Protein AF-0000000083614183 (afdb_homodimer)

Sequence (460 aa):
MVNNIVNAKEFAYEEIKTGILKLKLTPGTKISEKAMSDRLNVSRTPIREAFLKLAEEELLTIVPQRGTFVSLINLDLAEEARFVREIIETKIVELCCDHVAEKSIFNLEVNLKMQEHHVNNHKQVKQIDKFHDLDEHFHKELFIACGKERTWKMIQNIAGHLNRFRLLRLIDTKDLDWALLLAHHKEIYQAIAEKDKNRAVELMEEHMRLMLFEKEILLHEFPEYFYSSEMVNNIVNAKEFAYEEIKTGILKLKLTPGTKISEKAMSDRLNVSRTPIREAFLKLAEEELLTIVPQRGTFVSLINLDLAEEARFVREIIETKIVELCCDHVAEKSIFNLEVNLKMQEHHVNNHKQVKQIDKFHDLDEHFHKELFIACGKERTWKMIQNIAGHLNRFRLLRLIDTKDLDWALLLAHHKEIYQAIAEKDKNRAVELMEEHMRLMLFEKEILLHEFPEYFYSSE

Structure (mmCIF, N/CA/C/O backbone):
data_AF-0000000083614183-model_v1
#
loop_
_entity.id
_entity.type
_entity.pdbx_description
1 polymer 'GntR family transcriptional regulator'
#
loop_
_atom_site.group_PDB
_atom_site.id
_atom_site.type_symbol
_atom_site.label_atom_id
_atom_site.label_alt_id
_atom_site.label_comp_id
_atom_site.label_asym_id
_atom_site.label_entity_id
_atom_site.label_seq_id
_atom_site.pdbx_PDB_ins_code
_atom_site.Cartn_x
_atom_site.Cartn_y
_atom_site.Cartn_z
_atom_site.occupancy
_atom_site.B_iso_or_equiv
_atom_site.auth_seq_id
_atom_site.auth_comp_id
_atom_site.auth_asym_id
_atom_site.auth_atom_id
_atom_site.pdbx_PDB_model_num
ATOM 1 N N . MET A 1 1 ? -28.109 -7.57 11.727 1 38.94 1 MET A N 1
ATOM 2 C CA . MET A 1 1 ? -28.25 -7.402 10.289 1 38.94 1 MET A CA 1
ATOM 3 C C . MET A 1 1 ? -26.984 -6.805 9.68 1 38.94 1 MET A C 1
ATOM 5 O O . MET A 1 1 ? -26.547 -7.219 8.602 1 38.94 1 MET A O 1
ATOM 9 N N . VAL A 1 2 ? -26.359 -5.566 10.281 1 42.16 2 VAL A N 1
ATOM 10 C CA . VAL A 1 2 ? -25.156 -4.938 9.758 1 42.16 2 VAL A CA 1
ATOM 11 C C . VAL A 1 2 ? -23.984 -5.922 9.82 1 42.16 2 VAL A C 1
ATOM 13 O O . VAL A 1 2 ? -23.219 -6.043 8.867 1 42.16 2 VAL A O 1
ATOM 16 N N . ASN A 1 3 ? -23.984 -6.672 10.93 1 50.59 3 ASN A N 1
ATOM 17 C CA . ASN A 1 3 ? -22.938 -7.652 11.141 1 50.59 3 ASN A CA 1
ATOM 18 C C . ASN A 1 3 ? -23.016 -8.789 10.125 1 50.59 3 ASN A C 1
ATOM 20 O O . ASN A 1 3 ? -21.984 -9.273 9.641 1 50.59 3 ASN A O 1
ATOM 24 N N . ASN A 1 4 ? -24.328 -9.156 9.844 1 50.5 4 ASN A N 1
ATOM 25 C CA . ASN A 1 4 ? -24.531 -10.25 8.898 1 50.5 4 ASN A CA 1
ATOM 26 C C . ASN A 1 4 ? -24.172 -9.836 7.473 1 50.5 4 ASN A C 1
ATOM 28 O O . ASN A 1 4 ? -23.594 -10.617 6.719 1 50.5 4 ASN A O 1
ATOM 32 N N . ILE A 1 5 ? -24.578 -8.594 7.164 1 51.84 5 ILE A N 1
ATOM 33 C CA . ILE A 1 5 ? -24.312 -8.047 5.836 1 51.84 5 ILE A CA 1
ATOM 34 C C . ILE A 1 5 ? -22.812 -7.883 5.637 1 51.84 5 ILE A C 1
ATOM 36 O O . ILE A 1 5 ? -22.281 -8.219 4.574 1 51.84 5 ILE A O 1
ATOM 40 N N . VAL A 1 6 ? -22.188 -7.336 6.707 1 60.94 6 VAL A N 1
ATOM 41 C CA . VAL A 1 6 ? -20.734 -7.188 6.668 1 60.94 6 VAL A CA 1
ATOM 42 C C . VAL A 1 6 ? -20.078 -8.555 6.465 1 60.94 6 VAL A C 1
ATOM 44 O O . VAL A 1 6 ? -19.125 -8.68 5.703 1 60.94 6 VAL A O 1
ATOM 47 N N . ASN A 1 7 ? -20.781 -9.453 6.887 1 81 7 ASN A N 1
ATOM 48 C CA . ASN A 1 7 ? -20.281 -10.82 6.781 1 81 7 ASN A CA 1
ATOM 49 C C . ASN A 1 7 ? -20.453 -11.367 5.371 1 81 7 ASN A C 1
ATOM 51 O O . ASN A 1 7 ? -19.531 -11.961 4.816 1 81 7 ASN A O 1
ATOM 55 N N . ALA A 1 8 ? -21.641 -10.977 4.719 1 88.06 8 ALA A N 1
ATOM 56 C CA . ALA A 1 8 ? -21.891 -11.461 3.367 1 88.06 8 ALA A CA 1
ATOM 57 C C . ALA A 1 8 ? -21 -10.758 2.35 1 88.06 8 ALA A C 1
ATOM 59 O O . ALA A 1 8 ? -20.516 -11.391 1.405 1 88.06 8 ALA A O 1
ATOM 60 N N . LYS A 1 9 ? -20.844 -9.461 2.561 1 89.19 9 LYS A N 1
ATOM 61 C CA . LYS A 1 9 ? -19.969 -8.68 1.686 1 89.19 9 LYS A CA 1
ATOM 62 C C . LYS A 1 9 ? -18.531 -9.211 1.719 1 89.19 9 LYS A C 1
ATOM 64 O O . LYS A 1 9 ? -17.922 -9.422 0.671 1 89.19 9 LYS A O 1
ATOM 69 N N . GLU A 1 10 ? -18.094 -9.414 2.914 1 92.69 10 GLU A N 1
ATOM 70 C CA . GLU A 1 10 ? -16.734 -9.922 3.08 1 92.69 10 GLU A CA 1
ATOM 71 C C . GLU A 1 10 ? -16.594 -11.32 2.482 1 92.69 10 GLU A C 1
ATOM 73 O O . GLU A 1 10 ? -15.578 -11.625 1.857 1 92.69 10 GLU A O 1
ATOM 78 N N . PHE A 1 11 ? -17.594 -12.117 2.725 1 95.75 11 PHE A N 1
ATOM 79 C CA . PHE A 1 11 ? -17.594 -13.469 2.176 1 95.75 11 PHE A CA 1
ATOM 80 C C . PHE A 1 11 ? -17.547 -13.438 0.653 1 95.75 11 PHE A C 1
ATOM 82 O O . PHE A 1 11 ? -16.719 -14.117 0.041 1 95.75 11 PHE A O 1
ATOM 89 N N . ALA A 1 12 ? -18.406 -12.664 0.034 1 96.38 12 ALA A N 1
ATOM 90 C CA . ALA A 1 12 ? -18.438 -12.547 -1.421 1 96.38 12 ALA A CA 1
ATOM 91 C C . ALA A 1 12 ? -17.109 -12.039 -1.959 1 96.38 12 ALA A C 1
ATOM 93 O O . ALA A 1 12 ? -16.562 -12.586 -2.922 1 96.38 12 ALA A O 1
ATOM 94 N N . TYR A 1 13 ? -16.625 -10.992 -1.342 1 96.31 13 TYR A N 1
ATOM 95 C CA . TYR A 1 13 ? -15.352 -10.406 -1.729 1 96.31 13 TYR A CA 1
ATOM 96 C C . TYR A 1 13 ? -14.242 -11.445 -1.695 1 96.31 13 TYR A C 1
ATOM 98 O O . TYR A 1 13 ? -13.523 -11.625 -2.68 1 96.31 13 TYR A O 1
ATOM 106 N N . GLU A 1 14 ? -14.148 -12.164 -0.619 1 96.81 14 GLU A N 1
ATOM 107 C CA . GLU A 1 14 ? -13.07 -13.133 -0.434 1 96.81 14 GLU A CA 1
ATOM 108 C C . GLU A 1 14 ? -13.188 -14.281 -1.427 1 96.81 14 GLU A C 1
ATOM 110 O O . GLU A 1 14 ? -12.188 -14.734 -1.981 1 96.81 14 GLU A O 1
ATOM 115 N N . GLU A 1 15 ? -14.32 -14.766 -1.648 1 97.06 15 GLU A N 1
ATOM 116 C CA . GLU A 1 15 ? -14.539 -15.898 -2.543 1 97.06 15 GLU A CA 1
ATOM 117 C C . GLU A 1 15 ? -14.195 -15.539 -3.984 1 97.06 15 GLU A C 1
ATOM 119 O O . GLU A 1 15 ? -13.531 -16.312 -4.684 1 97.06 15 GLU A O 1
ATOM 124 N N . ILE A 1 16 ? -14.68 -14.422 -4.391 1 97.56 16 ILE A N 1
ATOM 125 C CA . ILE A 1 16 ? -14.438 -14.008 -5.77 1 97.56 16 ILE A CA 1
ATOM 126 C C . ILE A 1 16 ? -12.953 -13.68 -5.953 1 97.56 16 ILE A C 1
ATOM 128 O O . ILE A 1 16 ? -12.344 -14.078 -6.949 1 97.56 16 ILE A O 1
ATOM 132 N N . LYS A 1 17 ? -12.422 -12.961 -5.031 1 97.69 17 LYS A N 1
ATOM 133 C CA . LYS A 1 17 ? -11 -12.625 -5.09 1 97.69 17 LYS A CA 1
ATOM 134 C C . LYS A 1 17 ? -10.141 -13.891 -5.168 1 97.69 17 LYS A C 1
ATOM 136 O O . LYS A 1 17 ? -9.242 -13.984 -6.004 1 97.69 17 LYS A O 1
ATOM 141 N N . THR A 1 18 ? -10.445 -14.844 -4.25 1 96.19 18 THR A N 1
ATOM 142 C CA . THR A 1 18 ? -9.719 -16.109 -4.254 1 96.19 18 THR A CA 1
ATOM 143 C C . THR A 1 18 ? -9.844 -16.797 -5.613 1 96.19 18 THR A C 1
ATOM 145 O O . THR A 1 18 ? -8.859 -17.312 -6.145 1 96.19 18 THR A O 1
ATOM 148 N N . GLY A 1 19 ? -11.016 -16.812 -6.172 1 96.38 19 GLY A N 1
ATOM 149 C CA . GLY A 1 19 ? -11.219 -17.391 -7.488 1 96.38 19 GLY A CA 1
ATOM 150 C C . GLY A 1 19 ? -10.367 -16.75 -8.57 1 96.38 19 GLY A C 1
ATOM 151 O O . GLY A 1 19 ? -9.828 -17.438 -9.438 1 96.38 19 GLY A O 1
ATOM 152 N N . ILE A 1 20 ? -10.242 -15.406 -8.492 1 97.81 20 ILE A N 1
ATOM 153 C CA . ILE A 1 20 ? -9.461 -14.664 -9.477 1 97.81 20 ILE A CA 1
ATOM 154 C C . ILE A 1 20 ? -7.977 -14.945 -9.273 1 97.81 20 ILE A C 1
ATOM 156 O O . ILE A 1 20 ? -7.262 -15.258 -10.227 1 97.81 20 ILE A O 1
ATOM 160 N N . LEU A 1 21 ? -7.559 -14.961 -8.039 1 96.44 21 LEU A N 1
ATOM 161 C CA . LEU A 1 21 ? -6.141 -15.086 -7.734 1 96.44 21 LEU A CA 1
ATOM 162 C C . LEU A 1 21 ? -5.656 -16.516 -7.977 1 96.44 21 LEU A C 1
ATOM 164 O O . LEU A 1 21 ? -4.5 -16.719 -8.352 1 96.44 21 LEU A O 1
ATOM 168 N N . LYS A 1 22 ? -6.535 -17.469 -7.816 1 94.31 22 LYS A N 1
ATOM 169 C CA . LYS A 1 22 ? -6.176 -18.859 -8.023 1 94.31 22 LYS A CA 1
ATOM 170 C C . LYS A 1 22 ? -6.445 -19.297 -9.461 1 94.31 22 LYS A C 1
ATOM 172 O O . LYS A 1 22 ? -6.328 -20.484 -9.789 1 94.31 22 LYS A O 1
ATOM 177 N N . LEU A 1 23 ? -6.922 -18.438 -10.312 1 94.31 23 LEU A N 1
ATOM 178 C CA . LEU A 1 23 ? -7.141 -18.609 -11.75 1 94.31 23 LEU A CA 1
ATOM 179 C C . LEU A 1 23 ? -8.281 -19.594 -12.008 1 94.31 23 LEU A C 1
ATOM 181 O O . LEU A 1 23 ? -8.359 -20.188 -13.078 1 94.31 23 LEU A O 1
ATOM 185 N N . LYS A 1 24 ? -9.062 -19.797 -10.953 1 94.62 24 LYS A N 1
ATOM 186 C CA . LYS A 1 24 ? -10.328 -20.484 -11.188 1 94.62 24 LYS A CA 1
ATOM 187 C C . LYS A 1 24 ? -11.273 -19.641 -12.039 1 94.62 24 LYS A C 1
ATOM 189 O O . LYS A 1 24 ? -12.047 -20.172 -12.836 1 94.62 24 LYS A O 1
ATOM 194 N N . LEU A 1 25 ? -11.25 -18.391 -11.812 1 97.06 25 LEU A N 1
ATOM 195 C CA . LEU A 1 25 ? -11.766 -17.375 -12.734 1 97.06 25 LEU A CA 1
ATOM 196 C C . LEU A 1 25 ? -10.641 -16.797 -13.586 1 97.06 25 LEU A C 1
ATOM 198 O O . LEU A 1 25 ? -9.898 -15.922 -13.133 1 97.06 25 LEU A O 1
ATOM 202 N N . THR A 1 26 ? -10.586 -17.234 -14.812 1 96.62 26 THR A N 1
ATOM 203 C CA . THR A 1 26 ? -9.414 -16.938 -15.625 1 96.62 26 THR A CA 1
ATOM 204 C C . THR A 1 26 ? -9.477 -15.523 -16.172 1 96.62 26 THR A C 1
ATOM 206 O O . THR A 1 26 ? -10.562 -14.961 -16.328 1 96.62 26 THR A O 1
ATOM 209 N N . PRO A 1 27 ? -8.328 -14.977 -16.453 1 97.94 27 PRO A N 1
ATOM 210 C CA . PRO A 1 27 ? -8.297 -13.633 -17.047 1 97.94 27 PRO A CA 1
ATOM 211 C C . PRO A 1 27 ? -9.125 -13.523 -18.312 1 97.94 27 PRO A C 1
ATOM 213 O O . PRO A 1 27 ? -9.078 -14.414 -19.172 1 97.94 27 PRO A O 1
ATOM 216 N N . GLY A 1 28 ? -9.906 -12.469 -18.391 1 97 28 GLY A N 1
ATOM 217 C CA . GLY A 1 28 ? -10.719 -12.227 -19.562 1 97 28 GLY A CA 1
ATOM 218 C C . GLY A 1 28 ? -12.133 -12.773 -19.453 1 97 28 GLY A C 1
ATOM 219 O O . GLY A 1 28 ? -13.008 -12.43 -20.25 1 97 28 GLY A O 1
ATOM 220 N N . THR A 1 29 ? -12.422 -13.578 -18.453 1 97.25 29 THR A N 1
ATOM 221 C CA . THR A 1 29 ? -13.727 -14.211 -18.266 1 97.25 29 THR A CA 1
ATOM 222 C C . THR A 1 29 ? -14.781 -13.172 -17.906 1 97.25 29 THR A C 1
ATOM 224 O O . THR A 1 29 ? -14.555 -12.32 -17.031 1 97.25 29 THR A O 1
ATOM 227 N N . LYS A 1 30 ? -15.883 -13.242 -18.578 1 97.62 30 LYS A N 1
ATOM 228 C CA . LYS A 1 30 ? -17.016 -12.398 -18.234 1 97.62 30 LYS A CA 1
ATOM 229 C C . LYS A 1 30 ? -17.797 -12.984 -17.062 1 97.62 30 LYS A C 1
ATOM 231 O O . LYS A 1 30 ? -18.109 -14.172 -17.047 1 97.62 30 LYS A O 1
ATOM 236 N N . ILE A 1 31 ? -18.047 -12.133 -16.062 1 97.19 31 ILE A N 1
ATOM 237 C CA . ILE A 1 31 ? -18.859 -12.578 -14.938 1 97.19 31 ILE A CA 1
ATOM 238 C C . ILE A 1 31 ? -19.984 -11.562 -14.68 1 97.19 31 ILE A C 1
ATOM 240 O O . ILE A 1 31 ? -19.875 -10.406 -15.086 1 97.19 31 ILE A O 1
ATOM 244 N N . SER A 1 32 ? -21.062 -12.047 -14.055 1 96.12 32 SER A N 1
ATOM 245 C CA . SER A 1 32 ? -22.188 -11.172 -13.766 1 96.12 32 SER A CA 1
ATOM 246 C C . SER A 1 32 ? -22.578 -11.25 -12.289 1 96.12 32 SER A C 1
ATOM 248 O O . SER A 1 32 ? -22.312 -12.258 -11.633 1 96.12 32 SER A O 1
ATOM 250 N N . GLU A 1 33 ? -23.156 -10.195 -11.844 1 95.19 33 GLU A N 1
ATOM 251 C CA . GLU A 1 33 ? -23.672 -10.164 -10.477 1 95.19 33 GLU A CA 1
ATOM 252 C C . GLU A 1 33 ? -24.672 -11.289 -10.234 1 95.19 33 GLU A C 1
ATOM 254 O O . GLU A 1 33 ? -24.656 -11.93 -9.18 1 95.19 33 GLU A O 1
ATOM 259 N N . LYS A 1 34 ? -25.547 -11.531 -11.234 1 95.62 34 LYS A N 1
ATOM 260 C CA . LYS A 1 34 ? -26.562 -12.57 -11.125 1 95.62 34 LYS A CA 1
ATOM 261 C C . LYS A 1 34 ? -25.922 -13.953 -10.992 1 95.62 34 LYS A C 1
ATOM 263 O O . LYS A 1 34 ? -26.266 -14.719 -10.094 1 95.62 34 LYS A O 1
ATOM 268 N N . ALA A 1 35 ? -25.078 -14.266 -11.859 1 95.62 35 ALA A N 1
ATOM 269 C CA . ALA A 1 35 ? -24.422 -15.57 -11.852 1 95.62 35 ALA A CA 1
ATOM 270 C C . ALA A 1 35 ? -23.672 -15.805 -10.531 1 95.62 35 ALA A C 1
ATOM 272 O O . ALA A 1 35 ? -23.734 -16.906 -9.977 1 95.62 35 ALA A O 1
ATOM 273 N N . MET A 1 36 ? -22.938 -14.797 -10.008 1 96.56 36 MET A N 1
ATOM 274 C CA . MET A 1 36 ? -22.188 -14.938 -8.773 1 96.56 36 MET A CA 1
ATOM 275 C C . MET A 1 36 ? -23.109 -15.031 -7.566 1 96.56 36 MET A C 1
ATOM 277 O O . MET A 1 36 ? -22.812 -15.742 -6.605 1 96.56 36 MET A O 1
ATOM 281 N N . SER A 1 37 ? -24.109 -14.227 -7.633 1 96.81 37 SER A N 1
ATOM 282 C CA . SER A 1 37 ? -25.141 -14.312 -6.594 1 96.81 37 SER A CA 1
ATOM 283 C C . SER A 1 37 ? -25.672 -15.727 -6.469 1 96.81 37 SER A C 1
ATOM 285 O O . SER A 1 37 ? -25.797 -16.25 -5.359 1 96.81 37 SER A O 1
ATOM 287 N N . ASP A 1 38 ? -26.016 -16.359 -7.582 1 96.62 38 ASP A N 1
ATOM 288 C CA . ASP A 1 38 ? -26.531 -17.734 -7.609 1 96.62 38 ASP A CA 1
ATOM 289 C C . ASP A 1 38 ? -25.484 -18.719 -7.105 1 96.62 38 ASP A C 1
ATOM 291 O O . ASP A 1 38 ? -25.797 -19.594 -6.289 1 96.62 38 ASP A O 1
ATOM 295 N N . ARG A 1 39 ? -24.328 -18.531 -7.504 1 95.69 39 ARG A N 1
ATOM 296 C CA . ARG A 1 39 ? -23.25 -19.453 -7.184 1 95.69 39 ARG A CA 1
ATOM 297 C C . ARG A 1 39 ? -22.906 -19.406 -5.699 1 95.69 39 ARG A C 1
ATOM 299 O O . ARG A 1 39 ? -22.625 -20.438 -5.086 1 95.69 39 ARG A O 1
ATOM 306 N N . LEU A 1 40 ? -22.859 -18.234 -5.148 1 96.31 40 LEU A N 1
ATOM 307 C CA . LEU A 1 40 ? -22.391 -18.062 -3.775 1 96.31 40 LEU A CA 1
ATOM 308 C C . LEU A 1 40 ? -23.562 -18.016 -2.807 1 96.31 40 LEU A C 1
ATOM 310 O O . LEU A 1 40 ? -23.375 -17.969 -1.59 1 96.31 40 LEU A O 1
ATOM 314 N N . ASN A 1 41 ? -24.734 -17.984 -3.289 1 95.69 41 ASN A N 1
ATOM 315 C CA . ASN A 1 41 ? -25.953 -17.922 -2.484 1 95.69 41 ASN A CA 1
ATOM 316 C C . ASN A 1 41 ? -25.969 -16.688 -1.593 1 95.69 41 ASN A C 1
ATOM 318 O O . ASN A 1 41 ? -26.156 -16.781 -0.38 1 95.69 41 ASN A O 1
ATOM 322 N N . VAL A 1 42 ? -25.625 -15.617 -2.186 1 94.12 42 VAL A N 1
ATOM 323 C CA . VAL A 1 42 ? -25.625 -14.297 -1.572 1 94.12 42 VAL A CA 1
ATOM 324 C C . VAL A 1 42 ? -26.406 -13.32 -2.451 1 94.12 42 VAL A C 1
ATOM 326 O O . VAL A 1 42 ? -26.453 -13.469 -3.676 1 94.12 42 VAL A O 1
ATOM 329 N N . SER A 1 43 ? -27.078 -12.398 -1.838 1 93 43 SER A N 1
ATOM 330 C CA . SER A 1 43 ? -27.859 -11.43 -2.602 1 93 43 SER A CA 1
ATOM 331 C C . SER A 1 43 ? -26.953 -10.586 -3.5 1 93 43 SER A C 1
ATOM 333 O O . SER A 1 43 ? -25.719 -10.625 -3.369 1 93 43 SER A O 1
ATOM 335 N N . ARG A 1 44 ? -27.562 -9.797 -4.352 1 92.56 44 ARG A N 1
ATOM 336 C CA . ARG A 1 44 ? -26.828 -9.047 -5.367 1 92.56 44 ARG A CA 1
ATOM 337 C C . ARG A 1 44 ? -26.109 -7.855 -4.746 1 92.56 44 ARG A C 1
ATOM 339 O O . ARG A 1 44 ? -25.062 -7.434 -5.242 1 92.56 44 ARG A O 1
ATOM 346 N N . THR A 1 45 ? -26.625 -7.344 -3.775 1 88 45 THR A N 1
ATOM 347 C CA . THR A 1 45 ? -26.031 -6.145 -3.18 1 88 45 THR A CA 1
ATOM 348 C C . THR A 1 45 ? -24.609 -6.414 -2.699 1 88 45 THR A C 1
ATOM 350 O O . THR A 1 45 ? -23.672 -5.73 -3.107 1 88 45 THR A O 1
ATOM 353 N N . PRO A 1 46 ? -24.359 -7.438 -1.841 1 92.38 46 PRO A N 1
ATOM 354 C CA . PRO A 1 46 ? -22.984 -7.75 -1.438 1 92.38 46 PRO A CA 1
ATOM 355 C C . PRO A 1 46 ? -22.078 -8.094 -2.623 1 92.38 46 PRO A C 1
ATOM 357 O O . PRO A 1 46 ? -20.891 -7.789 -2.602 1 92.38 46 PRO A O 1
ATOM 360 N N . ILE A 1 47 ? -22.641 -8.719 -3.596 1 95.19 47 ILE A N 1
ATOM 361 C CA . ILE A 1 47 ? -21.859 -9.062 -4.781 1 95.19 47 ILE A CA 1
ATOM 362 C C . ILE A 1 47 ? -21.406 -7.793 -5.496 1 95.19 47 ILE A C 1
ATOM 364 O O . ILE A 1 47 ? -20.25 -7.672 -5.891 1 95.19 47 ILE A O 1
ATOM 368 N N . ARG A 1 48 ? -22.297 -6.914 -5.676 1 90.81 48 ARG A N 1
ATOM 369 C CA . ARG A 1 48 ? -21.984 -5.645 -6.32 1 90.81 48 ARG A CA 1
ATOM 370 C C . ARG A 1 48 ? -20.875 -4.906 -5.57 1 90.81 48 ARG A C 1
ATOM 372 O O . ARG A 1 48 ? -19.969 -4.355 -6.188 1 90.81 48 ARG A O 1
ATOM 379 N N . GLU A 1 49 ? -20.984 -4.891 -4.301 1 89.44 49 GLU A N 1
ATOM 380 C CA . GLU A 1 49 ? -19.969 -4.238 -3.48 1 89.44 49 GLU A CA 1
ATOM 381 C C . GLU A 1 49 ? -18.609 -4.93 -3.627 1 89.44 49 GLU A C 1
ATOM 383 O O . GLU A 1 49 ? -17.578 -4.27 -3.693 1 89.44 49 GLU A O 1
ATOM 388 N N . ALA A 1 50 ? -18.641 -6.176 -3.66 1 94.44 50 ALA A N 1
ATOM 389 C CA . ALA A 1 50 ? -17.422 -6.941 -3.879 1 94.44 50 ALA A CA 1
ATOM 390 C C . ALA A 1 50 ? -16.812 -6.617 -5.238 1 94.44 50 ALA A C 1
ATOM 392 O O . ALA A 1 50 ? -15.594 -6.445 -5.348 1 94.44 50 ALA A O 1
ATOM 393 N N . PHE A 1 51 ? -17.672 -6.527 -6.242 1 95.31 51 PHE A N 1
ATOM 394 C CA . PHE A 1 51 ? -17.219 -6.203 -7.586 1 95.31 51 PHE A CA 1
ATOM 395 C C . PHE A 1 51 ? -16.516 -4.848 -7.605 1 95.31 51 PHE A C 1
ATOM 397 O O . PHE A 1 51 ? -15.453 -4.703 -8.203 1 95.31 51 PHE A O 1
ATOM 404 N N . LEU A 1 52 ? -17.078 -3.908 -6.98 1 90.06 52 LEU A N 1
ATOM 405 C CA . LEU A 1 52 ? -16.516 -2.566 -6.949 1 90.06 52 LEU A CA 1
ATOM 406 C C . LEU A 1 52 ? -15.156 -2.566 -6.258 1 90.06 52 LEU A C 1
ATOM 408 O O . LEU A 1 52 ? -14.211 -1.938 -6.742 1 90.06 52 LEU A O 1
ATOM 412 N N . LYS A 1 53 ? -15.055 -3.234 -5.16 1 92.19 53 LYS A N 1
ATOM 413 C CA . LYS A 1 53 ? -13.789 -3.324 -4.441 1 92.19 53 LYS A CA 1
ATOM 414 C C . LYS A 1 53 ? -12.727 -4.031 -5.281 1 92.19 53 LYS A C 1
ATOM 416 O O . LYS A 1 53 ? -11.586 -3.568 -5.367 1 92.19 53 LYS A O 1
ATOM 421 N N . LEU A 1 54 ? -13.109 -5.094 -5.898 1 96.56 54 LEU A N 1
ATOM 422 C CA . LEU A 1 54 ? -12.18 -5.871 -6.711 1 96.56 54 LEU A CA 1
ATOM 423 C C . LEU A 1 54 ? -11.758 -5.086 -7.949 1 96.56 54 LEU A C 1
ATOM 425 O O . LEU A 1 54 ? -10.633 -5.254 -8.438 1 96.56 54 LEU A O 1
ATOM 429 N N . ALA A 1 55 ? -12.656 -4.25 -8.461 1 94.81 55 ALA A N 1
ATOM 430 C CA . ALA A 1 55 ? -12.289 -3.359 -9.555 1 94.81 55 ALA A CA 1
ATOM 431 C C . ALA A 1 55 ? -11.25 -2.332 -9.109 1 94.81 55 ALA A C 1
ATOM 433 O O . ALA A 1 55 ? -10.305 -2.033 -9.836 1 94.81 55 ALA A O 1
ATOM 434 N N . GLU A 1 56 ? -11.406 -1.858 -7.953 1 90.25 56 GLU A N 1
ATOM 435 C CA . GLU A 1 56 ? -10.438 -0.929 -7.383 1 90.25 56 GLU A CA 1
ATOM 436 C C . GLU A 1 56 ? -9.07 -1.59 -7.223 1 90.25 56 GLU A C 1
ATOM 438 O O . GLU A 1 56 ? -8.039 -0.934 -7.367 1 90.25 56 GLU A O 1
ATOM 443 N N . GLU A 1 57 ? -9.109 -2.828 -6.949 1 94.38 57 GLU A N 1
ATOM 444 C CA . GLU A 1 57 ? -7.879 -3.592 -6.781 1 94.38 57 GLU A CA 1
ATOM 445 C C . GLU A 1 57 ? -7.363 -4.105 -8.125 1 94.38 57 GLU A C 1
ATOM 447 O O . GLU A 1 57 ? -6.414 -4.887 -8.172 1 94.38 57 GLU A O 1
ATOM 452 N N . GLU A 1 58 ? -8.047 -3.779 -9.211 1 96.38 58 GLU A N 1
ATOM 453 C CA . GLU A 1 58 ? -7.629 -4.02 -10.586 1 96.38 58 GLU A CA 1
ATOM 454 C C . GLU A 1 58 ? -7.801 -5.488 -10.969 1 96.38 58 GLU A C 1
ATOM 456 O O . GLU A 1 58 ? -7.215 -5.957 -11.945 1 96.38 58 GLU A O 1
ATOM 461 N N . LEU A 1 59 ? -8.578 -6.219 -10.195 1 98 59 LEU A N 1
ATOM 462 C CA . LEU A 1 59 ? -8.812 -7.637 -10.461 1 98 59 LEU A CA 1
ATOM 463 C C . LEU A 1 59 ? -10.008 -7.828 -11.383 1 98 59 LEU A C 1
ATOM 465 O O . LEU A 1 59 ? -10.109 -8.852 -12.062 1 98 59 LEU A O 1
ATOM 469 N N . LEU A 1 60 ? -10.891 -6.863 -11.375 1 98.06 60 LEU A N 1
ATOM 470 C CA . LEU A 1 60 ? -12.031 -6.836 -12.289 1 98.06 60 LEU A CA 1
ATOM 471 C C . LEU A 1 60 ? -12.039 -5.551 -13.109 1 98.06 60 LEU A C 1
ATOM 473 O O . LEU A 1 60 ? -11.531 -4.523 -12.664 1 98.06 60 LEU A O 1
ATOM 477 N N . THR A 1 61 ? -12.555 -5.625 -14.266 1 96.75 61 THR A N 1
ATOM 478 C CA . THR A 1 61 ? -12.836 -4.477 -15.117 1 96.75 61 THR A CA 1
ATOM 479 C C . THR A 1 61 ? -14.328 -4.367 -15.406 1 96.75 61 THR A C 1
ATOM 481 O O . THR A 1 61 ? -14.922 -5.281 -15.984 1 96.75 61 THR A O 1
ATOM 484 N N . ILE A 1 62 ? -14.859 -3.344 -14.984 1 94.5 62 ILE A N 1
ATOM 485 C CA . ILE A 1 62 ? -16.281 -3.111 -15.211 1 94.5 62 ILE A CA 1
ATOM 486 C C . ILE A 1 62 ? -16.453 -2.195 -16.422 1 94.5 62 ILE A C 1
ATOM 488 O O . ILE A 1 62 ? -16.016 -1.046 -16.406 1 94.5 62 ILE A O 1
ATOM 492 N N . VAL A 1 63 ? -17.062 -2.672 -17.438 1 93.06 63 VAL A N 1
ATOM 493 C CA . VAL A 1 63 ? -17.297 -1.922 -18.656 1 93.06 63 VAL A CA 1
ATOM 494 C C . VAL A 1 63 ? -18.797 -1.613 -18.797 1 93.06 63 VAL A C 1
ATOM 496 O O . VAL A 1 63 ? -19.609 -2.527 -18.906 1 93.06 63 VAL A O 1
ATOM 499 N N . PRO A 1 64 ? -19.125 -0.395 -18.875 1 89.62 64 PRO A N 1
ATOM 500 C CA . PRO A 1 64 ? -20.531 -0.031 -19 1 89.62 64 PRO A CA 1
ATOM 501 C C . PRO A 1 64 ? -21.203 -0.697 -20.203 1 89.62 64 PRO A C 1
ATOM 503 O O . PRO A 1 64 ? -20.641 -0.722 -21.297 1 89.62 64 PRO A O 1
ATOM 506 N N . GLN A 1 65 ? -22.328 -1.196 -19.953 1 89.44 65 GLN A N 1
ATOM 507 C CA . GLN A 1 65 ? -23.219 -1.772 -20.953 1 89.44 65 GLN A CA 1
ATOM 508 C C . GLN A 1 65 ? -22.625 -3.035 -21.562 1 89.44 65 GLN A C 1
ATOM 510 O O . GLN A 1 65 ? -23.188 -3.611 -22.484 1 89.44 65 GLN A O 1
ATOM 515 N N . ARG A 1 66 ? -21.422 -3.445 -21.266 1 93 66 ARG A N 1
ATOM 516 C CA . ARG A 1 66 ? -20.812 -4.66 -21.781 1 93 66 ARG A CA 1
ATOM 517 C C . ARG A 1 66 ? -20.703 -5.73 -20.703 1 93 66 ARG A C 1
ATOM 519 O O . ARG A 1 66 ? -20.828 -6.922 -21 1 93 66 ARG A O 1
ATOM 526 N N . GLY A 1 67 ? -20.453 -5.203 -19.5 1 95.19 67 GLY A N 1
ATOM 527 C CA . GLY A 1 67 ? -20.406 -6.168 -18.406 1 95.19 67 GLY A CA 1
ATOM 528 C C . GLY A 1 67 ? -19.125 -6.086 -17.594 1 95.19 67 GLY A C 1
ATOM 529 O O . GLY A 1 67 ? -18.422 -5.074 -17.625 1 95.19 67 GLY A O 1
ATOM 530 N N . THR A 1 68 ? -18.938 -7.094 -16.656 1 97.25 68 THR A N 1
ATOM 531 C CA . THR A 1 68 ? -17.781 -7.188 -15.766 1 97.25 68 THR A CA 1
ATOM 532 C C . THR A 1 68 ? -16.875 -8.352 -16.188 1 97.25 68 THR A C 1
ATOM 534 O O . THR A 1 68 ? -17.375 -9.445 -16.469 1 97.25 68 THR A O 1
ATOM 537 N N . PHE A 1 69 ? -15.617 -8.078 -16.25 1 98.31 69 PHE A N 1
ATOM 538 C CA . PHE A 1 69 ? -14.648 -9.086 -16.688 1 98.31 69 PHE A CA 1
ATOM 539 C C . PHE A 1 69 ? -13.539 -9.242 -15.656 1 98.31 69 PHE A C 1
ATOM 541 O O . PHE A 1 69 ? -13.109 -8.266 -15.031 1 98.31 69 PHE A O 1
ATOM 548 N N . VAL A 1 70 ? -13.078 -10.461 -15.477 1 98.56 70 VAL A N 1
ATOM 549 C CA . VAL A 1 70 ? -11.812 -10.656 -14.789 1 98.56 70 VAL A CA 1
ATOM 550 C C . VAL A 1 70 ? -10.68 -10 -15.578 1 98.56 70 VAL A C 1
ATOM 552 O O . VAL A 1 70 ? -10.523 -10.25 -16.766 1 98.56 70 VAL A O 1
ATOM 555 N N . SER A 1 71 ? -9.945 -9.125 -14.945 1 98.38 71 SER A N 1
ATOM 556 C CA . SER A 1 71 ? -8.922 -8.367 -15.656 1 98.38 71 SER A CA 1
ATOM 557 C C . SER A 1 71 ? -7.871 -9.297 -16.266 1 98.38 71 SER A C 1
ATOM 559 O O . SER A 1 71 ? -7.551 -10.336 -15.695 1 98.38 71 SER A O 1
ATOM 561 N N . LEU A 1 72 ? -7.383 -8.922 -17.453 1 97.94 72 LEU A N 1
ATOM 562 C CA . LEU A 1 72 ? -6.16 -9.555 -17.922 1 97.94 72 LEU A CA 1
ATOM 563 C C . LEU A 1 72 ? -4.977 -9.188 -17.031 1 97.94 72 LEU A C 1
ATOM 565 O O . LEU A 1 72 ? -5.035 -8.203 -16.297 1 97.94 72 LEU A O 1
ATOM 569 N N . ILE A 1 73 ? -3.979 -9.969 -17.078 1 97.12 73 ILE A N 1
ATOM 570 C CA . ILE A 1 73 ? -2.785 -9.711 -16.281 1 97.12 73 ILE A CA 1
ATOM 571 C C . ILE A 1 73 ? -1.942 -8.625 -16.938 1 97.12 73 ILE A C 1
ATOM 573 O O . ILE A 1 73 ? -1.605 -8.734 -18.125 1 97.12 73 ILE A O 1
ATOM 577 N N . ASN A 1 74 ? -1.762 -7.582 -16.281 1 96.25 74 ASN A N 1
ATOM 578 C CA . ASN A 1 74 ? -0.923 -6.48 -16.734 1 96.25 74 ASN A CA 1
ATOM 579 C C . ASN A 1 74 ? 0.507 -6.613 -16.219 1 96.25 74 ASN A C 1
ATOM 581 O O . ASN A 1 74 ? 0.757 -6.469 -15.016 1 96.25 74 ASN A O 1
ATOM 585 N N . LEU A 1 75 ? 1.474 -6.816 -17.047 1 94.06 75 LEU A N 1
ATOM 586 C CA . LEU A 1 75 ? 2.854 -7.113 -16.688 1 94.06 75 LEU A CA 1
ATOM 587 C C . LEU A 1 75 ? 3.523 -5.891 -16.062 1 94.06 75 LEU A C 1
ATOM 589 O O . LEU A 1 75 ? 4.367 -6.023 -15.172 1 94.06 75 LEU A O 1
ATOM 593 N N . ASP A 1 76 ? 3.186 -4.715 -16.547 1 94.31 76 ASP A N 1
ATOM 594 C CA . ASP A 1 76 ? 3.756 -3.504 -15.969 1 94.31 76 ASP A CA 1
ATOM 595 C C . ASP A 1 76 ? 3.316 -3.332 -14.523 1 94.31 76 ASP A C 1
ATOM 597 O O . ASP A 1 76 ? 4.121 -2.957 -13.664 1 94.31 76 ASP A O 1
ATOM 601 N N . LEU A 1 77 ? 2.045 -3.604 -14.258 1 95.88 77 LEU A N 1
ATOM 602 C CA . LEU A 1 77 ? 1.524 -3.506 -12.898 1 95.88 77 LEU A CA 1
ATOM 603 C C . LEU A 1 77 ? 2.109 -4.602 -12.016 1 95.88 77 LEU A C 1
ATOM 605 O O . LEU A 1 77 ? 2.387 -4.371 -10.836 1 95.88 77 LEU A O 1
ATOM 609 N N . ALA A 1 78 ? 2.287 -5.777 -12.594 1 95.94 78 ALA A N 1
ATOM 610 C CA . ALA A 1 78 ? 2.93 -6.867 -11.867 1 95.94 78 ALA A CA 1
ATOM 611 C C . ALA A 1 78 ? 4.363 -6.504 -11.484 1 95.94 78 ALA A C 1
ATOM 613 O O . ALA A 1 78 ? 4.793 -6.75 -10.359 1 95.94 78 ALA A O 1
ATOM 614 N N . GLU A 1 79 ? 5.066 -5.922 -12.398 1 95.12 79 GLU A N 1
ATOM 615 C CA . GLU A 1 79 ? 6.449 -5.527 -12.164 1 95.12 79 GLU A CA 1
ATOM 616 C C . GLU A 1 79 ? 6.535 -4.445 -11.086 1 95.12 79 GLU A C 1
ATOM 618 O O . GLU A 1 79 ? 7.461 -4.445 -10.273 1 95.12 79 GLU A O 1
ATOM 623 N N . GLU A 1 80 ? 5.648 -3.561 -11.141 1 96.25 80 GLU A N 1
ATOM 624 C CA . GLU A 1 80 ? 5.637 -2.52 -10.125 1 96.25 80 GLU A CA 1
ATOM 625 C C . GLU A 1 80 ? 5.359 -3.105 -8.742 1 96.25 80 GLU A C 1
ATOM 627 O O . GLU A 1 80 ? 5.961 -2.684 -7.75 1 96.25 80 GLU A O 1
ATOM 632 N N . ALA A 1 81 ? 4.414 -4.004 -8.648 1 97.12 81 ALA A N 1
ATOM 633 C CA . ALA A 1 81 ? 4.156 -4.691 -7.387 1 97.12 81 ALA A CA 1
ATOM 634 C C . ALA A 1 81 ? 5.398 -5.43 -6.898 1 97.12 81 ALA A C 1
ATOM 636 O O . ALA A 1 81 ? 5.715 -5.41 -5.707 1 97.12 81 ALA A O 1
ATOM 637 N N . ARG A 1 82 ? 6.059 -6.078 -7.824 1 96.5 82 ARG A N 1
ATOM 638 C CA . ARG A 1 82 ? 7.305 -6.754 -7.484 1 96.5 82 ARG A CA 1
ATOM 639 C C . ARG A 1 82 ? 8.328 -5.77 -6.938 1 96.5 82 ARG A C 1
ATOM 641 O O . ARG A 1 82 ? 9.023 -6.062 -5.961 1 96.5 82 ARG A O 1
ATOM 648 N N . PHE A 1 83 ? 8.445 -4.656 -7.574 1 96.62 83 PHE A N 1
ATOM 649 C CA . PHE A 1 83 ? 9.352 -3.592 -7.152 1 96.62 83 PHE A CA 1
ATOM 650 C C . PHE A 1 83 ? 9.086 -3.199 -5.703 1 96.62 83 PHE A C 1
ATOM 652 O O . PHE A 1 83 ? 10.008 -3.123 -4.895 1 96.62 83 PHE A O 1
ATOM 659 N N . VAL A 1 84 ? 7.879 -2.98 -5.379 1 97.88 84 VAL A N 1
ATOM 660 C CA . VAL A 1 84 ? 7.477 -2.584 -4.031 1 97.88 84 VAL A CA 1
ATOM 661 C C . VAL A 1 84 ? 7.797 -3.703 -3.045 1 97.88 84 VAL A C 1
ATOM 663 O O . VAL A 1 84 ? 8.383 -3.457 -1.989 1 97.88 84 VAL A O 1
ATOM 666 N N . ARG A 1 85 ? 7.414 -4.91 -3.371 1 97.94 85 ARG A N 1
ATOM 667 C CA . ARG A 1 85 ? 7.688 -6.047 -2.498 1 97.94 85 ARG A CA 1
ATOM 668 C C . ARG A 1 85 ? 9.18 -6.188 -2.236 1 97.94 85 ARG A C 1
ATOM 670 O O . ARG A 1 85 ? 9.602 -6.387 -1.095 1 97.94 85 ARG A O 1
ATOM 677 N N . GLU A 1 86 ? 9.961 -6.102 -3.309 1 97.5 86 GLU A N 1
ATOM 678 C CA . GLU A 1 86 ? 11.398 -6.262 -3.162 1 97.5 86 GLU A CA 1
ATOM 679 C C . GLU A 1 86 ? 11.961 -5.281 -2.139 1 97.5 86 GLU A C 1
ATOM 681 O O . GLU A 1 86 ? 12.703 -5.676 -1.231 1 97.5 86 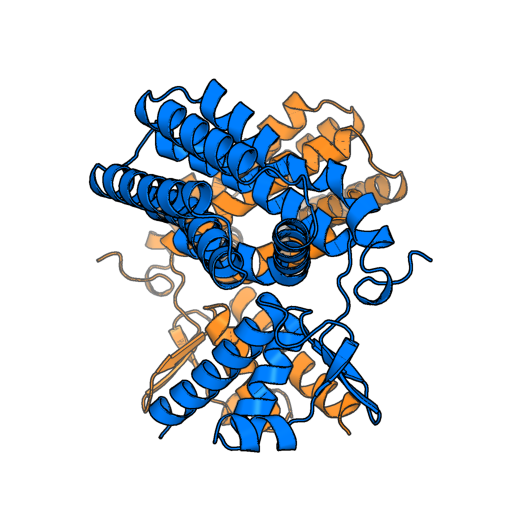GLU A O 1
ATOM 686 N N . ILE A 1 87 ? 11.586 -4.047 -2.273 1 97.69 87 ILE A N 1
ATOM 687 C CA . ILE A 1 87 ? 12.117 -2.99 -1.419 1 97.69 87 ILE A CA 1
ATOM 688 C C . ILE A 1 87 ? 11.688 -3.232 0.027 1 97.69 87 ILE A C 1
ATOM 690 O O . ILE A 1 87 ? 12.523 -3.215 0.938 1 97.69 87 ILE A O 1
ATOM 694 N N . ILE A 1 88 ? 10.453 -3.479 0.244 1 98.31 88 ILE A N 1
ATOM 695 C CA . ILE A 1 88 ? 9.914 -3.578 1.597 1 98.31 88 ILE A CA 1
ATOM 696 C C . ILE A 1 88 ? 10.359 -4.895 2.234 1 98.31 88 ILE A C 1
ATOM 698 O O . ILE A 1 88 ? 10.773 -4.918 3.396 1 98.31 88 ILE A O 1
ATOM 702 N N . GLU A 1 89 ? 10.289 -6.004 1.51 1 98.12 89 GLU A N 1
ATOM 703 C CA . GLU A 1 89 ? 10.609 -7.309 2.084 1 98.12 89 GLU A CA 1
ATOM 704 C C . GLU A 1 89 ? 12.102 -7.418 2.408 1 98.12 89 GLU A C 1
ATOM 706 O O . GLU A 1 89 ? 12.484 -8.102 3.363 1 98.12 89 GLU A O 1
ATOM 711 N N . THR A 1 90 ? 12.938 -6.773 1.594 1 97.94 90 THR A N 1
ATOM 712 C CA . THR A 1 90 ? 14.359 -6.738 1.93 1 97.94 90 THR A CA 1
ATOM 713 C C . THR A 1 90 ? 14.586 -6.035 3.264 1 97.94 90 THR A C 1
ATOM 715 O O . THR A 1 90 ? 15.398 -6.477 4.078 1 97.94 90 THR A O 1
ATOM 718 N N . LYS A 1 91 ? 13.859 -4.922 3.475 1 97.81 91 LYS A N 1
ATOM 719 C CA . LYS A 1 91 ? 13.953 -4.246 4.766 1 97.81 91 LYS A CA 1
ATOM 720 C C . LYS A 1 91 ? 13.375 -5.109 5.883 1 97.81 91 LYS A C 1
ATOM 722 O O . LYS A 1 91 ? 13.906 -5.125 6.996 1 97.81 91 LYS A O 1
ATOM 727 N N . ILE A 1 92 ? 12.312 -5.801 5.641 1 98.06 92 ILE A N 1
ATOM 728 C CA . ILE A 1 92 ? 11.648 -6.656 6.621 1 98.06 92 ILE A CA 1
ATOM 729 C C . ILE A 1 92 ? 12.602 -7.754 7.078 1 98.06 92 ILE A C 1
ATOM 731 O O . ILE A 1 92 ? 12.711 -8.039 8.273 1 98.06 92 ILE A O 1
ATOM 735 N N . VAL A 1 93 ? 13.32 -8.414 6.137 1 98.06 93 VAL A N 1
ATOM 736 C CA . VAL A 1 93 ? 14.219 -9.484 6.531 1 98.06 93 VAL A CA 1
ATOM 737 C C . VAL A 1 93 ? 15.375 -8.922 7.355 1 98.06 93 VAL A C 1
ATOM 739 O O . VAL A 1 93 ? 15.875 -9.578 8.266 1 98.06 93 VAL A O 1
ATOM 742 N N . GLU A 1 94 ? 15.828 -7.723 7 1 97.31 94 GLU A N 1
ATOM 743 C CA . GLU A 1 94 ? 16.828 -7.051 7.82 1 97.31 94 GLU A CA 1
ATOM 744 C C . GLU A 1 94 ? 16.344 -6.883 9.258 1 97.31 94 GLU A C 1
ATOM 746 O O . GLU A 1 94 ? 17.094 -7.156 10.203 1 97.31 94 GLU A O 1
ATOM 751 N N . LEU A 1 95 ? 15.148 -6.414 9.391 1 97 95 LEU A N 1
ATOM 752 C CA . LEU A 1 95 ? 14.555 -6.219 10.711 1 97 95 LEU A CA 1
ATOM 753 C C . LEU A 1 95 ? 14.43 -7.547 11.445 1 97 95 LEU A C 1
ATOM 755 O O . LEU A 1 95 ? 14.633 -7.613 12.664 1 97 95 LEU A O 1
ATOM 759 N N . CYS A 1 96 ? 14.047 -8.555 10.734 1 97.31 96 CYS A N 1
ATOM 760 C CA . CYS A 1 96 ? 13.922 -9.875 11.328 1 97.31 96 CYS A CA 1
ATOM 761 C C . CYS A 1 96 ? 15.25 -10.344 11.914 1 97.31 96 CYS A C 1
ATOM 763 O O . CYS A 1 96 ? 15.273 -11.008 12.953 1 97.31 96 CYS A O 1
ATOM 765 N N . CYS A 1 97 ? 16.344 -10.047 11.258 1 97.12 97 CYS A N 1
ATOM 766 C CA . CYS A 1 97 ? 17.656 -10.43 11.75 1 97.12 97 CYS A CA 1
ATOM 767 C C . CYS A 1 97 ? 17.969 -9.758 13.078 1 97.12 97 CYS A C 1
ATOM 769 O O . CYS A 1 97 ? 18.703 -10.305 13.906 1 97.12 97 CYS A O 1
ATOM 771 N N . ASP A 1 98 ? 17.406 -8.539 13.266 1 94.44 98 ASP A N 1
ATOM 772 C CA . ASP A 1 98 ? 17.641 -7.801 14.5 1 94.44 98 ASP A CA 1
ATOM 773 C C . ASP A 1 98 ? 16.766 -8.336 15.633 1 94.44 98 ASP A C 1
ATOM 775 O O . ASP A 1 98 ? 17.188 -8.406 16.781 1 94.44 98 ASP A O 1
ATOM 779 N N . HIS A 1 99 ? 15.516 -8.57 15.164 1 86.44 99 HIS A N 1
ATOM 780 C CA . HIS A 1 99 ? 14.547 -8.93 16.188 1 86.44 99 HIS A CA 1
ATOM 781 C C . HIS A 1 99 ? 13.57 -9.992 15.695 1 86.44 99 HIS A C 1
ATOM 783 O O . HIS A 1 99 ? 12.906 -9.797 14.672 1 86.44 99 HIS A O 1
ATOM 789 N N . VAL A 1 100 ? 13.75 -11.203 15.93 1 88.81 100 VAL A N 1
ATOM 790 C CA . VAL A 1 100 ? 12.742 -12.195 15.57 1 88.81 100 VAL A CA 1
ATOM 791 C C . VAL A 1 100 ? 12.414 -13.07 16.781 1 88.81 100 VAL A C 1
ATOM 793 O O . VAL A 1 100 ? 13.32 -13.578 17.438 1 88.81 100 VAL A O 1
ATOM 796 N N . ALA A 1 101 ? 11.172 -13.062 17.047 1 89.88 101 ALA A N 1
ATOM 797 C CA . ALA A 1 101 ? 10.719 -13.875 18.172 1 89.88 101 ALA A CA 1
ATOM 798 C C . ALA A 1 101 ? 10.867 -15.359 17.875 1 89.88 101 ALA A C 1
ATOM 800 O O . ALA A 1 101 ? 10.789 -15.781 16.719 1 89.88 101 ALA A O 1
ATOM 801 N N . GLU A 1 102 ? 11.008 -16.125 18.922 1 91.56 102 GLU A N 1
ATOM 802 C CA . GLU A 1 102 ? 11.133 -17.562 18.797 1 91.56 102 GLU A CA 1
ATOM 803 C C . GLU A 1 102 ? 9.906 -18.172 18.125 1 91.56 102 GLU A C 1
ATOM 805 O O . GLU A 1 102 ? 10.031 -19.094 17.312 1 91.56 102 GLU A O 1
ATOM 810 N N . LYS A 1 103 ? 8.828 -17.609 18.422 1 94.88 103 LYS A N 1
ATOM 811 C CA . LYS A 1 103 ? 7.582 -18.125 17.844 1 94.88 103 LYS A CA 1
ATOM 812 C C . LYS A 1 103 ? 7.582 -17.953 16.328 1 94.88 103 LYS A C 1
ATOM 814 O O . LYS A 1 103 ? 7.137 -18.859 15.609 1 94.88 103 LYS A O 1
ATOM 819 N N . SER A 1 104 ? 8.07 -16.859 15.898 1 94.94 104 SER A N 1
ATOM 820 C CA . SER A 1 104 ? 8.109 -16.609 14.461 1 94.94 104 SER A CA 1
ATOM 821 C C . SER A 1 104 ? 9.109 -17.531 13.766 1 94.94 104 SER A C 1
ATOM 823 O O . SER A 1 104 ? 8.859 -18 12.656 1 94.94 104 SER A O 1
ATOM 825 N N . ILE A 1 105 ? 10.227 -17.812 14.398 1 94.5 105 ILE A N 1
ATOM 826 C CA . ILE A 1 105 ? 11.219 -18.75 13.859 1 94.5 105 ILE A CA 1
ATOM 827 C C . ILE A 1 105 ? 10.602 -20.125 13.719 1 94.5 105 ILE A C 1
ATOM 829 O O . ILE A 1 105 ? 10.758 -20.781 12.68 1 94.5 105 ILE A O 1
ATOM 833 N N . PHE A 1 106 ? 9.914 -20.484 14.734 1 96.5 106 PHE A N 1
ATOM 834 C CA . PHE A 1 106 ? 9.25 -21.781 14.719 1 96.5 106 PHE A CA 1
ATOM 835 C C . PHE A 1 106 ? 8.234 -21.844 13.586 1 96.5 106 PHE A C 1
ATOM 837 O O . PHE A 1 106 ? 8.188 -22.828 12.844 1 96.5 106 PHE A O 1
ATOM 844 N N . ASN A 1 107 ? 7.414 -20.828 13.43 1 97.19 107 ASN A N 1
ATOM 845 C CA . ASN A 1 107 ? 6.41 -20.797 12.375 1 97.19 107 ASN A CA 1
ATOM 846 C C . ASN A 1 107 ? 7.051 -20.875 10.992 1 97.19 107 ASN A C 1
ATOM 848 O O . ASN A 1 107 ? 6.523 -21.531 10.094 1 97.19 107 ASN A O 1
ATOM 852 N N . LEU A 1 108 ? 8.148 -20.203 10.828 1 97.75 108 LEU A N 1
ATOM 853 C CA . LEU A 1 108 ? 8.852 -20.234 9.547 1 97.75 108 LEU A CA 1
ATOM 854 C C . LEU A 1 108 ? 9.391 -21.625 9.258 1 97.75 108 LEU A C 1
ATOM 856 O O . LEU A 1 108 ? 9.305 -22.109 8.125 1 97.75 108 LEU A O 1
ATOM 860 N N . GLU A 1 109 ? 9.922 -22.219 10.258 1 97 109 GLU A N 1
ATOM 861 C CA . GLU A 1 109 ? 10.438 -23.578 10.102 1 97 109 GLU A CA 1
ATOM 862 C C . GLU A 1 109 ? 9.328 -24.531 9.695 1 97 109 GLU A C 1
ATOM 864 O O . GLU A 1 109 ? 9.516 -25.375 8.812 1 97 109 GLU A O 1
ATOM 869 N N . VAL A 1 110 ? 8.25 -24.453 10.414 1 97.88 110 VAL A N 1
ATOM 870 C CA . VAL A 1 110 ? 7.109 -25.312 10.109 1 97.88 110 VAL A CA 1
ATOM 871 C C . VAL A 1 110 ? 6.652 -25.078 8.672 1 97.88 110 VAL A C 1
ATOM 873 O O . VAL A 1 110 ? 6.387 -26.031 7.93 1 97.88 110 VAL A O 1
ATOM 876 N N . ASN A 1 111 ? 6.516 -23.828 8.289 1 98.12 111 ASN A N 1
ATOM 877 C CA . ASN A 1 111 ? 6.145 -23.469 6.922 1 98.12 111 ASN A CA 1
ATOM 878 C C . ASN A 1 111 ? 7.086 -24.109 5.898 1 98.12 111 ASN A C 1
ATOM 880 O O . ASN A 1 111 ? 6.633 -24.688 4.906 1 98.12 111 ASN A O 1
ATOM 884 N N . LEU A 1 112 ? 8.398 -24.047 6.156 1 97.75 112 LEU A N 1
ATOM 885 C CA . LEU A 1 112 ? 9.398 -24.562 5.23 1 97.75 112 LEU A CA 1
ATOM 886 C C . LEU A 1 112 ? 9.305 -26.078 5.121 1 97.75 112 LEU A C 1
ATOM 888 O O . LEU A 1 112 ? 9.492 -26.641 4.035 1 97.75 112 LEU A O 1
ATOM 892 N N . LYS A 1 113 ? 9.047 -26.719 6.234 1 97.38 113 LYS A N 1
ATOM 893 C CA . LYS A 1 113 ? 8.867 -28.156 6.207 1 97.38 113 LYS A CA 1
ATOM 894 C C . LYS A 1 113 ? 7.66 -28.547 5.355 1 97.38 113 LYS A C 1
ATOM 896 O O . LYS A 1 113 ? 7.703 -29.547 4.625 1 97.38 113 LYS A O 1
ATOM 901 N N . MET A 1 114 ? 6.637 -27.828 5.5 1 95.44 114 MET A N 1
ATOM 902 C CA . MET A 1 114 ? 5.449 -28.078 4.691 1 95.44 114 MET A CA 1
ATOM 903 C C . MET A 1 114 ? 5.734 -27.828 3.213 1 95.44 114 MET A C 1
ATOM 905 O O . MET A 1 114 ? 5.277 -28.578 2.352 1 95.44 114 MET A O 1
ATOM 909 N N . GLN A 1 115 ? 6.488 -26.719 2.893 1 94.5 115 GLN A N 1
ATOM 910 C CA . GLN A 1 115 ? 6.895 -26.484 1.511 1 94.5 115 GLN A CA 1
ATOM 911 C C . GLN A 1 115 ? 7.703 -27.656 0.965 1 94.5 115 GLN A C 1
ATOM 913 O O . GLN A 1 115 ? 7.461 -28.109 -0.151 1 94.5 115 GLN A O 1
ATOM 918 N N . GLU A 1 116 ? 8.617 -28.078 1.75 1 93.44 116 GLU A N 1
ATOM 919 C CA . GLU A 1 116 ? 9.477 -29.188 1.363 1 93.44 116 GLU A CA 1
ATOM 920 C C . GLU A 1 116 ? 8.648 -30.438 1.059 1 93.44 116 GLU A C 1
ATOM 922 O O . GLU A 1 116 ? 8.93 -31.156 0.089 1 93.44 116 GLU A O 1
ATOM 927 N N . HIS A 1 117 ? 7.727 -30.688 1.921 1 91.75 117 HIS A N 1
ATOM 928 C CA . HIS A 1 117 ? 6.844 -31.828 1.72 1 91.75 117 HIS A CA 1
ATOM 929 C C . HIS A 1 117 ? 6.133 -31.75 0.372 1 91.75 117 HIS A C 1
ATOM 931 O O . HIS A 1 117 ? 6.039 -32.75 -0.345 1 91.75 117 HIS A O 1
ATOM 937 N N . HIS A 1 118 ? 5.68 -30.594 0.004 1 87.25 118 HIS A N 1
ATOM 938 C CA . HIS A 1 118 ? 4.953 -30.422 -1.247 1 87.25 118 HIS A CA 1
ATOM 939 C C . HIS A 1 118 ? 5.887 -30.516 -2.447 1 87.25 118 HIS A C 1
ATOM 941 O O . HIS A 1 118 ? 5.504 -31.047 -3.498 1 87.25 118 HIS A O 1
ATOM 947 N N . VAL A 1 119 ? 7.047 -29.984 -2.34 1 85.5 119 VAL A N 1
ATOM 948 C CA . VAL A 1 119 ? 8.023 -30.047 -3.422 1 85.5 119 VAL A CA 1
ATOM 949 C C . VAL A 1 119 ? 8.406 -31.5 -3.689 1 85.5 119 VAL A C 1
ATOM 951 O O . VAL A 1 119 ? 8.555 -31.906 -4.844 1 85.5 119 VAL A O 1
ATOM 954 N N . ASN A 1 120 ? 8.547 -32.188 -2.67 1 85 120 ASN A N 1
ATOM 955 C CA . ASN A 1 120 ? 8.992 -33.594 -2.783 1 85 120 ASN A CA 1
ATOM 956 C C . ASN A 1 120 ? 7.875 -34.5 -3.287 1 85 120 ASN A C 1
ATOM 958 O O . ASN A 1 120 ? 8.141 -35.562 -3.855 1 85 120 ASN A O 1
ATOM 962 N N . ASN A 1 121 ? 6.621 -34 -3.141 1 77.25 121 ASN A N 1
ATOM 963 C CA . ASN A 1 121 ? 5.504 -34.844 -3.506 1 77.25 121 ASN A CA 1
ATOM 964 C C . ASN A 1 121 ? 4.766 -34.312 -4.73 1 77.25 121 ASN A C 1
ATOM 966 O O . ASN A 1 121 ? 3.648 -34.75 -5.023 1 77.25 121 ASN A O 1
ATOM 970 N N . HIS A 1 122 ? 5.332 -33.406 -5.734 1 64.44 122 HIS A N 1
ATOM 971 C CA . HIS A 1 122 ? 5.066 -32.406 -6.754 1 64.44 122 HIS A CA 1
ATOM 972 C C . HIS A 1 122 ? 3.998 -32.875 -7.734 1 64.44 122 HIS A C 1
ATOM 974 O O . HIS A 1 122 ? 3.734 -32.219 -8.742 1 64.44 122 HIS A O 1
ATOM 980 N N . LYS A 1 123 ? 3.25 -33.938 -7.625 1 58.22 123 LYS A N 1
ATOM 981 C CA . LYS A 1 123 ? 2.695 -34.438 -8.883 1 58.22 123 LYS A CA 1
ATOM 982 C C . LYS A 1 123 ? 1.284 -33.906 -9.102 1 58.22 123 LYS A C 1
ATOM 984 O O . LYS A 1 123 ? 0.685 -34.125 -10.156 1 58.22 123 LYS A O 1
ATOM 989 N N . GLN A 1 124 ? 0.704 -33.031 -8.25 1 61.53 124 GLN A N 1
ATOM 990 C CA . GLN A 1 124 ? -0.698 -32.75 -8.539 1 61.53 124 GLN A CA 1
ATOM 991 C C . GLN A 1 124 ? -0.988 -31.25 -8.445 1 61.53 124 GLN A C 1
ATOM 993 O O . GLN A 1 124 ? -0.28 -30.516 -7.75 1 61.53 124 GLN A O 1
ATOM 998 N N . VAL A 1 125 ? -1.887 -30.703 -9.344 1 61 125 VAL A N 1
ATOM 999 C CA . VAL A 1 125 ? -2.375 -29.328 -9.383 1 61 125 VAL A CA 1
ATOM 1000 C C . VAL A 1 125 ? -2.639 -28.828 -7.961 1 61 125 VAL A C 1
ATOM 1002 O O . VAL A 1 125 ? -2.279 -27.703 -7.609 1 61 125 VAL A O 1
ATOM 1005 N N . LYS A 1 126 ? -3.244 -29.609 -7.242 1 64.69 126 LYS A N 1
ATOM 1006 C CA . LYS A 1 126 ? -3.561 -29.297 -5.855 1 64.69 126 LYS A CA 1
ATOM 1007 C C . LYS A 1 126 ? -2.301 -28.922 -5.074 1 64.69 126 LYS A C 1
ATOM 1009 O O . LYS A 1 126 ? -2.352 -28.109 -4.152 1 64.69 126 LYS A O 1
ATOM 1014 N N . GLN A 1 127 ? -1.348 -29.328 -5.664 1 76.56 127 GLN A N 1
ATOM 1015 C CA . GLN A 1 127 ? -0.089 -29.078 -4.965 1 76.56 127 GLN A CA 1
ATOM 1016 C C . GLN A 1 127 ? 0.468 -27.703 -5.297 1 76.56 127 GLN A C 1
ATOM 1018 O O . GLN A 1 127 ? 1.111 -27.062 -4.461 1 76.56 127 GLN A O 1
ATOM 1023 N N . ILE A 1 128 ? -0.003 -27.297 -6.426 1 79.69 128 ILE A N 1
ATOM 1024 C CA . ILE A 1 128 ? 0.4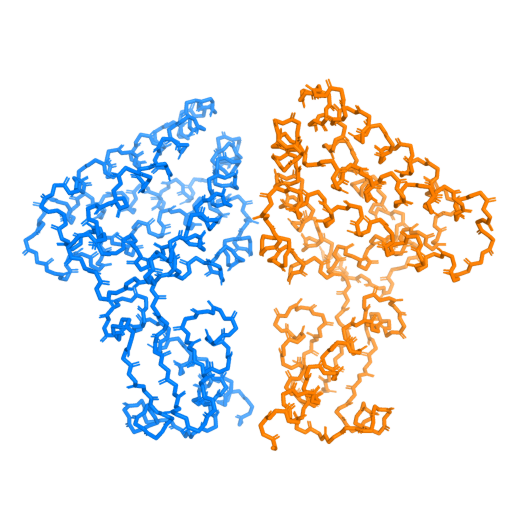62 -25.984 -6.852 1 79.69 128 ILE A CA 1
ATOM 1025 C C . ILE A 1 128 ? -0.159 -24.906 -5.969 1 79.69 128 ILE A C 1
ATOM 1027 O O . ILE A 1 128 ? 0.541 -24.016 -5.477 1 79.69 128 ILE A O 1
ATOM 1031 N N . ASP A 1 129 ? -1.395 -25.031 -5.727 1 83.19 129 ASP A N 1
ATOM 1032 C CA . ASP A 1 129 ? -2.131 -24.094 -4.895 1 83.19 129 ASP A CA 1
ATOM 1033 C C . ASP A 1 129 ? -1.567 -24.062 -3.477 1 83.19 129 ASP A C 1
ATOM 1035 O O . ASP A 1 129 ? -1.4 -22.984 -2.896 1 83.19 129 ASP A O 1
ATOM 1039 N N . LYS A 1 130 ? -1.331 -25.234 -3.049 1 87.12 130 LYS A N 1
ATOM 1040 C CA . LYS A 1 130 ? -0.839 -25.328 -1.678 1 87.12 130 LYS A CA 1
ATOM 1041 C C . LYS A 1 130 ? 0.549 -24.703 -1.545 1 87.12 130 LYS A C 1
ATOM 1043 O O . LYS A 1 130 ? 0.835 -24.016 -0.563 1 87.12 130 LYS A O 1
ATOM 1048 N N . PHE A 1 131 ? 1.377 -24.984 -2.49 1 89 131 PHE A N 1
ATOM 1049 C CA . PHE A 1 131 ? 2.713 -24.406 -2.43 1 89 131 PHE A CA 1
ATOM 1050 C C . PHE A 1 131 ? 2.648 -22.891 -2.531 1 89 131 PHE A C 1
ATOM 1052 O O . PHE A 1 131 ? 3.361 -22.172 -1.815 1 89 131 PHE A O 1
ATOM 1059 N N . HIS A 1 132 ? 1.854 -22.422 -3.406 1 90.38 132 HIS A N 1
ATOM 1060 C CA . HIS A 1 132 ? 1.686 -20.984 -3.551 1 90.38 132 HIS A CA 1
ATOM 1061 C C . HIS A 1 132 ? 1.236 -20.344 -2.238 1 90.38 132 HIS A C 1
ATOM 1063 O O . HIS A 1 132 ? 1.742 -19.297 -1.849 1 90.38 132 HIS A O 1
ATOM 1069 N N . ASP A 1 133 ? 0.276 -21 -1.589 1 93.69 133 ASP A N 1
ATOM 1070 C CA . ASP A 1 133 ? -0.208 -20.516 -0.302 1 93.69 133 ASP A CA 1
ATOM 1071 C C . ASP A 1 133 ? 0.912 -20.5 0.736 1 93.69 133 ASP A C 1
ATOM 1073 O O . ASP A 1 133 ? 1.034 -19.547 1.509 1 93.69 133 ASP A O 1
ATOM 1077 N N . LEU A 1 134 ? 1.639 -21.531 0.737 1 95.19 134 LEU A N 1
ATOM 1078 C CA . LEU A 1 134 ? 2.748 -21.641 1.679 1 95.19 134 LEU A CA 1
ATOM 1079 C C . LEU A 1 134 ? 3.809 -20.578 1.383 1 95.19 134 LEU A C 1
ATOM 1081 O O . LEU A 1 134 ? 4.391 -20 2.305 1 95.19 134 LEU A O 1
ATOM 1085 N N . ASP A 1 135 ? 4.074 -20.406 0.133 1 95 135 ASP A N 1
ATOM 1086 C CA . ASP A 1 135 ? 4.988 -19.344 -0.285 1 95 135 ASP A CA 1
ATOM 1087 C C . ASP A 1 135 ? 4.523 -17.984 0.23 1 95 135 ASP A C 1
ATOM 1089 O O . ASP A 1 135 ? 5.301 -17.25 0.837 1 95 135 ASP A O 1
ATOM 1093 N N . GLU A 1 136 ? 3.305 -17.672 0.027 1 95.44 136 GLU A N 1
ATOM 1094 C CA . GLU A 1 136 ? 2.732 -16.406 0.503 1 95.44 136 GLU A CA 1
ATOM 1095 C C . GLU A 1 136 ? 2.807 -16.312 2.025 1 95.44 136 GLU A C 1
ATOM 1097 O O . GLU A 1 136 ? 3.135 -15.258 2.57 1 95.44 136 GLU A O 1
ATOM 1102 N N . HIS A 1 137 ? 2.482 -17.375 2.662 1 97.44 137 HIS A N 1
ATOM 1103 C CA . HIS A 1 137 ? 2.484 -17.391 4.121 1 97.44 137 HIS A CA 1
ATOM 1104 C C . HIS A 1 137 ? 3.893 -17.188 4.672 1 97.44 137 HIS A C 1
ATOM 1106 O O . HIS A 1 137 ? 4.066 -16.594 5.742 1 97.44 137 HIS A O 1
ATOM 1112 N N . PHE A 1 138 ? 4.902 -17.75 4.016 1 98.44 138 PHE A N 1
ATOM 1113 C CA . PHE A 1 138 ? 6.289 -17.547 4.41 1 98.44 138 PHE A CA 1
ATOM 1114 C C . PHE A 1 138 ? 6.625 -16.062 4.473 1 98.44 138 PHE A C 1
ATOM 1116 O O . PHE A 1 138 ? 7.148 -15.586 5.477 1 98.44 138 PHE A O 1
ATOM 1123 N N . HIS A 1 139 ? 6.285 -15.336 3.459 1 98.19 139 HIS A N 1
ATOM 1124 C CA . HIS A 1 139 ? 6.547 -13.906 3.408 1 98.19 139 HIS A CA 1
ATOM 1125 C C . HIS A 1 139 ? 5.715 -13.156 4.445 1 98.19 139 HIS A C 1
ATOM 1127 O O . HIS A 1 139 ? 6.227 -12.273 5.137 1 98.19 139 HIS A O 1
ATOM 1133 N N . LYS A 1 140 ? 4.461 -13.523 4.52 1 98 140 LYS A N 1
ATOM 1134 C CA . LYS A 1 140 ? 3.58 -12.898 5.5 1 98 140 LYS A CA 1
ATOM 1135 C C . LYS A 1 140 ? 4.148 -13.031 6.91 1 98 140 LYS A C 1
ATOM 1137 O O . LYS A 1 140 ? 4.121 -12.078 7.691 1 98 140 LYS A O 1
ATOM 1142 N N . GLU A 1 141 ? 4.637 -14.219 7.23 1 97.62 141 GLU A N 1
ATOM 1143 C CA . GLU A 1 141 ? 5.172 -14.477 8.562 1 97.62 141 GLU A CA 1
ATOM 1144 C C . GLU A 1 141 ? 6.348 -13.555 8.875 1 97.62 141 GLU A C 1
ATOM 1146 O O . GLU A 1 141 ? 6.539 -13.156 10.031 1 97.62 141 GLU A O 1
ATOM 1151 N N . LEU A 1 142 ? 7.137 -13.258 7.902 1 97.94 142 LEU A N 1
ATOM 1152 C CA . LEU A 1 142 ? 8.242 -12.328 8.102 1 97.94 142 LEU A CA 1
ATOM 1153 C C . LEU A 1 142 ? 7.723 -10.961 8.531 1 97.94 142 LEU A C 1
ATOM 1155 O O . LEU A 1 142 ? 8.312 -10.312 9.398 1 97.94 142 LEU A O 1
ATOM 1159 N N . PHE A 1 143 ? 6.648 -10.523 7.934 1 97.56 143 PHE A N 1
ATOM 1160 C CA . PHE A 1 143 ? 6.035 -9.258 8.305 1 97.56 143 PHE A CA 1
ATOM 1161 C C . PHE A 1 143 ? 5.473 -9.32 9.719 1 97.56 143 PHE A C 1
ATOM 1163 O O . PHE A 1 143 ? 5.641 -8.375 10.5 1 97.56 143 PHE A O 1
ATOM 1170 N N . ILE A 1 144 ? 4.82 -10.414 10.031 1 96.19 144 ILE A N 1
ATOM 1171 C CA . ILE A 1 144 ? 4.246 -10.594 11.359 1 96.19 144 ILE A CA 1
ATOM 1172 C C . ILE A 1 144 ? 5.348 -10.539 12.406 1 96.19 144 ILE A C 1
ATOM 1174 O O . ILE A 1 144 ? 5.188 -9.906 13.453 1 96.19 144 ILE A O 1
ATOM 1178 N N . ALA A 1 145 ? 6.461 -11.148 12.125 1 94.75 145 ALA A N 1
ATOM 1179 C CA . ALA A 1 145 ? 7.598 -11.227 13.039 1 94.75 145 ALA A CA 1
ATOM 1180 C C . ALA A 1 145 ? 8.102 -9.836 13.406 1 94.75 145 ALA A C 1
ATOM 1182 O O . ALA A 1 145 ? 8.648 -9.625 14.492 1 94.75 145 ALA A O 1
ATOM 1183 N N . CYS A 1 146 ? 7.855 -8.906 12.531 1 94 146 CYS A N 1
ATOM 1184 C CA . CYS A 1 146 ? 8.352 -7.551 12.75 1 94 146 CYS A CA 1
ATOM 1185 C C . CYS A 1 146 ? 7.211 -6.602 13.102 1 94 146 CYS A C 1
ATOM 1187 O O . CYS A 1 146 ? 7.395 -5.387 13.133 1 94 146 CYS A O 1
ATOM 1189 N N . GLY A 1 147 ? 6.035 -7.117 13.305 1 93.94 147 GLY A N 1
ATOM 1190 C CA . GLY A 1 147 ? 4.891 -6.285 13.648 1 93.94 147 GLY A CA 1
ATOM 1191 C C . GLY A 1 147 ? 4.422 -5.418 12.5 1 93.94 147 GLY A C 1
ATOM 1192 O O . GLY A 1 147 ? 4.02 -4.27 12.703 1 93.94 147 GLY A O 1
ATOM 1193 N N . LYS A 1 148 ? 4.57 -5.887 11.305 1 96.75 148 LYS A N 1
ATOM 1194 C CA . LYS A 1 148 ? 4.234 -5.102 10.117 1 96.75 148 LYS A CA 1
ATOM 1195 C C . LYS A 1 148 ? 3.141 -5.785 9.297 1 96.75 148 LYS A C 1
ATOM 1197 O O . LYS A 1 148 ? 3.184 -5.77 8.062 1 96.75 148 LYS A O 1
ATOM 1202 N N . GLU A 1 149 ? 2.207 -6.469 9.93 1 95.94 149 GLU A N 1
ATOM 1203 C CA . GLU A 1 149 ? 1.116 -7.148 9.242 1 95.94 149 GLU A CA 1
ATOM 1204 C C . GLU A 1 149 ? 0.299 -6.172 8.398 1 95.94 149 GLU A C 1
ATOM 1206 O O . GLU A 1 149 ? -0.193 -6.527 7.328 1 95.94 149 GLU A O 1
ATOM 1211 N N . ARG A 1 150 ? 0.094 -4.973 8.891 1 96.31 150 ARG A N 1
ATOM 1212 C CA . ARG A 1 150 ? -0.635 -3.938 8.164 1 96.31 150 ARG A CA 1
ATOM 1213 C C . ARG A 1 150 ? 0.056 -3.6 6.852 1 96.31 150 ARG A C 1
ATOM 1215 O O . ARG A 1 150 ? -0.605 -3.41 5.828 1 96.31 150 ARG A O 1
ATOM 1222 N N . THR A 1 151 ? 1.353 -3.559 6.867 1 97.69 151 THR A N 1
ATOM 1223 C CA . THR A 1 151 ? 2.141 -3.311 5.664 1 97.69 151 THR A CA 1
ATOM 1224 C C . THR A 1 151 ? 1.975 -4.449 4.664 1 97.69 151 THR A C 1
ATOM 1226 O O . THR A 1 151 ? 1.866 -4.215 3.459 1 97.69 151 THR A O 1
ATOM 1229 N N . TRP A 1 152 ? 1.936 -5.656 5.156 1 97.31 152 TRP A N 1
ATOM 1230 C CA . TRP A 1 152 ? 1.688 -6.812 4.301 1 97.31 152 TRP A CA 1
ATOM 1231 C C . TRP A 1 152 ? 0.347 -6.684 3.586 1 97.31 152 TRP A C 1
ATOM 1233 O O . TRP A 1 152 ? 0.261 -6.887 2.373 1 97.31 152 TRP A O 1
ATOM 1243 N N . LYS A 1 153 ? -0.657 -6.336 4.316 1 95.38 153 LYS A N 1
ATOM 1244 C CA . LYS A 1 153 ? -1.99 -6.176 3.744 1 95.38 153 LYS A CA 1
ATOM 1245 C C . LYS A 1 153 ? -1.996 -5.105 2.658 1 95.38 153 LYS A C 1
ATOM 1247 O O . LYS A 1 153 ? -2.65 -5.266 1.625 1 95.38 153 LYS A O 1
ATOM 1252 N N . MET A 1 154 ? -1.275 -4.062 2.926 1 95.94 154 MET A N 1
ATOM 1253 C CA . MET A 1 154 ? -1.141 -2.996 1.938 1 95.94 154 MET A CA 1
ATOM 1254 C C . MET A 1 154 ? -0.554 -3.529 0.636 1 95.94 154 MET A C 1
ATOM 1256 O O . MET A 1 154 ? -1.057 -3.227 -0.448 1 95.94 154 MET A O 1
ATOM 1260 N N . ILE A 1 155 ? 0.462 -4.305 0.714 1 97 155 ILE A N 1
ATOM 1261 C CA . ILE A 1 155 ? 1.134 -4.871 -0.451 1 97 155 ILE A CA 1
ATOM 1262 C C . ILE A 1 155 ? 0.16 -5.75 -1.232 1 97 155 ILE A C 1
ATOM 1264 O O . ILE A 1 155 ? 0.12 -5.699 -2.465 1 97 155 ILE A O 1
ATOM 1268 N N . GLN A 1 156 ? -0.625 -6.508 -0.485 1 94.88 156 GLN A N 1
ATOM 1269 C CA . GLN A 1 156 ? -1.556 -7.434 -1.124 1 94.88 156 GLN A CA 1
ATOM 1270 C C . GLN A 1 156 ? -2.568 -6.684 -1.987 1 94.88 156 GLN A C 1
ATOM 1272 O O . GLN A 1 156 ? -3.031 -7.207 -3.002 1 94.88 156 GLN A O 1
ATOM 1277 N N . ASN A 1 157 ? -2.824 -5.5 -1.704 1 93.12 157 ASN A N 1
ATOM 1278 C CA . ASN A 1 157 ? -3.816 -4.719 -2.434 1 93.12 157 ASN A CA 1
ATOM 1279 C C . ASN A 1 157 ? -3.34 -4.383 -3.844 1 93.12 157 ASN A C 1
ATOM 1281 O O . ASN A 1 157 ? -4.148 -4.09 -4.723 1 93.12 157 ASN A O 1
ATOM 1285 N N . ILE A 1 158 ? -2.025 -4.426 -4.098 1 95.88 158 ILE A N 1
ATOM 1286 C CA . ILE A 1 158 ? -1.543 -4.078 -5.43 1 95.88 158 ILE A CA 1
ATOM 1287 C C . ILE A 1 158 ? -0.895 -5.297 -6.078 1 95.88 158 ILE A C 1
ATOM 1289 O O . ILE A 1 158 ? -0.337 -5.203 -7.172 1 95.88 158 ILE A O 1
ATOM 1293 N N . ALA A 1 159 ? -0.992 -6.449 -5.406 1 96.62 159 ALA A N 1
ATOM 1294 C CA . ALA A 1 159 ? -0.201 -7.602 -5.832 1 96.62 159 ALA A CA 1
ATOM 1295 C C . ALA A 1 159 ? -1.021 -8.531 -6.723 1 96.62 159 ALA A C 1
ATOM 1297 O O . ALA A 1 159 ? -0.541 -9.594 -7.133 1 96.62 159 ALA A O 1
ATOM 1298 N N . GLY A 1 160 ? -2.242 -8.188 -7.047 1 97.12 160 GLY A N 1
ATOM 1299 C CA . GLY A 1 160 ? -3.127 -9.078 -7.785 1 97.12 160 GLY A CA 1
ATOM 1300 C C . GLY A 1 160 ? -2.535 -9.555 -9.102 1 97.12 160 GLY A C 1
ATOM 1301 O O . GLY A 1 160 ? -2.594 -10.742 -9.414 1 97.12 160 GLY A O 1
ATOM 1302 N N . HIS A 1 161 ? -1.997 -8.617 -9.898 1 97.25 161 HIS A N 1
ATOM 1303 C CA . HIS A 1 161 ? -1.37 -8.977 -11.172 1 97.25 161 HIS A CA 1
ATOM 1304 C C . HIS A 1 161 ? -0.134 -9.844 -10.945 1 97.25 161 HIS A C 1
ATOM 1306 O O . HIS A 1 161 ? 0.066 -10.836 -11.648 1 97.25 161 HIS A O 1
ATOM 1312 N N . LEU A 1 162 ? 0.64 -9.477 -9.969 1 96.38 162 LEU A N 1
ATOM 1313 C CA . LEU A 1 162 ? 1.856 -10.219 -9.664 1 96.38 162 LEU A CA 1
ATOM 1314 C C . LEU A 1 162 ? 1.524 -11.633 -9.195 1 96.38 162 LEU A C 1
ATOM 1316 O O . LEU A 1 162 ? 2.156 -12.602 -9.625 1 96.38 162 LEU A O 1
ATOM 1320 N N . ASN A 1 163 ? 0.541 -11.766 -8.32 1 95.5 163 ASN A N 1
ATOM 1321 C CA . ASN A 1 163 ? 0.177 -13.07 -7.762 1 95.5 163 ASN A CA 1
ATOM 1322 C C . ASN A 1 163 ? -0.327 -14.023 -8.844 1 95.5 163 ASN A C 1
ATOM 1324 O O . ASN A 1 163 ? 0.005 -15.211 -8.836 1 95.5 163 ASN A O 1
ATOM 1328 N N . ARG A 1 164 ? -1.117 -13.531 -9.742 1 95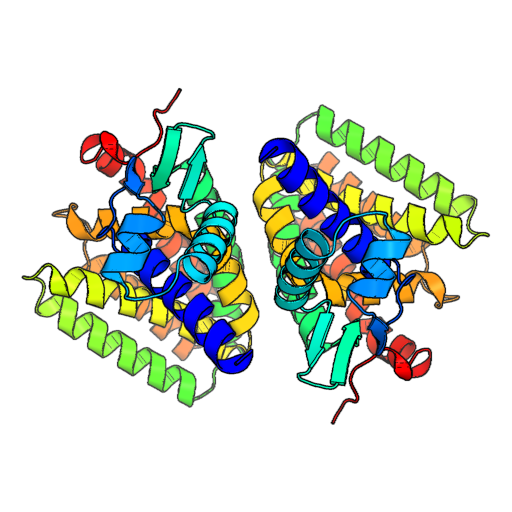.06 164 ARG A N 1
ATOM 1329 C CA . ARG A 1 164 ? -1.595 -14.375 -10.836 1 95.06 164 ARG A CA 1
ATOM 1330 C C . ARG A 1 164 ? -0.453 -14.766 -11.766 1 95.06 164 ARG A C 1
ATOM 1332 O O . ARG A 1 164 ? -0.391 -15.906 -12.234 1 95.06 164 ARG A O 1
ATOM 1339 N N . PHE A 1 165 ? 0.427 -13.812 -12 1 93.12 165 PHE A N 1
ATOM 1340 C CA . PHE A 1 165 ? 1.63 -14.117 -12.766 1 93.12 165 PHE A CA 1
ATOM 1341 C C . PHE A 1 165 ? 2.42 -15.242 -12.117 1 93.12 165 PHE A C 1
ATOM 1343 O O . PHE A 1 165 ? 2.809 -16.203 -12.781 1 93.12 165 PHE A O 1
ATOM 1350 N N . ARG A 1 166 ? 2.668 -15.102 -10.836 1 91.19 166 ARG A N 1
ATOM 1351 C CA . ARG A 1 166 ? 3.453 -16.078 -10.094 1 91.19 166 ARG A CA 1
ATOM 1352 C C . ARG A 1 166 ? 2.777 -17.453 -10.102 1 91.19 166 ARG A C 1
ATOM 1354 O O . ARG A 1 166 ? 3.451 -18.484 -10.18 1 91.19 166 ARG A O 1
ATOM 1361 N N . LEU A 1 167 ? 1.506 -17.484 -9.969 1 90.31 167 LEU A N 1
ATOM 1362 C CA . LEU A 1 167 ? 0.776 -18.734 -10 1 90.31 167 LEU A CA 1
ATOM 1363 C C . LEU A 1 167 ? 0.919 -19.422 -11.359 1 90.31 167 LEU A C 1
ATOM 1365 O O . LEU A 1 167 ? 1.125 -20.641 -11.43 1 90.31 167 LEU A O 1
ATOM 1369 N N . LEU A 1 168 ? 0.819 -18.656 -12.422 1 89.06 168 LEU A N 1
ATOM 1370 C CA . LEU A 1 168 ? 0.992 -19.203 -13.758 1 89.06 168 LEU A CA 1
ATOM 1371 C C . LEU A 1 168 ? 2.383 -19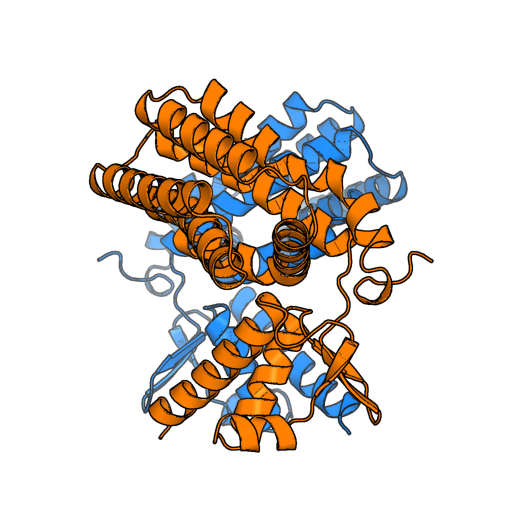.812 -13.922 1 89.06 168 LEU A C 1
ATOM 1373 O O . LEU A 1 168 ? 2.543 -20.828 -14.586 1 89.06 168 LEU A O 1
ATOM 1377 N N . ARG A 1 169 ? 3.281 -19.109 -13.344 1 84.38 169 ARG A N 1
ATOM 1378 C CA . ARG A 1 169 ? 4.656 -19.609 -13.391 1 84.38 169 ARG A CA 1
ATOM 1379 C C . ARG A 1 169 ? 4.766 -20.984 -12.734 1 84.38 169 ARG A C 1
ATOM 1381 O O . ARG A 1 169 ? 5.516 -21.844 -13.203 1 84.38 169 ARG A O 1
ATOM 1388 N N . LEU A 1 170 ? 4.023 -21.234 -11.695 1 81.81 170 LEU A N 1
ATOM 1389 C CA . LEU A 1 170 ? 4.078 -22.484 -10.961 1 81.81 170 LEU A CA 1
ATOM 1390 C C . LEU A 1 170 ? 3.383 -23.609 -11.734 1 81.81 170 LEU A C 1
ATOM 1392 O O . LEU A 1 170 ? 3.754 -24.766 -11.609 1 81.81 170 LEU A O 1
ATOM 1396 N N . ILE A 1 171 ? 2.4 -23.266 -12.523 1 77 171 ILE A N 1
ATOM 1397 C CA . ILE A 1 171 ? 1.634 -24.234 -13.297 1 77 171 ILE A CA 1
ATOM 1398 C C . ILE A 1 171 ? 2.459 -24.719 -14.484 1 77 171 ILE A C 1
ATOM 1400 O O . ILE A 1 171 ? 2.48 -25.906 -14.797 1 77 171 ILE A O 1
ATOM 1404 N N . ASP A 1 172 ? 2.844 -23.844 -15.336 1 65 172 ASP A N 1
ATOM 1405 C CA . ASP A 1 172 ? 3.338 -24.172 -16.672 1 65 172 ASP A CA 1
ATOM 1406 C C . ASP A 1 172 ? 4.793 -24.641 -16.625 1 65 172 ASP A C 1
ATOM 1408 O O . ASP A 1 172 ? 5.262 -25.328 -17.516 1 65 172 ASP A O 1
ATOM 1412 N N . THR A 1 173 ? 5.469 -23.922 -15.781 1 56.84 173 THR A N 1
ATOM 1413 C CA . THR A 1 173 ? 6.879 -24.016 -16.141 1 56.84 173 THR A CA 1
ATOM 1414 C C . THR A 1 173 ? 7.465 -25.344 -15.641 1 56.84 173 THR A C 1
ATOM 1416 O O . THR A 1 173 ? 7.348 -25.672 -14.461 1 56.84 173 THR A O 1
ATOM 1419 N N . LYS A 1 174 ? 7.305 -26.266 -16.609 1 53.53 174 LYS A N 1
ATOM 1420 C CA . LYS A 1 174 ? 8.062 -27.516 -16.453 1 53.53 174 LYS A CA 1
ATOM 1421 C C . LYS A 1 174 ? 9.297 -27.281 -15.586 1 53.53 174 LYS A C 1
ATOM 1423 O O . LYS A 1 174 ? 9.703 -28.172 -14.828 1 53.53 174 LYS A O 1
ATOM 1428 N N . ASP A 1 175 ? 9.789 -26 -15.773 1 51.88 175 ASP A N 1
ATOM 1429 C CA . ASP A 1 175 ? 11.133 -25.859 -15.211 1 51.88 175 ASP A CA 1
ATOM 1430 C C . ASP A 1 175 ? 11.117 -24.891 -14.023 1 51.88 175 ASP A C 1
ATOM 1432 O O . ASP A 1 175 ? 12.172 -24.453 -13.562 1 51.88 175 ASP A O 1
ATOM 1436 N N . LEU A 1 176 ? 9.922 -24.125 -13.883 1 55.53 176 LEU A N 1
ATOM 1437 C CA . LEU A 1 176 ? 10.195 -23.375 -12.664 1 55.53 176 LEU A CA 1
ATOM 1438 C C . LEU A 1 176 ? 10.344 -24.297 -11.461 1 55.53 176 LEU A C 1
ATOM 1440 O O . LEU A 1 176 ? 9.484 -25.141 -11.211 1 55.53 176 LEU A O 1
ATOM 1444 N N . ASP A 1 177 ? 11.531 -24.297 -11.039 1 71.69 177 ASP A N 1
ATOM 1445 C CA . ASP A 1 177 ? 12.078 -25.234 -10.062 1 71.69 177 ASP A CA 1
ATOM 1446 C C . ASP A 1 177 ? 11.57 -24.922 -8.656 1 71.69 177 ASP A C 1
ATOM 1448 O O . ASP A 1 177 ? 12.117 -24.047 -7.965 1 71.69 177 ASP A O 1
ATOM 1452 N N . TRP A 1 178 ? 10.281 -25.359 -8.344 1 80.94 178 TRP A N 1
ATOM 1453 C CA . TRP A 1 178 ? 9.844 -25.359 -6.953 1 80.94 178 TRP A CA 1
ATOM 1454 C C . TRP A 1 178 ? 11.023 -25.562 -6.008 1 80.94 178 TRP A C 1
ATOM 1456 O O . TRP A 1 178 ? 11.07 -24.984 -4.926 1 80.94 178 TRP A O 1
ATOM 1466 N N . ALA A 1 179 ? 11.836 -26.281 -6.555 1 85.62 179 ALA A N 1
ATOM 1467 C CA . ALA A 1 179 ? 13.023 -26.562 -5.754 1 85.62 179 ALA A CA 1
ATOM 1468 C C . ALA A 1 179 ? 13.875 -25.312 -5.551 1 85.62 179 ALA A C 1
ATOM 1470 O O . ALA A 1 179 ? 14.438 -25.109 -4.477 1 85.62 179 ALA A O 1
ATOM 1471 N N . LEU A 1 180 ? 13.922 -24.562 -6.629 1 89.12 180 LEU A N 1
ATOM 1472 C CA . LEU A 1 180 ? 14.68 -23.328 -6.531 1 89.12 180 LEU A CA 1
ATOM 1473 C C . LEU A 1 180 ? 14.031 -22.359 -5.543 1 89.12 180 LEU A C 1
ATOM 1475 O O . LEU A 1 180 ? 14.719 -21.734 -4.738 1 89.12 180 LEU A O 1
ATOM 1479 N N . LEU A 1 181 ? 12.758 -22.219 -5.574 1 91.31 181 LEU A N 1
ATOM 1480 C CA . LEU A 1 181 ? 12.023 -21.344 -4.66 1 91.31 181 LEU A CA 1
ATOM 1481 C C . LEU A 1 181 ? 12.203 -21.812 -3.215 1 91.31 181 LEU A C 1
ATOM 1483 O O . LEU A 1 181 ? 12.469 -20.984 -2.328 1 91.31 181 LEU A O 1
ATOM 1487 N N . LEU A 1 182 ? 12.047 -23.078 -3.027 1 93.31 182 LEU A N 1
ATOM 1488 C CA . LEU A 1 182 ? 12.234 -23.641 -1.694 1 93.31 182 LEU A CA 1
ATOM 1489 C C . LEU A 1 182 ? 13.648 -23.391 -1.185 1 93.31 182 LEU A C 1
ATOM 1491 O O . LEU A 1 182 ? 13.836 -23.016 -0.022 1 93.31 182 LEU A O 1
ATOM 1495 N N . ALA A 1 183 ? 14.602 -23.594 -2.064 1 95.31 183 ALA A N 1
ATOM 1496 C CA . ALA A 1 183 ? 15.992 -23.375 -1.685 1 95.31 183 ALA A CA 1
ATOM 1497 C C . ALA A 1 183 ? 16.219 -21.922 -1.252 1 95.31 183 ALA A C 1
ATOM 1499 O O . ALA A 1 183 ? 16.891 -21.672 -0.25 1 95.31 183 ALA A O 1
ATOM 1500 N N . HIS A 1 184 ? 15.664 -21 -2.01 1 96.44 184 HIS A N 1
ATOM 1501 C CA . HIS A 1 184 ? 15.781 -19.578 -1.665 1 96.44 184 HIS A CA 1
ATOM 1502 C C . HIS A 1 184 ? 15.141 -19.281 -0.312 1 96.44 184 HIS A C 1
ATOM 1504 O O . HIS A 1 184 ? 15.719 -18.578 0.514 1 96.44 184 HIS A O 1
ATOM 1510 N N . HIS A 1 185 ? 13.938 -19.812 -0.068 1 98 185 HIS A N 1
ATOM 1511 C CA . HIS A 1 185 ? 13.266 -19.594 1.208 1 98 185 HIS A CA 1
ATOM 1512 C C . HIS A 1 185 ? 14.094 -20.141 2.367 1 98 185 HIS A C 1
ATOM 1514 O O . HIS A 1 185 ? 14.227 -19.484 3.404 1 98 185 HIS A O 1
ATOM 1520 N N . LYS A 1 186 ? 14.625 -21.297 2.164 1 98.19 186 LYS A N 1
ATOM 1521 C CA . LYS A 1 186 ? 15.445 -21.922 3.197 1 98.19 186 LYS A CA 1
ATOM 1522 C C . LYS A 1 186 ? 16.688 -21.078 3.49 1 98.19 186 LYS A C 1
ATOM 1524 O O . LYS A 1 186 ? 17.062 -20.906 4.652 1 98.19 186 LYS A O 1
ATOM 1529 N N . GLU A 1 187 ? 17.312 -20.625 2.461 1 98.62 187 GLU A N 1
ATOM 1530 C CA . GLU A 1 187 ? 18.5 -19.812 2.619 1 98.62 187 GLU A CA 1
ATOM 1531 C C . GLU A 1 187 ? 18.188 -18.5 3.326 1 98.62 187 GLU A C 1
ATOM 1533 O O . GLU A 1 187 ? 18.969 -18.047 4.168 1 98.62 187 GLU A O 1
ATOM 1538 N N . ILE A 1 188 ? 17.125 -17.891 2.992 1 98.5 188 ILE A N 1
ATOM 1539 C CA . ILE A 1 188 ? 16.688 -16.672 3.65 1 98.5 188 ILE A CA 1
ATOM 1540 C C . ILE A 1 188 ? 16.438 -16.938 5.133 1 98.5 188 ILE A C 1
ATOM 1542 O O . ILE A 1 188 ? 16.906 -16.188 5.992 1 98.5 188 ILE A O 1
ATOM 1546 N N . TYR A 1 189 ? 15.711 -18.031 5.414 1 98.19 189 TYR A N 1
ATOM 1547 C CA . TYR A 1 189 ? 15.445 -18.422 6.793 1 98.19 189 TYR A CA 1
ATOM 1548 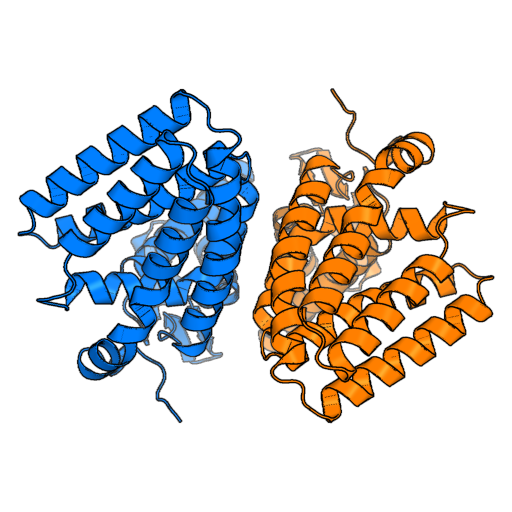C C . TYR A 1 189 ? 16.75 -18.609 7.566 1 98.19 189 TYR A C 1
ATOM 1550 O O . TYR A 1 189 ? 16.875 -18.141 8.695 1 98.19 189 TYR A O 1
ATOM 1558 N N . GLN A 1 190 ? 17.672 -19.281 6.945 1 98 190 GLN A N 1
ATOM 1559 C CA . GLN A 1 190 ? 18.953 -19.562 7.598 1 98 190 GLN A CA 1
ATOM 1560 C C . GLN A 1 190 ? 19.703 -18.266 7.883 1 98 190 GLN A C 1
ATOM 1562 O O . GLN A 1 190 ? 20.297 -18.109 8.961 1 98 190 GLN A O 1
ATOM 1567 N N . ALA A 1 191 ? 19.719 -17.391 6.906 1 98.19 191 ALA A N 1
ATOM 1568 C CA . ALA A 1 191 ? 20.391 -16.109 7.09 1 98.19 191 ALA A CA 1
ATOM 1569 C C . ALA A 1 191 ? 19.766 -15.328 8.25 1 98.19 191 ALA A C 1
ATOM 1571 O O . ALA A 1 191 ? 20.484 -14.695 9.031 1 98.19 191 ALA A O 1
ATOM 1572 N N . ILE A 1 192 ? 18.5 -15.359 8.406 1 97.75 192 ILE A N 1
ATOM 1573 C CA . ILE A 1 192 ? 17.797 -14.68 9.484 1 97.75 192 ILE A CA 1
ATOM 1574 C C . ILE A 1 192 ? 18.156 -15.32 10.82 1 97.75 192 ILE A C 1
ATOM 1576 O O . ILE A 1 192 ? 18.484 -14.617 11.789 1 97.75 192 ILE A O 1
ATOM 1580 N N . ALA A 1 193 ? 18.094 -16.641 10.867 1 95.44 193 ALA A N 1
ATOM 1581 C CA . ALA A 1 193 ? 18.422 -17.375 12.086 1 95.44 193 ALA A CA 1
ATOM 1582 C C . ALA A 1 193 ? 19.844 -17.094 12.539 1 95.44 193 ALA A C 1
ATOM 1584 O O . ALA A 1 193 ? 20.125 -17.047 13.742 1 95.44 193 ALA A O 1
ATOM 1585 N N . GLU A 1 194 ? 20.719 -16.875 11.594 1 96.12 194 GLU A N 1
ATOM 1586 C CA . GLU A 1 194 ? 22.125 -16.609 11.875 1 96.12 194 GLU A CA 1
ATOM 1587 C C . GLU A 1 194 ? 22.375 -15.125 12.078 1 96.12 194 GLU A C 1
ATOM 1589 O O . GLU A 1 194 ? 23.516 -14.711 12.312 1 96.12 194 GLU A O 1
ATOM 1594 N N . LYS A 1 195 ? 21.359 -14.359 11.875 1 96.88 195 LYS A N 1
ATOM 1595 C CA . LYS A 1 195 ? 21.406 -12.906 12.031 1 96.88 195 LYS A CA 1
ATOM 1596 C C . LYS A 1 195 ? 22.391 -12.281 11.047 1 96.88 195 LYS A C 1
ATOM 1598 O O . LYS A 1 195 ? 23.078 -11.32 11.383 1 96.88 195 LYS A O 1
ATOM 1603 N N . ASP A 1 196 ? 22.547 -12.914 9.969 1 97.75 196 ASP A N 1
ATOM 1604 C CA . ASP A 1 196 ? 23.375 -12.375 8.891 1 97.75 196 ASP A CA 1
ATOM 1605 C C . ASP A 1 196 ? 22.562 -11.445 7.988 1 97.75 196 ASP A C 1
ATOM 1607 O O . ASP A 1 196 ? 22.047 -11.867 6.953 1 97.75 196 ASP A O 1
ATOM 1611 N N . LYS A 1 197 ? 22.578 -10.188 8.297 1 97.69 197 LYS A N 1
ATOM 1612 C CA . LYS A 1 197 ? 21.734 -9.188 7.648 1 97.69 197 LYS A CA 1
ATOM 1613 C C . LYS A 1 197 ? 22.078 -9.07 6.164 1 97.69 197 LYS A C 1
ATOM 1615 O O . LYS A 1 197 ? 21.188 -9.109 5.316 1 97.69 197 LYS A O 1
ATOM 1620 N N . ASN A 1 198 ? 23.297 -8.891 5.887 1 97.88 198 ASN A N 1
ATOM 1621 C CA . ASN A 1 198 ? 23.719 -8.68 4.504 1 97.88 198 ASN A CA 1
ATOM 1622 C C . ASN A 1 198 ? 23.312 -9.852 3.611 1 97.88 198 ASN A C 1
ATOM 1624 O O . ASN A 1 198 ? 22.797 -9.648 2.514 1 97.88 198 ASN A O 1
ATOM 1628 N N . ARG A 1 199 ? 23.547 -11.008 4.098 1 98.31 199 ARG A N 1
ATOM 1629 C CA . ARG A 1 199 ? 23.203 -12.203 3.34 1 98.31 199 ARG A CA 1
ATOM 1630 C C . ARG A 1 199 ? 21.688 -12.305 3.154 1 98.31 199 ARG A C 1
ATOM 1632 O O . ARG A 1 199 ? 21.219 -12.648 2.068 1 98.31 199 ARG A O 1
ATOM 1639 N N . ALA A 1 200 ? 20.875 -12.078 4.207 1 98.25 200 ALA A N 1
ATOM 1640 C CA . ALA A 1 200 ? 19.422 -12.141 4.129 1 98.25 200 ALA A CA 1
ATOM 1641 C C . ALA A 1 200 ? 18.891 -11.172 3.072 1 98.25 200 ALA A C 1
ATOM 1643 O O . ALA A 1 200 ? 18.031 -11.539 2.266 1 98.25 200 ALA A O 1
ATOM 1644 N N . VAL A 1 201 ? 19.438 -9.992 3.068 1 98 201 VAL A N 1
ATOM 1645 C CA . VAL A 1 201 ? 19.016 -8.945 2.141 1 98 201 VAL A CA 1
ATOM 1646 C C . VAL A 1 201 ? 19.344 -9.367 0.709 1 98 201 VAL A C 1
ATOM 1648 O O . VAL A 1 201 ? 18.484 -9.305 -0.174 1 98 201 VAL A O 1
ATOM 1651 N N . GLU A 1 202 ? 20.547 -9.82 0.458 1 98.19 202 GLU A N 1
ATOM 1652 C CA . GLU A 1 202 ? 20.969 -10.242 -0.875 1 98.19 202 GLU A CA 1
ATOM 1653 C C . GLU A 1 202 ? 20.094 -11.391 -1.392 1 98.19 202 GLU A C 1
ATOM 1655 O O . GLU A 1 202 ? 19.688 -11.391 -2.555 1 98.19 202 GLU A O 1
ATOM 1660 N N . LEU A 1 203 ? 19.859 -12.344 -0.564 1 98.19 203 LEU A N 1
ATOM 1661 C CA . LEU A 1 203 ? 19.062 -13.508 -0.941 1 98.19 203 LEU A CA 1
ATOM 1662 C C . LEU A 1 203 ? 17.625 -13.109 -1.266 1 98.19 203 LEU A C 1
ATOM 1664 O O . LEU A 1 203 ? 17.047 -13.617 -2.227 1 98.19 203 LEU A O 1
ATOM 1668 N N . MET A 1 204 ? 17.047 -12.234 -0.475 1 98.25 204 MET A N 1
ATOM 1669 C CA . MET A 1 204 ? 15.688 -11.781 -0.733 1 98.25 204 MET A CA 1
ATOM 1670 C C . MET A 1 204 ? 15.609 -11.023 -2.055 1 98.25 204 MET A C 1
ATOM 1672 O O . MET A 1 204 ? 14.656 -11.203 -2.82 1 98.25 204 MET A O 1
ATOM 1676 N N . GLU A 1 205 ? 16.578 -10.164 -2.301 1 97.12 205 GLU A N 1
ATOM 1677 C CA . GLU A 1 205 ? 16.625 -9.453 -3.574 1 97.12 205 GLU A CA 1
ATOM 1678 C C . GLU A 1 205 ? 16.656 -10.43 -4.75 1 97.12 205 GLU A C 1
ATOM 1680 O O . GLU A 1 205 ? 15.914 -10.266 -5.715 1 97.12 205 GLU A O 1
ATOM 1685 N N . GLU A 1 206 ? 17.516 -11.43 -4.66 1 95.88 206 GLU A N 1
ATOM 1686 C CA . GLU A 1 206 ? 17.625 -12.445 -5.707 1 95.88 206 GLU A CA 1
ATOM 1687 C C . GLU A 1 206 ? 16.312 -13.195 -5.887 1 95.88 206 GLU A C 1
ATOM 1689 O O . GLU A 1 206 ? 15.859 -13.414 -7.016 1 95.88 206 GLU A O 1
ATOM 1694 N N . HIS A 1 207 ? 15.727 -13.586 -4.762 1 95.81 207 HIS A N 1
ATOM 1695 C CA . HIS A 1 207 ? 14.461 -14.312 -4.773 1 95.81 207 HIS A CA 1
ATOM 1696 C C . HIS A 1 207 ? 13.367 -13.508 -5.469 1 95.81 207 HIS A C 1
ATOM 1698 O O . HIS A 1 207 ? 12.617 -14.047 -6.285 1 95.81 207 HIS A O 1
ATOM 1704 N N . MET A 1 208 ? 13.305 -12.242 -5.211 1 94.44 208 MET A N 1
ATOM 1705 C CA . MET A 1 208 ? 12.242 -11.375 -5.719 1 94.44 208 MET A CA 1
ATOM 1706 C C . MET A 1 208 ? 12.453 -11.062 -7.195 1 94.44 208 MET A C 1
ATOM 1708 O O . MET A 1 208 ? 11.516 -10.672 -7.891 1 94.44 208 MET A O 1
ATOM 1712 N N . ARG A 1 209 ? 13.586 -11.219 -7.723 1 91.5 209 ARG A N 1
ATOM 1713 C CA . ARG A 1 209 ? 13.891 -10.836 -9.094 1 91.5 209 ARG A CA 1
ATOM 1714 C C . ARG A 1 209 ? 13.742 -12.023 -10.039 1 91.5 209 ARG A C 1
ATOM 1716 O O . ARG A 1 209 ? 13.914 -11.891 -11.258 1 91.5 209 ARG A O 1
ATOM 1723 N N . LEU A 1 210 ? 13.383 -13.188 -9.531 1 87.38 210 LEU A N 1
ATOM 1724 C CA . LEU A 1 210 ? 13.195 -14.383 -10.344 1 87.38 210 LEU A CA 1
ATOM 1725 C C . LEU A 1 210 ? 12.156 -14.148 -11.43 1 87.38 210 LEU A C 1
ATOM 1727 O O . LEU A 1 210 ? 12.289 -14.672 -12.539 1 87.38 210 LEU A O 1
ATOM 1731 N N . MET A 1 211 ? 11.109 -13.414 -11.109 1 83 211 MET A N 1
ATOM 1732 C CA . MET A 1 211 ? 10.016 -13.18 -12.055 1 83 211 MET A CA 1
ATOM 1733 C C . MET A 1 211 ? 10.531 -12.5 -13.32 1 83 211 MET A C 1
ATOM 1735 O O . MET A 1 211 ? 9.977 -12.703 -14.406 1 83 211 MET A O 1
ATOM 1739 N N . LEU A 1 212 ? 11.539 -11.664 -13.219 1 82.88 212 LEU A N 1
ATOM 1740 C CA . LEU A 1 212 ? 12.039 -10.883 -14.344 1 82.88 212 LEU A CA 1
ATOM 1741 C C . LEU A 1 212 ? 12.539 -11.797 -15.461 1 82.88 212 LEU A C 1
ATOM 1743 O O . LEU A 1 212 ? 12.484 -11.43 -16.641 1 82.88 212 LEU A O 1
ATOM 1747 N N . PHE A 1 213 ? 12.867 -12.992 -15.133 1 81.81 213 PHE A N 1
ATOM 1748 C CA . PHE A 1 213 ? 13.461 -13.914 -16.094 1 81.81 213 PHE A CA 1
ATOM 1749 C C . PHE A 1 213 ? 12.391 -14.789 -16.734 1 81.81 213 PHE A C 1
ATOM 1751 O O . PHE A 1 213 ? 12.641 -15.438 -17.75 1 81.81 213 PHE A O 1
ATOM 1758 N N . GLU A 1 214 ? 11.242 -14.703 -16.266 1 80.69 214 GLU A N 1
ATOM 1759 C CA . GLU A 1 214 ? 10.242 -15.664 -16.719 1 80.69 214 GLU A CA 1
ATOM 1760 C C . GLU A 1 214 ? 9.102 -14.969 -17.453 1 80.69 214 GLU A C 1
ATOM 1762 O O . GLU A 1 214 ? 8.164 -15.625 -17.922 1 80.69 214 GLU A O 1
ATOM 1767 N N . LYS A 1 215 ? 9.172 -13.75 -17.531 1 85.75 215 LYS A N 1
ATOM 1768 C CA . LYS A 1 215 ? 8.117 -12.938 -18.141 1 85.75 215 LYS A CA 1
ATOM 1769 C C . LYS A 1 215 ? 7.801 -13.422 -19.547 1 85.75 215 LYS A C 1
ATOM 1771 O O . LYS A 1 215 ? 6.637 -13.656 -19.891 1 85.75 215 LYS A O 1
ATOM 1776 N N . GLU A 1 216 ? 8.781 -13.617 -20.406 1 85.06 216 GLU A N 1
ATOM 1777 C CA . GLU A 1 216 ? 8.609 -13.961 -21.812 1 85.06 216 GLU A CA 1
ATOM 1778 C C . GLU A 1 216 ? 8.008 -15.359 -21.969 1 85.06 216 GLU A C 1
ATOM 1780 O O . GLU A 1 216 ? 7.219 -15.594 -22.875 1 85.06 216 GLU A O 1
ATOM 1785 N N . ILE A 1 217 ? 8.375 -16.203 -21.141 1 84.19 217 ILE A N 1
ATOM 1786 C CA . ILE A 1 217 ? 7.902 -17.578 -21.203 1 84.19 217 ILE A CA 1
ATOM 1787 C C . ILE A 1 217 ? 6.391 -17.609 -21.016 1 84.19 217 ILE A C 1
ATOM 1789 O O . ILE A 1 217 ? 5.672 -18.266 -21.766 1 84.19 217 ILE A O 1
ATOM 1793 N N . LEU A 1 218 ? 5.926 -16.891 -20.062 1 86.81 218 LEU A N 1
ATOM 1794 C CA . LEU A 1 218 ? 4.5 -16.922 -19.75 1 86.81 218 LEU A CA 1
ATOM 1795 C C . LEU A 1 218 ? 3.691 -16.203 -20.828 1 86.81 218 LEU A C 1
ATOM 1797 O O . LEU A 1 218 ? 2.574 -16.625 -21.156 1 86.81 218 LEU A O 1
ATOM 1801 N N . LEU A 1 219 ? 4.277 -15.141 -21.391 1 89 219 LEU A N 1
ATOM 1802 C CA . LEU A 1 219 ? 3.605 -14.461 -22.5 1 89 219 LEU A CA 1
ATOM 1803 C C . LEU A 1 219 ? 3.414 -15.398 -23.672 1 89 219 LEU A C 1
ATOM 1805 O O . LEU A 1 219 ? 2.412 -15.312 -24.391 1 89 219 LEU A O 1
ATOM 1809 N N . HIS A 1 220 ? 4.383 -16.219 -23.844 1 88.5 220 HIS A N 1
ATOM 1810 C CA . HIS A 1 220 ? 4.316 -17.172 -24.953 1 88.5 220 HIS A CA 1
ATOM 1811 C C . HIS A 1 220 ? 3.332 -18.297 -24.641 1 88.5 220 HIS A C 1
ATOM 1813 O O . HIS A 1 220 ? 2.572 -18.719 -25.531 1 88.5 220 HIS A O 1
ATOM 1819 N N . GLU A 1 221 ? 3.33 -18.781 -23.469 1 88.06 221 GLU A N 1
ATOM 1820 C CA . GLU A 1 221 ? 2.533 -19.938 -23.094 1 88.06 221 GLU A CA 1
ATOM 1821 C C . GLU A 1 221 ? 1.067 -19.562 -22.891 1 88.06 221 GLU A C 1
ATOM 1823 O O . GLU A 1 221 ? 0.171 -20.359 -23.172 1 88.06 221 GLU A O 1
ATOM 1828 N N . PHE A 1 222 ? 0.849 -18.375 -22.344 1 91.62 222 PHE A N 1
ATOM 1829 C CA . PHE A 1 222 ? -0.508 -17.953 -22.031 1 91.62 222 PHE A CA 1
ATOM 1830 C C . PHE A 1 222 ? -0.796 -16.578 -22.641 1 91.62 222 PHE A C 1
ATOM 1832 O O . PHE A 1 222 ? -1.222 -15.656 -21.953 1 91.62 222 PHE A O 1
ATOM 1839 N N . PRO A 1 223 ? -0.664 -16.375 -23.891 1 91.81 223 PRO A N 1
ATOM 1840 C CA . PRO A 1 223 ? -0.824 -15.062 -24.516 1 91.81 223 PRO A CA 1
ATOM 1841 C C . PRO A 1 223 ? -2.209 -14.469 -24.266 1 91.81 223 PRO A C 1
ATOM 1843 O O . PRO A 1 223 ? -2.354 -13.242 -24.219 1 91.81 223 PRO A O 1
ATOM 1846 N N . GLU A 1 224 ? -3.18 -15.266 -24.031 1 93.62 224 GLU A N 1
ATOM 1847 C CA . GLU A 1 224 ? -4.551 -14.773 -23.906 1 93.62 224 GLU A CA 1
ATOM 1848 C C . GLU A 1 224 ? -4.809 -14.203 -22.516 1 93.62 224 GLU A C 1
ATOM 1850 O O . GLU A 1 224 ? -5.816 -13.523 -22.297 1 93.62 224 GLU A O 1
ATOM 1855 N N . TYR A 1 225 ? -3.924 -14.492 -21.594 1 95.12 225 TYR A N 1
ATOM 1856 C CA . TYR A 1 225 ? -4.129 -14.078 -20.203 1 95.12 225 TYR A CA 1
ATOM 1857 C C . TYR A 1 225 ? -3.502 -12.711 -19.938 1 95.12 225 TYR A C 1
ATOM 1859 O O . TYR A 1 225 ? -3.701 -12.125 -18.875 1 95.12 225 TYR A O 1
ATOM 1867 N N . PHE A 1 226 ? -2.771 -12.148 -20.875 1 95.44 226 PHE A N 1
ATOM 1868 C CA . PHE A 1 226 ? -2.016 -10.922 -20.656 1 95.44 226 PHE A CA 1
ATOM 1869 C C . PHE A 1 226 ? -2.488 -9.82 -21.594 1 95.44 226 PHE A C 1
ATOM 1871 O O . PHE A 1 226 ? -3.004 -10.094 -22.688 1 95.44 226 PHE A O 1
ATOM 1878 N N . TYR A 1 227 ? -2.338 -8.578 -21.078 1 89.5 227 TYR A N 1
ATOM 1879 C CA . TYR A 1 227 ? -2.605 -7.434 -21.938 1 89.5 227 TYR A CA 1
ATOM 1880 C C . TYR A 1 227 ? -1.633 -7.398 -23.109 1 89.5 227 TYR A C 1
ATOM 1882 O O . TYR A 1 227 ? -0.456 -7.738 -22.953 1 89.5 227 TYR A O 1
ATOM 1890 N N . SER A 1 228 ? -2.182 -7.168 -24.344 1 73.38 228 SER A N 1
ATOM 1891 C CA . SER A 1 228 ? -1.35 -7.121 -25.547 1 73.38 228 SER A CA 1
ATOM 1892 C C . SER A 1 228 ? -0.325 -5.992 -25.469 1 73.38 228 SER A C 1
ATOM 1894 O O . SER A 1 228 ? -0.621 -4.914 -24.938 1 73.38 228 SER A O 1
ATOM 1896 N N . SER A 1 229 ? 0.961 -6.336 -25.375 1 60.59 229 SER A N 1
ATOM 1897 C CA . SER A 1 229 ? 2.016 -5.332 -25.469 1 60.59 229 SER A CA 1
ATOM 1898 C C . SER A 1 229 ? 1.778 -4.391 -26.641 1 60.59 229 SER A C 1
ATOM 1900 O O . SER A 1 229 ? 1.564 -4.84 -27.781 1 60.59 229 SER A O 1
ATOM 1902 N N . GLU A 1 230 ? 0.949 -3.297 -26.469 1 45.5 230 GLU A N 1
ATOM 1903 C CA . GLU A 1 230 ? 1.018 -2.424 -27.641 1 45.5 230 GLU A CA 1
ATOM 1904 C C . GLU A 1 230 ? 2.459 -2.041 -27.953 1 45.5 230 GLU A C 1
ATOM 1906 O O . GLU A 1 230 ? 3.279 -1.883 -27.047 1 45.5 230 GLU A O 1
ATOM 1911 N N . MET B 1 1 ? -26.125 7.43 -16.109 1 38.09 1 MET B N 1
ATOM 1912 C CA . MET B 1 1 ? -26.484 7.281 -14.695 1 38.09 1 MET B CA 1
ATOM 1913 C C . MET B 1 1 ? -25.312 6.684 -13.906 1 38.09 1 MET B C 1
ATOM 1915 O O . MET B 1 1 ? -25.047 7.094 -12.773 1 38.09 1 MET B O 1
ATOM 1919 N N . VAL B 1 2 ? -24.609 5.43 -14.391 1 42.16 2 VAL B N 1
ATOM 1920 C CA . VAL B 1 2 ? -23.484 4.801 -13.703 1 42.16 2 VAL B CA 1
ATOM 1921 C C . VAL B 1 2 ? -22.312 5.789 -13.609 1 42.16 2 VAL B C 1
ATOM 1923 O O . VAL B 1 2 ? -21.688 5.918 -12.555 1 42.16 2 VAL B O 1
ATOM 1926 N N . ASN B 1 3 ? -22.172 6.539 -14.711 1 50.22 3 ASN B N 1
ATOM 1927 C CA . ASN B 1 3 ? -21.094 7.523 -14.781 1 50.22 3 ASN B CA 1
ATOM 1928 C C . ASN B 1 3 ? -21.312 8.664 -13.789 1 50.22 3 ASN B C 1
ATOM 1930 O O . ASN B 1 3 ? -20.359 9.141 -13.172 1 50.22 3 ASN B O 1
ATOM 1934 N N . ASN B 1 4 ? -22.656 9.023 -13.688 1 50.06 4 ASN B N 1
ATOM 1935 C CA . ASN B 1 4 ? -22.984 10.125 -12.781 1 50.06 4 ASN B CA 1
ATOM 1936 C C . ASN B 1 4 ? -22.828 9.711 -11.32 1 50.06 4 ASN B C 1
ATOM 1938 O O . ASN B 1 4 ? -22.359 10.492 -10.5 1 50.06 4 ASN B O 1
ATOM 1942 N N . ILE B 1 5 ? -23.266 8.461 -11.055 1 51.72 5 ILE B N 1
ATOM 1943 C CA . ILE B 1 5 ? -23.203 7.918 -9.703 1 51.72 5 ILE B CA 1
ATOM 1944 C C . ILE B 1 5 ? -21.734 7.746 -9.297 1 51.72 5 ILE B C 1
ATOM 1946 O O . ILE B 1 5 ? -21.359 8.078 -8.172 1 51.72 5 ILE B O 1
ATOM 1950 N N . VAL B 1 6 ? -20.969 7.184 -10.266 1 60.53 6 VAL B N 1
ATOM 1951 C CA . VAL B 1 6 ? -19.547 7.035 -10.023 1 60.53 6 VAL B CA 1
ATOM 1952 C C . VAL B 1 6 ? -18.922 8.398 -9.727 1 60.53 6 VAL B C 1
ATOM 1954 O O . VAL B 1 6 ? -18.078 8.523 -8.844 1 60.53 6 VAL B O 1
ATOM 1957 N N . ASN B 1 7 ? -19.578 9.305 -10.242 1 81.25 7 ASN B N 1
ATOM 1958 C CA . ASN B 1 7 ? -19.094 10.664 -10.07 1 81.25 7 ASN B CA 1
ATOM 1959 C C . ASN B 1 7 ? -19.469 11.219 -8.688 1 81.25 7 ASN B C 1
ATOM 1961 O O . ASN B 1 7 ? -18.625 11.812 -8.016 1 81.25 7 ASN B O 1
ATOM 1965 N N . ALA B 1 8 ? -20.719 10.812 -8.219 1 88.31 8 ALA B N 1
ATOM 1966 C CA . ALA B 1 8 ? -21.156 11.297 -6.914 1 88.31 8 ALA B CA 1
ATOM 1967 C C . ALA B 1 8 ? -20.422 10.594 -5.785 1 88.31 8 ALA B C 1
ATOM 1969 O O . ALA B 1 8 ? -20.062 11.219 -4.781 1 88.31 8 ALA B O 1
ATOM 1970 N N . LYS B 1 9 ? -20.219 9.297 -5.973 1 89.31 9 LYS B N 1
ATOM 1971 C CA . LYS B 1 9 ? -19.484 8.508 -4.988 1 89.31 9 LYS B CA 1
ATOM 1972 C C . LYS B 1 9 ? -18.062 9.039 -4.816 1 89.31 9 LYS B C 1
ATOM 1974 O O . LYS B 1 9 ? -17.594 9.242 -3.691 1 89.31 9 LYS B O 1
ATOM 1979 N N . GLU B 1 10 ? -17.453 9.242 -5.938 1 92.88 10 GLU B N 1
ATOM 1980 C CA . GLU B 1 10 ? -16.094 9.75 -5.91 1 92.88 10 GLU B CA 1
ATOM 1981 C C . GLU B 1 10 ? -16.031 11.141 -5.297 1 92.88 10 GLU B C 1
ATOM 1983 O O . GLU B 1 10 ? -15.109 11.453 -4.531 1 92.88 10 GLU B O 1
ATOM 1988 N N . PHE B 1 11 ? -16.969 11.945 -5.676 1 95.81 11 PHE B N 1
ATOM 1989 C CA . PHE B 1 11 ? -17.047 13.297 -5.133 1 95.81 11 PHE B CA 1
ATOM 1990 C C . PHE B 1 11 ? -17.219 13.266 -3.617 1 95.81 11 PHE B C 1
ATOM 1992 O O . PHE B 1 11 ? -16.484 13.938 -2.893 1 95.81 11 PHE B O 1
ATOM 1999 N N . ALA B 1 12 ? -18.172 12.5 -3.135 1 96.5 12 ALA B N 1
ATOM 2000 C CA . ALA B 1 12 ? -18.406 12.383 -1.698 1 96.5 12 ALA B CA 1
ATOM 2001 C C . ALA B 1 12 ? -17.172 11.867 -0.975 1 96.5 12 ALA B C 1
ATOM 2003 O O . ALA B 1 12 ? -1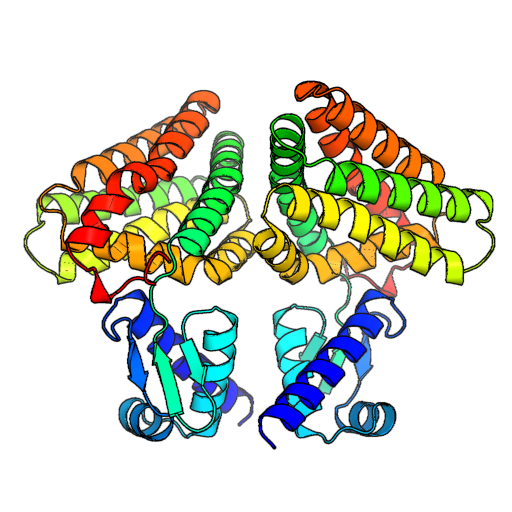6.766 12.414 0.053 1 96.5 12 ALA B O 1
ATOM 2004 N N . TYR B 1 13 ? -16.609 10.82 -1.521 1 96.38 13 TYR B N 1
ATOM 2005 C CA . TYR B 1 13 ? -15.406 10.227 -0.956 1 96.38 13 TYR B CA 1
ATOM 2006 C C . TYR B 1 13 ? -14.297 11.266 -0.831 1 96.38 13 TYR B C 1
ATOM 2008 O O . TYR B 1 13 ? -13.727 11.445 0.246 1 96.38 13 TYR B O 1
ATOM 2016 N N . GLU B 1 14 ? -14.047 11.984 -1.884 1 96.88 14 GLU B N 1
ATOM 2017 C CA . GLU B 1 14 ? -12.953 12.945 -1.914 1 96.88 14 GLU B CA 1
ATOM 2018 C C . GLU B 1 14 ? -13.203 14.102 -0.949 1 96.88 14 GLU B C 1
ATOM 2020 O O . GLU B 1 14 ? -12.289 14.555 -0.258 1 96.88 14 GLU B O 1
ATOM 2025 N N . GLU B 1 15 ? -14.359 14.594 -0.888 1 97.12 15 GLU B N 1
ATOM 2026 C CA . GLU B 1 15 ? -14.695 15.727 -0.034 1 97.12 15 GLU B CA 1
ATOM 2027 C C . GLU B 1 15 ? -14.562 15.367 1.443 1 97.12 15 GLU B C 1
ATOM 2029 O O . GLU B 1 15 ? -14.008 16.141 2.23 1 97.12 15 GLU B O 1
ATOM 2034 N N . ILE B 1 16 ? -15.102 14.242 1.781 1 97.62 16 ILE B N 1
ATOM 2035 C CA . ILE B 1 16 ? -15.055 13.836 3.18 1 97.62 16 ILE B CA 1
ATOM 2036 C C . ILE B 1 16 ? -13.617 13.5 3.572 1 97.62 16 ILE B C 1
ATOM 2038 O O . ILE B 1 16 ? -13.148 13.898 4.641 1 97.62 16 ILE B O 1
ATOM 2042 N N . LYS B 1 17 ? -12.969 12.773 2.732 1 97.75 17 LYS B N 1
ATOM 2043 C CA . LYS B 1 17 ? -11.57 12.438 2.99 1 97.75 17 LYS B CA 1
ATOM 2044 C C . LYS B 1 17 ? -10.734 13.703 3.191 1 97.75 17 LYS B C 1
ATOM 2046 O O . LYS B 1 17 ? -9.961 13.789 4.148 1 97.75 17 LYS B O 1
ATOM 2051 N N . THR B 1 18 ? -10.898 14.656 2.242 1 96.31 18 THR B N 1
ATOM 2052 C CA . THR B 1 18 ? -10.18 15.922 2.35 1 96.31 18 THR B CA 1
ATOM 2053 C C . THR B 1 18 ? -10.492 16.609 3.674 1 96.31 18 THR B C 1
ATOM 2055 O O . THR B 1 18 ? -9.594 17.125 4.34 1 96.31 18 THR B O 1
ATOM 2058 N N . GLY B 1 19 ? -11.727 16.625 4.059 1 96.44 19 GLY B N 1
ATOM 2059 C CA . GLY B 1 19 ? -12.117 17.203 5.332 1 96.44 19 GLY B CA 1
ATOM 2060 C C . GLY B 1 19 ? -11.43 16.562 6.52 1 96.44 19 GLY B C 1
ATOM 2061 O O . GLY B 1 19 ? -11.023 17.25 7.457 1 96.44 19 GLY B O 1
ATOM 2062 N N . ILE B 1 20 ? -11.297 15.219 6.461 1 97.81 20 ILE B N 1
ATOM 2063 C CA . ILE B 1 20 ? -10.664 14.484 7.551 1 97.81 20 ILE B CA 1
ATOM 2064 C C . ILE B 1 20 ? -9.164 14.758 7.559 1 97.81 20 ILE B C 1
ATOM 2066 O O . ILE B 1 20 ? -8.594 15.062 8.602 1 97.81 20 ILE B O 1
ATOM 2070 N N . LEU B 1 21 ? -8.57 14.766 6.402 1 96.5 21 LEU B N 1
ATOM 2071 C CA . LEU B 1 21 ? -7.121 14.891 6.301 1 96.5 21 LEU B CA 1
ATOM 2072 C C . LEU B 1 21 ? -6.672 16.312 6.609 1 96.5 21 LEU B C 1
ATOM 2074 O O . LEU B 1 21 ? -5.578 16.531 7.145 1 96.5 21 LEU B O 1
ATOM 2078 N N . LYS B 1 22 ? -7.52 17.281 6.324 1 94.44 22 LYS B N 1
ATOM 2079 C CA . LYS B 1 22 ? -7.191 18.672 6.578 1 94.44 22 LYS B CA 1
ATOM 2080 C C . LYS B 1 22 ? -7.664 19.109 7.965 1 94.44 22 LYS B C 1
ATOM 2082 O O . LYS B 1 22 ? -7.594 20.281 8.312 1 94.44 22 LYS B O 1
ATOM 2087 N N . LEU B 1 23 ? -8.258 18.234 8.75 1 94.31 23 LEU B N 1
ATOM 2088 C CA . LEU B 1 23 ? -8.68 18.406 10.133 1 94.31 23 LEU B CA 1
ATOM 2089 C C . LEU B 1 23 ? -9.852 19.391 10.227 1 94.31 23 LEU B C 1
ATOM 2091 O O . LEU B 1 23 ? -10.078 19.984 11.273 1 94.31 23 LEU B O 1
ATOM 2095 N N . LYS B 1 24 ? -10.469 19.609 9.07 1 94.62 24 LYS B N 1
ATOM 2096 C CA . LYS B 1 24 ? -11.75 20.312 9.125 1 94.62 24 LYS B CA 1
ATOM 2097 C C . LYS B 1 24 ? -12.812 19.469 9.828 1 94.62 24 LYS B C 1
ATOM 2099 O O . LYS B 1 24 ? -13.695 20 10.492 1 94.62 24 LYS B O 1
ATOM 2104 N N . LEU B 1 25 ? -12.758 18.188 9.609 1 97.06 25 LEU B N 1
ATOM 2105 C CA . LEU B 1 25 ? -13.406 17.188 10.445 1 97.06 25 LEU B CA 1
ATOM 2106 C C . LEU B 1 25 ? -12.414 16.609 11.453 1 97.06 25 LEU B C 1
ATOM 2108 O O . LEU B 1 25 ? -11.625 15.727 11.109 1 97.06 25 LEU B O 1
ATOM 2112 N N . THR B 1 26 ? -12.547 17.047 12.672 1 96.56 26 THR B N 1
ATOM 2113 C CA . THR B 1 26 ? -11.5 16.75 13.648 1 96.56 26 THR B CA 1
ATOM 2114 C C . THR B 1 26 ? -11.648 15.328 14.18 1 96.56 26 THR B C 1
ATOM 2116 O O . THR B 1 26 ? -12.75 14.766 14.18 1 96.56 26 THR B O 1
ATOM 2119 N N . PRO B 1 27 ? -10.555 14.781 14.633 1 97.94 27 PRO B N 1
ATOM 2120 C CA . PRO B 1 27 ? -10.609 13.438 15.211 1 97.94 27 PRO B CA 1
ATOM 2121 C C . PRO B 1 27 ? -11.617 13.336 16.359 1 97.94 27 PRO B C 1
ATOM 2123 O O . PRO B 1 27 ? -11.68 14.227 17.203 1 97.94 27 PRO B O 1
ATOM 2126 N N . GLY B 1 28 ? -12.391 12.281 16.328 1 96.94 28 GLY B N 1
ATOM 2127 C CA . GLY B 1 28 ? -13.367 12.047 17.375 1 96.94 28 GLY B CA 1
ATOM 2128 C C . GLY B 1 28 ? -14.742 12.594 17.047 1 96.94 28 GLY B C 1
ATOM 2129 O O . GLY B 1 28 ? -15.727 12.258 17.719 1 96.94 28 GLY B O 1
ATOM 2130 N N . THR B 1 29 ? -14.883 13.398 16.031 1 97.19 29 THR B N 1
ATOM 2131 C CA . THR B 1 29 ? -16.141 14.031 15.641 1 97.19 29 THR B CA 1
ATOM 2132 C C . THR B 1 29 ? -17.141 13 15.133 1 97.19 29 THR B C 1
ATOM 2134 O O . THR B 1 29 ? -16.797 12.148 14.305 1 97.19 29 THR B O 1
ATOM 2137 N N . LYS B 1 30 ? -18.328 13.062 15.656 1 97.56 30 LYS B N 1
ATOM 2138 C CA . LYS B 1 30 ? -19.406 12.227 15.141 1 97.56 30 LYS B CA 1
ATOM 2139 C C . LYS B 1 30 ? -20 12.812 13.867 1 97.56 30 LYS B C 1
ATOM 2141 O O . LYS B 1 30 ? -20.297 14.008 13.812 1 97.56 30 LYS B O 1
ATOM 2146 N N . ILE B 1 31 ? -20.109 11.969 12.852 1 97.12 31 ILE B N 1
ATOM 2147 C CA . ILE B 1 31 ? -20.75 12.414 11.617 1 97.12 31 ILE B CA 1
ATOM 2148 C C . ILE B 1 31 ? -21.828 11.406 11.203 1 97.12 31 ILE B C 1
ATOM 2150 O O . ILE B 1 31 ? -21.781 10.234 11.602 1 97.12 31 ILE B O 1
ATOM 2154 N N . SER B 1 32 ? -22.797 11.883 10.453 1 96.12 32 SER B N 1
ATOM 2155 C CA . SER B 1 32 ? -23.875 11.008 10 1 96.12 32 SER B CA 1
ATOM 2156 C C . SER B 1 32 ? -24.062 11.086 8.484 1 96.12 32 SER B C 1
ATOM 2158 O O . SER B 1 32 ? -23.703 12.094 7.867 1 96.12 32 SER B O 1
ATOM 2160 N N . GLU B 1 33 ? -24.578 10.039 7.949 1 95.19 33 GLU B N 1
ATOM 2161 C CA . GLU B 1 33 ? -24.875 10.008 6.52 1 95.19 33 GLU B CA 1
ATOM 2162 C C . GLU B 1 33 ? -25.828 11.133 6.133 1 95.19 33 GLU B C 1
ATOM 2164 O O . GLU B 1 33 ? -25.656 11.773 5.094 1 95.19 33 GLU B O 1
ATOM 2169 N N . LYS B 1 34 ? -26.828 11.383 6.996 1 95.62 34 LYS B N 1
ATOM 2170 C CA . LYS B 1 34 ? -27.812 12.43 6.734 1 95.62 34 LYS B CA 1
ATOM 2171 C C . LYS B 1 34 ? -27.156 13.805 6.699 1 95.62 34 LYS B C 1
ATOM 2173 O O . LYS B 1 34 ? -27.375 14.578 5.758 1 95.62 34 LYS B O 1
ATOM 2178 N N . ALA B 1 35 ? -26.453 14.109 7.676 1 95.62 35 ALA B N 1
ATOM 2179 C CA . ALA B 1 35 ? -25.797 15.414 7.762 1 95.62 35 ALA B CA 1
ATOM 2180 C C . ALA B 1 35 ? -24.875 15.648 6.566 1 95.62 35 ALA B C 1
ATOM 2182 O O . ALA B 1 35 ? -24.844 16.75 6.004 1 95.62 35 ALA B O 1
ATOM 2183 N N . MET B 1 36 ? -24.078 14.641 6.156 1 96.56 36 MET B N 1
ATOM 2184 C CA . MET B 1 36 ? -23.141 14.781 5.039 1 96.56 36 MET B CA 1
ATOM 2185 C C . MET B 1 36 ? -23.891 14.875 3.715 1 96.56 36 MET B C 1
ATOM 2187 O O . MET B 1 36 ? -23.469 15.594 2.807 1 96.56 36 MET B O 1
ATOM 2191 N N . SER B 1 37 ? -24.891 14.07 3.631 1 96.81 37 SER B N 1
ATOM 2192 C CA . SER B 1 37 ? -25.75 14.156 2.455 1 96.81 37 SER B CA 1
ATOM 2193 C C . SER B 1 37 ? -26.281 15.578 2.25 1 96.81 37 SER B C 1
ATOM 2195 O O . SER B 1 37 ? -26.234 16.109 1.137 1 96.81 37 SER B O 1
ATOM 2197 N N . ASP B 1 38 ? -26.766 16.219 3.309 1 96.62 38 ASP B N 1
ATOM 2198 C CA . ASP B 1 38 ? -27.281 17.578 3.26 1 96.62 38 ASP B CA 1
ATOM 2199 C C . ASP B 1 38 ? -26.172 18.562 2.91 1 96.62 38 ASP B C 1
ATOM 2201 O O . ASP B 1 38 ? -26.359 19.438 2.057 1 96.62 38 ASP B O 1
ATOM 2205 N N . ARG B 1 39 ? -25.078 18.375 3.475 1 95.69 39 ARG B N 1
ATOM 2206 C CA . ARG B 1 39 ? -23.969 19.312 3.311 1 95.69 39 ARG B CA 1
ATOM 2207 C C . ARG B 1 39 ? -23.406 19.25 1.89 1 95.69 39 ARG B C 1
ATOM 2209 O O . ARG B 1 39 ? -23.047 20.281 1.32 1 95.69 39 ARG B O 1
ATOM 2216 N N . LEU B 1 40 ? -23.297 18.078 1.344 1 96.38 40 LEU B N 1
ATOM 2217 C CA . LEU B 1 40 ? -22.641 17.906 0.053 1 96.38 40 LEU B CA 1
ATOM 2218 C C . LEU B 1 40 ? -23.656 17.859 -1.077 1 96.38 40 LEU B C 1
ATOM 2220 O O . LEU B 1 40 ? -23.297 17.828 -2.254 1 96.38 40 LEU B O 1
ATOM 2224 N N . ASN B 1 41 ? -24.891 17.828 -0.757 1 95.62 41 ASN B N 1
ATOM 2225 C CA . ASN B 1 41 ? -25.969 17.75 -1.73 1 95.62 41 ASN B CA 1
ATOM 2226 C C . ASN B 1 41 ? -25.859 16.516 -2.611 1 95.62 41 ASN B C 1
ATOM 2228 O O . ASN B 1 41 ? -25.875 16.625 -3.84 1 95.62 41 ASN B O 1
ATOM 2232 N N . VAL B 1 42 ? -25.625 15.461 -1.978 1 94.25 42 VAL B N 1
ATOM 2233 C CA . VAL B 1 42 ? -25.531 14.133 -2.58 1 94.25 42 VAL B CA 1
ATOM 2234 C C . VAL B 1 42 ? -26.438 13.164 -1.821 1 94.25 42 VAL B C 1
ATOM 2236 O O . VAL B 1 42 ? -26.641 13.312 -0.614 1 94.25 42 VAL B O 1
ATOM 2239 N N . SER B 1 43 ? -27 12.242 -2.523 1 93.06 43 SER B N 1
ATOM 2240 C CA . SER B 1 43 ? -27.875 11.273 -1.876 1 93.06 43 SER B CA 1
ATOM 2241 C C . SER B 1 43 ? -27.125 10.43 -0.856 1 93.06 43 SER B C 1
ATOM 2243 O O . SER B 1 43 ? -25.891 10.461 -0.815 1 93.06 43 SER B O 1
ATOM 2245 N N . ARG B 1 44 ? -27.859 9.641 -0.081 1 92.62 44 ARG B N 1
ATOM 2246 C CA . ARG B 1 44 ? -27.281 8.891 1.027 1 92.62 44 ARG B CA 1
ATOM 2247 C C . ARG B 1 44 ? -26.469 7.691 0.519 1 92.62 44 ARG B C 1
ATOM 2249 O O . ARG B 1 44 ? -25.516 7.266 1.157 1 92.62 44 ARG B O 1
ATOM 2256 N N . THR B 1 45 ? -26.844 7.188 -0.521 1 88.19 45 THR B N 1
ATOM 2257 C CA . THR B 1 45 ? -26.188 5.984 -1.026 1 88.19 45 THR B CA 1
ATOM 2258 C C . THR B 1 45 ? -24.703 6.25 -1.302 1 88.19 45 THR B C 1
ATOM 2260 O O . THR B 1 45 ? -23.844 5.562 -0.762 1 88.19 45 THR B O 1
ATOM 2263 N N . PRO B 1 46 ? -24.328 7.27 -2.115 1 92.38 46 PRO B N 1
ATOM 2264 C CA . PRO B 1 46 ? -22.922 7.586 -2.32 1 92.38 46 PRO B CA 1
ATOM 2265 C C . PRO B 1 46 ? -22.188 7.922 -1.019 1 92.38 46 PRO B C 1
ATOM 2267 O O . PRO B 1 46 ? -21 7.613 -0.87 1 92.38 46 PRO B O 1
ATOM 2270 N N . ILE B 1 47 ? -22.875 8.547 -0.134 1 95.19 47 ILE B N 1
ATOM 2271 C CA . ILE B 1 47 ? -22.281 8.898 1.15 1 95.19 47 ILE B CA 1
ATOM 2272 C C . ILE B 1 47 ? -21.938 7.621 1.922 1 95.19 47 ILE B C 1
ATOM 2274 O O . ILE B 1 47 ? -20.844 7.5 2.475 1 95.19 47 ILE B O 1
ATOM 2278 N N . ARG B 1 48 ? -22.844 6.746 1.972 1 90.75 48 ARG B N 1
ATOM 2279 C CA . ARG B 1 48 ? -22.625 5.477 2.656 1 90.75 48 ARG B CA 1
ATOM 2280 C C . ARG B 1 48 ? -21.422 4.734 2.07 1 90.75 48 ARG B C 1
ATOM 2282 O O . ARG B 1 48 ? -20.609 4.184 2.811 1 90.75 48 ARG B O 1
ATOM 2289 N N . GLU B 1 49 ? -21.344 4.719 0.805 1 89.56 49 GLU B N 1
ATOM 2290 C CA . GLU B 1 49 ? -20.219 4.066 0.139 1 89.56 49 GLU B CA 1
ATOM 2291 C C . GLU B 1 49 ? -18.891 4.758 0.478 1 89.56 49 GLU B C 1
ATOM 2293 O O . GLU B 1 49 ? -17.875 4.094 0.692 1 89.56 49 GLU B O 1
ATOM 2298 N N . ALA B 1 50 ? -18.938 6.008 0.496 1 94.5 50 ALA B N 1
ATOM 2299 C CA . ALA B 1 50 ? -17.75 6.773 0.887 1 94.5 50 ALA B CA 1
ATOM 2300 C C . ALA B 1 50 ? -17.344 6.449 2.318 1 94.5 50 ALA B C 1
ATOM 2302 O O . ALA B 1 50 ? -16.156 6.273 2.604 1 94.5 50 ALA B O 1
ATOM 2303 N N . PHE B 1 51 ? -18.344 6.352 3.188 1 95.31 51 PHE B N 1
ATOM 2304 C CA . PHE B 1 51 ? -18.078 6.027 4.582 1 95.31 51 PHE B CA 1
ATOM 2305 C C . PHE B 1 51 ? -17.391 4.668 4.703 1 95.31 51 PHE B C 1
ATOM 2307 O O . PHE B 1 51 ? -16.422 4.52 5.449 1 95.31 51 PHE B O 1
ATOM 2314 N N . LEU B 1 52 ? -17.875 3.729 4.004 1 90.06 52 LEU B N 1
ATOM 2315 C CA . LEU B 1 52 ? -17.312 2.385 4.055 1 90.06 52 LEU B CA 1
ATOM 2316 C C . LEU B 1 52 ? -15.859 2.383 3.566 1 90.06 52 LEU B C 1
ATOM 2318 O O . LEU B 1 52 ? -14.992 1.755 4.18 1 90.06 52 LEU B O 1
ATOM 2322 N N . LYS B 1 53 ? -15.602 3.059 2.494 1 92.25 53 LYS B N 1
ATOM 2323 C CA . LYS B 1 53 ? -14.242 3.146 1.964 1 92.25 53 LYS B CA 1
ATOM 2324 C C . LYS B 1 53 ? -13.312 3.852 2.947 1 92.25 53 LYS B C 1
ATOM 2326 O O . LYS B 1 53 ? -12.203 3.389 3.195 1 92.25 53 LYS B O 1
ATOM 2331 N N . LEU B 1 54 ? -13.781 4.914 3.506 1 96.56 54 LEU B N 1
ATOM 2332 C CA . LEU B 1 54 ? -12.977 5.688 4.445 1 96.56 54 LEU B CA 1
ATOM 2333 C C . LEU B 1 54 ? -12.734 4.906 5.73 1 96.56 54 LEU B C 1
ATOM 2335 O O . LEU B 1 54 ? -11.695 5.07 6.375 1 96.56 54 LEU B O 1
ATOM 2339 N N . ALA B 1 55 ? -13.695 4.066 6.113 1 94.75 55 ALA B N 1
ATOM 2340 C CA . ALA B 1 55 ? -13.492 3.174 7.25 1 94.75 55 ALA B CA 1
ATOM 2341 C C . ALA B 1 55 ? -12.406 2.145 6.953 1 94.75 55 ALA B C 1
ATOM 2343 O O . ALA B 1 55 ? -11.57 1.843 7.809 1 94.75 55 ALA B O 1
ATOM 2344 N N . GLU B 1 56 ? -12.398 1.669 5.777 1 90.25 56 GLU B N 1
ATOM 2345 C CA . GLU B 1 56 ? -11.359 0.738 5.352 1 90.25 56 GLU B CA 1
ATOM 2346 C C . GLU B 1 56 ? -9.977 1.395 5.387 1 90.25 56 GLU B C 1
ATOM 2348 O O . GLU B 1 56 ? -8.977 0.735 5.676 1 90.25 56 GLU B O 1
ATOM 2353 N N . GLU B 1 57 ? -9.984 2.633 5.113 1 94.38 57 GLU B N 1
ATOM 2354 C CA . GLU B 1 57 ? -8.734 3.391 5.125 1 94.38 57 GLU B CA 1
ATOM 2355 C C . GLU B 1 57 ? -8.414 3.902 6.527 1 94.38 57 GLU B C 1
ATOM 2357 O O . GLU B 1 57 ? -7.477 4.68 6.711 1 94.38 57 GLU B O 1
ATOM 2362 N N . GLU B 1 58 ? -9.242 3.59 7.504 1 96.31 58 GLU B N 1
ATOM 2363 C CA . GLU B 1 58 ? -9.023 3.832 8.93 1 96.31 58 GLU B CA 1
ATOM 2364 C C . GLU B 1 58 ? -9.25 5.301 9.273 1 96.31 58 GLU B C 1
ATOM 2366 O O . GLU B 1 58 ? -8.805 5.77 10.328 1 96.31 58 GLU B O 1
ATOM 2371 N N . LEU B 1 59 ? -9.914 6.031 8.398 1 98 59 LEU B N 1
ATOM 2372 C CA . LEU B 1 59 ? -10.172 7.449 8.625 1 98 59 LEU B CA 1
ATOM 2373 C C . LEU B 1 59 ? -11.492 7.645 9.367 1 98 59 LEU B C 1
ATOM 2375 O O . LEU B 1 59 ? -11.695 8.672 10.016 1 98 59 LEU B O 1
ATOM 2379 N N . LEU B 1 60 ? -12.367 6.672 9.242 1 98.06 60 LEU B N 1
ATOM 2380 C CA . LEU B 1 60 ? -13.625 6.652 9.984 1 98.06 60 LEU B CA 1
ATOM 2381 C C . LEU B 1 60 ? -13.758 5.367 10.789 1 98.06 60 LEU B C 1
ATOM 2383 O O . LEU B 1 60 ? -13.195 4.336 10.422 1 98.06 60 LEU B O 1
ATOM 2387 N N . THR B 1 61 ? -14.43 5.445 11.867 1 96.69 61 THR B N 1
ATOM 2388 C CA . THR B 1 61 ? -14.836 4.297 12.672 1 96.69 61 THR B CA 1
ATOM 2389 C C . THR B 1 61 ? -16.359 4.191 12.734 1 96.69 61 THR B C 1
ATOM 2391 O O . THR B 1 61 ? -17.031 5.102 13.227 1 96.69 61 THR B O 1
ATOM 2394 N N . ILE B 1 62 ? -16.812 3.166 12.234 1 94.5 62 ILE B N 1
ATOM 2395 C CA . ILE B 1 62 ? -18.266 2.938 12.258 1 94.5 62 ILE B CA 1
ATOM 2396 C C . ILE B 1 62 ? -18.609 2.021 13.43 1 94.5 62 ILE B C 1
ATOM 2398 O O . ILE B 1 62 ? -18.172 0.871 13.484 1 94.5 62 ILE B O 1
ATOM 2402 N N . VAL B 1 63 ? -19.359 2.496 14.344 1 93 63 VAL B N 1
ATOM 2403 C CA . VAL B 1 63 ? -19.766 1.745 15.523 1 93 63 VAL B CA 1
ATOM 2404 C C . VAL B 1 63 ? -21.266 1.438 15.438 1 93 63 VAL B C 1
ATOM 2406 O O . VAL B 1 63 ? -22.094 2.352 15.438 1 93 63 VAL B O 1
ATOM 2409 N N . PRO B 1 64 ? -21.594 0.217 15.477 1 89.38 64 PRO B N 1
ATOM 2410 C CA . PRO B 1 64 ? -23.016 -0.146 15.398 1 89.38 64 PRO B CA 1
ATOM 2411 C C . PRO B 1 64 ? -23.859 0.519 16.484 1 89.38 64 PRO B C 1
ATOM 2413 O O . PRO B 1 64 ? -23.453 0.542 17.656 1 89.38 64 PRO B O 1
ATOM 2416 N N . GLN B 1 65 ? -24.922 1.028 16.062 1 89.25 65 GLN B N 1
ATOM 2417 C CA . GLN B 1 65 ? -25.953 1.604 16.922 1 89.25 65 GLN B CA 1
ATOM 2418 C C . GLN B 1 65 ? -25.438 2.865 17.625 1 89.25 65 GLN B C 1
ATOM 2420 O O . GLN B 1 65 ? -26.141 3.438 18.453 1 89.25 65 GLN B O 1
ATOM 2425 N N . ARG B 1 66 ? -24.219 3.271 17.516 1 92.81 66 ARG B N 1
ATOM 2426 C CA . ARG B 1 66 ? -23.688 4.488 18.125 1 92.81 66 ARG B CA 1
ATOM 2427 C C . ARG B 1 66 ? -23.422 5.555 17.062 1 92.81 66 ARG B C 1
ATOM 2429 O O . ARG B 1 66 ? -23.594 6.75 17.328 1 92.81 66 ARG B O 1
ATOM 2436 N N . GLY B 1 67 ? -23 5.035 15.906 1 95.12 67 GLY B N 1
ATOM 2437 C CA . GLY B 1 67 ? -22.781 5.996 14.836 1 95.12 67 GLY B CA 1
ATOM 2438 C C . GLY B 1 67 ? -21.406 5.914 14.219 1 95.12 67 GLY B C 1
ATOM 2439 O O . GLY B 1 67 ? -20.719 4.902 14.359 1 95.12 67 GLY B O 1
ATOM 2440 N N . THR B 1 68 ? -21.094 6.926 13.297 1 97.19 68 THR B N 1
ATOM 2441 C CA . THR B 1 68 ? -19.812 7.016 12.594 1 97.19 68 THR B CA 1
ATOM 2442 C C . THR B 1 68 ? -18.984 8.18 13.133 1 97.19 68 THR B C 1
ATOM 2444 O O . THR B 1 68 ? -19.5 9.273 13.344 1 97.19 68 THR B O 1
ATOM 2447 N N . PHE B 1 69 ? -17.734 7.898 13.391 1 98.31 69 PHE B N 1
ATOM 2448 C CA . PHE B 1 69 ? -16.844 8.898 13.953 1 98.31 69 PHE B CA 1
ATOM 2449 C C . PHE B 1 69 ? -15.586 9.055 13.094 1 98.31 69 PHE B C 1
ATOM 2451 O O . PHE B 1 69 ? -15.078 8.078 12.547 1 98.31 69 PHE B O 1
ATOM 2458 N N . VAL B 1 70 ? -15.117 10.273 12.984 1 98.56 70 VAL B N 1
ATOM 2459 C CA . VAL B 1 70 ? -13.766 10.469 12.477 1 98.56 70 VAL B CA 1
ATOM 2460 C C . VAL B 1 70 ? -12.766 9.805 13.422 1 98.56 70 VAL B C 1
ATOM 2462 O O . VAL B 1 70 ? -12.781 10.055 14.633 1 98.56 70 VAL B O 1
ATOM 2465 N N . SER B 1 71 ? -11.938 8.945 12.898 1 98.31 71 SER B N 1
ATOM 2466 C CA . SER B 1 71 ? -11.031 8.18 13.758 1 98.31 71 SER B CA 1
ATOM 2467 C C . SER B 1 71 ? -10.078 9.102 14.508 1 98.31 71 SER B C 1
ATOM 2469 O O . SER B 1 71 ? -9.672 10.148 13.984 1 98.31 71 SER B O 1
ATOM 2471 N N . LEU B 1 72 ? -9.766 8.719 15.758 1 97.94 72 LEU B N 1
ATOM 2472 C CA . LEU B 1 72 ? -8.625 9.352 16.406 1 97.94 72 LEU B CA 1
ATOM 2473 C C . LEU B 1 72 ? -7.324 8.977 15.695 1 97.94 72 LEU B C 1
ATOM 2475 O O . LEU B 1 72 ? -7.281 7.996 14.953 1 97.94 72 LEU B O 1
ATOM 2479 N N . ILE B 1 73 ? -6.34 9.758 15.867 1 97.19 73 ILE B N 1
ATOM 2480 C CA . ILE B 1 73 ? -5.047 9.492 15.25 1 97.19 73 ILE B CA 1
ATOM 2481 C C . ILE B 1 73 ? -4.312 8.406 16.031 1 97.19 73 ILE B C 1
ATOM 2483 O O . ILE B 1 73 ? -4.145 8.516 17.25 1 97.19 73 ILE B O 1
ATOM 2487 N N . ASN B 1 74 ? -4.047 7.367 15.391 1 96.31 74 ASN B N 1
ATOM 2488 C CA . ASN B 1 74 ? -3.285 6.262 15.961 1 96.31 74 ASN B CA 1
ATOM 2489 C C . ASN B 1 74 ? -1.796 6.391 15.656 1 96.31 74 ASN B C 1
ATOM 2491 O O . ASN B 1 74 ? -1.378 6.238 14.508 1 96.31 74 ASN B O 1
ATOM 2495 N N . LEU B 1 75 ? -0.958 6.594 16.625 1 94.12 75 LEU B N 1
ATOM 2496 C CA . LEU B 1 75 ? 0.461 6.887 16.453 1 94.12 75 LEU B CA 1
ATOM 2497 C C . LEU B 1 75 ? 1.209 5.664 15.938 1 94.12 75 LEU B C 1
ATOM 2499 O O . LEU B 1 75 ? 2.17 5.793 15.18 1 94.12 75 LEU B O 1
ATOM 2503 N N . ASP B 1 76 ? 0.798 4.48 16.375 1 94.31 76 ASP B N 1
ATOM 2504 C CA . ASP B 1 76 ? 1.442 3.268 15.883 1 94.31 76 ASP B CA 1
ATOM 2505 C C . ASP B 1 76 ? 1.218 3.096 14.375 1 94.31 76 ASP B C 1
ATOM 2507 O O . ASP B 1 76 ? 2.137 2.721 13.648 1 94.31 76 ASP B O 1
ATOM 2511 N N . LEU B 1 77 ? 0 3.373 13.945 1 95.81 77 LEU B N 1
ATOM 2512 C CA . LEU B 1 77 ? -0.32 3.277 12.523 1 95.81 77 LEU B CA 1
ATOM 2513 C C . LEU B 1 77 ? 0.39 4.371 11.727 1 95.81 77 LEU B C 1
ATOM 2515 O O . LEU B 1 77 ? 0.834 4.137 10.602 1 95.81 77 LEU B O 1
ATOM 2519 N N . ALA B 1 78 ? 0.488 5.551 12.336 1 96 78 ALA B N 1
ATOM 2520 C CA . ALA B 1 78 ? 1.232 6.637 11.703 1 96 78 ALA B CA 1
ATOM 2521 C C . ALA B 1 78 ? 2.703 6.27 11.531 1 96 78 ALA B C 1
ATOM 2523 O O . ALA B 1 78 ? 3.291 6.508 10.477 1 96 78 ALA B O 1
ATOM 2524 N N . GLU B 1 79 ? 3.262 5.691 12.539 1 95.19 79 GLU B N 1
ATOM 2525 C CA . GLU B 1 79 ? 4.664 5.289 12.5 1 95.19 79 GLU B CA 1
ATOM 2526 C C . GLU B 1 79 ? 4.902 4.207 11.445 1 95.19 79 GLU B C 1
ATOM 2528 O O . GLU B 1 79 ? 5.938 4.203 10.781 1 95.19 79 GLU B O 1
ATOM 2533 N N . GLU B 1 80 ? 4.012 3.326 11.375 1 96.25 80 GLU B N 1
ATOM 2534 C CA . GLU B 1 80 ? 4.148 2.283 10.367 1 96.25 80 GLU B CA 1
ATOM 2535 C C . GLU B 1 80 ? 4.074 2.867 8.953 1 96.25 80 GLU B C 1
ATOM 2537 O O . GLU B 1 80 ? 4.812 2.443 8.062 1 96.25 80 GLU B O 1
ATOM 2542 N N . ALA B 1 81 ? 3.152 3.768 8.734 1 97.12 81 ALA B N 1
ATOM 2543 C CA . ALA B 1 81 ? 3.082 4.449 7.441 1 97.12 81 ALA B CA 1
ATOM 2544 C C . ALA B 1 81 ? 4.387 5.188 7.141 1 97.12 81 ALA B C 1
ATOM 2546 O O . ALA B 1 81 ? 4.871 5.164 6.008 1 97.12 81 ALA B O 1
ATOM 2547 N N . ARG B 1 82 ? 4.906 5.84 8.156 1 96.62 82 ARG B N 1
ATOM 2548 C CA . ARG B 1 82 ? 6.191 6.512 7.996 1 96.62 82 ARG B CA 1
ATOM 2549 C C . ARG B 1 82 ? 7.285 5.523 7.605 1 96.62 82 ARG B C 1
ATOM 2551 O O . ARG B 1 82 ? 8.109 5.816 6.738 1 96.62 82 ARG B O 1
ATOM 2558 N N . PHE B 1 83 ? 7.301 4.414 8.25 1 96.69 83 PHE B N 1
ATOM 2559 C CA . PHE B 1 83 ? 8.25 3.348 7.965 1 96.69 83 PHE B CA 1
ATOM 2560 C C . PHE B 1 83 ? 8.195 2.951 6.492 1 96.69 83 PHE B C 1
ATOM 2562 O O . PHE B 1 83 ? 9.227 2.871 5.824 1 96.69 83 PHE B O 1
ATOM 2569 N N . VAL B 1 84 ? 7.055 2.73 5.996 1 97.88 84 VAL B N 1
ATOM 2570 C CA . VAL B 1 84 ? 6.848 2.332 4.609 1 97.88 84 VAL B CA 1
ATOM 2571 C C . VAL B 1 84 ? 7.312 3.447 3.676 1 97.88 84 VAL B C 1
ATOM 2573 O O . VAL B 1 84 ? 8.047 3.197 2.717 1 97.88 84 VAL B O 1
ATOM 2576 N N . ARG B 1 85 ? 6.895 4.664 3.941 1 98 85 ARG B N 1
ATOM 2577 C CA . ARG B 1 85 ? 7.301 5.801 3.117 1 98 85 ARG B CA 1
ATOM 2578 C C . ARG B 1 85 ? 8.82 5.934 3.076 1 98 85 ARG B C 1
ATOM 2580 O O . ARG B 1 85 ? 9.398 6.129 2.006 1 98 85 ARG B O 1
ATOM 2587 N N . GLU B 1 86 ? 9.422 5.852 4.25 1 97.62 86 GLU B N 1
ATOM 2588 C CA . GLU B 1 86 ? 10.875 6.008 4.312 1 97.62 86 GLU B CA 1
ATOM 2589 C C . GLU B 1 86 ? 11.578 5.02 3.385 1 97.62 86 GLU B C 1
ATOM 2591 O O . GLU B 1 86 ? 12.438 5.41 2.594 1 97.62 86 GLU B O 1
ATOM 2596 N N . ILE B 1 87 ? 11.172 3.789 3.465 1 97.69 87 ILE B N 1
ATOM 2597 C CA . ILE B 1 87 ? 11.82 2.73 2.701 1 97.69 87 ILE B CA 1
ATOM 2598 C C . ILE B 1 87 ? 11.609 2.965 1.207 1 97.69 87 ILE B C 1
ATOM 2600 O O . ILE B 1 87 ? 12.562 2.939 0.426 1 97.69 87 ILE B O 1
A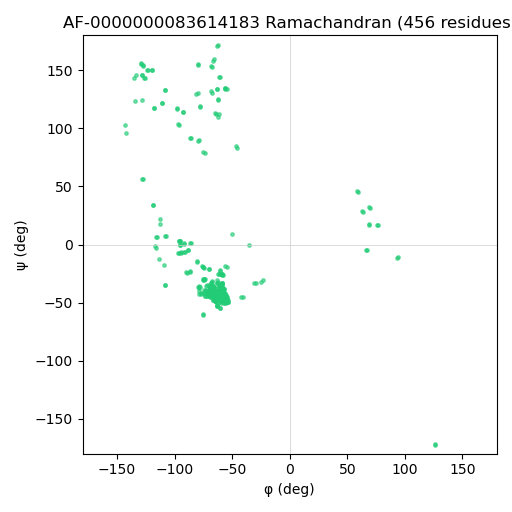TOM 2604 N N . ILE B 1 88 ? 10.43 3.215 0.813 1 98.31 88 ILE B N 1
ATOM 2605 C CA . ILE B 1 88 ? 10.094 3.312 -0.604 1 98.31 88 ILE B CA 1
ATOM 2606 C C . ILE B 1 88 ? 10.633 4.625 -1.172 1 98.31 88 ILE B C 1
ATOM 2608 O O . ILE B 1 88 ? 11.211 4.645 -2.26 1 98.31 88 ILE B O 1
ATOM 2612 N N . GLU B 1 89 ? 10.461 5.738 -0.46 1 98.19 89 GLU B N 1
ATOM 2613 C CA . GLU B 1 89 ? 10.859 7.039 -0.982 1 98.19 89 GLU B CA 1
ATOM 2614 C C . GLU B 1 89 ? 12.383 7.148 -1.088 1 98.19 89 GLU B C 1
ATOM 2616 O O . GLU B 1 89 ? 12.898 7.824 -1.978 1 98.19 89 GLU B O 1
ATOM 2621 N N . THR B 1 90 ? 13.094 6.5 -0.164 1 97.94 90 THR B N 1
ATOM 2622 C CA . THR B 1 90 ? 14.547 6.465 -0.289 1 97.94 90 THR B CA 1
ATOM 2623 C C . THR B 1 90 ? 14.961 5.758 -1.576 1 97.94 90 THR B C 1
ATOM 2625 O O . THR B 1 90 ? 15.891 6.195 -2.258 1 97.94 90 THR B O 1
ATOM 2628 N N . LYS B 1 91 ? 14.266 4.652 -1.893 1 97.81 91 LYS B N 1
ATOM 2629 C CA . LYS B 1 91 ? 14.539 3.975 -3.156 1 97.81 91 LYS B CA 1
ATOM 2630 C C . LYS B 1 91 ? 14.141 4.844 -4.344 1 97.81 91 LYS B C 1
ATOM 2632 O O . LYS B 1 91 ? 14.82 4.855 -5.371 1 97.81 91 LYS B O 1
ATOM 2637 N N . ILE B 1 92 ? 13.055 5.535 -4.258 1 98.06 92 ILE B N 1
ATOM 2638 C CA . ILE B 1 92 ? 12.539 6.391 -5.32 1 98.06 92 ILE B CA 1
ATOM 2639 C C . ILE B 1 92 ? 13.555 7.488 -5.633 1 98.06 92 ILE B C 1
ATOM 2641 O O . ILE B 1 92 ? 13.836 7.77 -6.801 1 98.06 92 ILE B O 1
ATOM 2645 N N . VAL B 1 93 ? 14.133 8.148 -4.594 1 98.06 93 VAL B N 1
ATOM 2646 C CA . VAL B 1 93 ? 15.086 9.219 -4.855 1 98.06 93 VAL B CA 1
ATOM 2647 C C . VAL B 1 93 ? 16.344 8.648 -5.5 1 98.06 93 VAL B C 1
ATOM 2649 O O . VAL B 1 93 ? 16.969 9.305 -6.328 1 98.06 93 VAL B O 1
ATOM 2652 N N . GLU B 1 94 ? 16.734 7.449 -5.09 1 97.31 94 GLU B N 1
ATOM 2653 C CA . GLU B 1 94 ? 17.844 6.773 -5.758 1 97.31 94 GLU B CA 1
ATOM 2654 C C . GLU B 1 94 ? 17.578 6.609 -7.25 1 97.31 94 GLU B C 1
ATOM 2656 O O . GLU B 1 94 ? 18.453 6.879 -8.078 1 97.31 94 GLU B O 1
ATOM 2661 N N . LEU B 1 95 ? 16.406 6.148 -7.555 1 97 95 LEU B N 1
ATOM 2662 C CA . LEU B 1 95 ? 16.016 5.961 -8.945 1 97 95 LEU B CA 1
ATOM 2663 C C . LEU B 1 95 ? 16 7.289 -9.695 1 97 95 LEU B C 1
ATOM 2665 O O . LEU B 1 95 ? 16.391 7.352 -10.867 1 97 95 LEU B O 1
ATOM 2669 N N . CYS B 1 96 ? 15.523 8.289 -9.039 1 97.31 96 CYS B N 1
ATOM 2670 C CA . CYS B 1 96 ? 15.492 9.617 -9.648 1 97.31 96 CYS B CA 1
ATOM 2671 C C . CYS B 1 96 ? 16.891 10.07 -10.031 1 97.31 96 CYS B C 1
ATOM 2673 O O . CYS B 1 96 ? 17.078 10.742 -11.055 1 97.31 96 CYS B O 1
ATOM 2675 N N . CYS B 1 97 ? 17.875 9.773 -9.219 1 97.12 97 CYS B N 1
ATOM 2676 C CA . CYS B 1 97 ? 19.25 10.148 -9.508 1 97.12 97 CYS B CA 1
ATOM 2677 C C . CYS B 1 97 ? 19.75 9.477 -10.781 1 97.12 97 CYS B C 1
ATOM 2679 O O . CYS B 1 97 ? 20.594 10.023 -11.492 1 97.12 97 CYS B O 1
ATOM 2681 N N . ASP B 1 98 ? 19.234 8.25 -11.039 1 94.62 98 ASP B N 1
ATOM 2682 C CA . ASP B 1 98 ? 19.625 7.512 -12.234 1 94.62 98 ASP B CA 1
ATOM 2683 C C . ASP B 1 98 ? 18.922 8.055 -13.477 1 94.62 98 ASP B C 1
ATOM 2685 O O . ASP B 1 98 ? 19.516 8.125 -14.555 1 94.62 98 ASP B O 1
ATOM 2689 N N . HIS B 1 99 ? 17.641 8.289 -13.18 1 86.62 99 HIS B N 1
ATOM 2690 C CA . HIS B 1 99 ? 16.828 8.672 -14.336 1 86.62 99 HIS B CA 1
ATOM 2691 C C . HIS B 1 99 ? 15.797 9.727 -13.953 1 86.62 99 HIS B C 1
ATOM 2693 O O . HIS B 1 99 ? 15.016 9.531 -13.016 1 86.62 99 HIS B O 1
ATOM 2699 N N . VAL B 1 100 ? 15.969 10.945 -14.258 1 89 100 VAL B N 1
ATOM 2700 C CA . VAL B 1 100 ? 14.922 11.938 -14.039 1 89 100 VAL B CA 1
ATOM 2701 C C . VAL B 1 100 ? 14.773 12.82 -15.281 1 89 100 VAL B C 1
ATOM 2703 O O . VAL B 1 100 ? 15.766 13.336 -15.797 1 89 100 VAL B O 1
ATOM 2706 N N . ALA B 1 101 ? 13.586 12.805 -15.734 1 89.69 101 ALA B N 1
ATOM 2707 C CA . ALA B 1 101 ? 13.305 13.617 -16.906 1 89.69 101 ALA B CA 1
ATOM 2708 C C . ALA B 1 101 ? 13.406 15.109 -16.594 1 89.69 101 ALA B C 1
ATOM 2710 O O . ALA B 1 101 ? 13.172 15.523 -15.445 1 89.69 101 ALA B O 1
ATOM 2711 N N . GLU B 1 102 ? 13.711 15.875 -17.594 1 91.25 102 GLU B N 1
ATOM 2712 C CA . GLU B 1 102 ? 13.82 17.328 -17.453 1 91.25 102 GLU B CA 1
ATOM 2713 C C . GLU B 1 102 ? 12.508 17.938 -16.953 1 91.25 102 GLU B C 1
ATOM 2715 O O . GLU B 1 102 ? 12.516 18.859 -16.141 1 91.25 102 GLU B O 1
ATOM 2720 N N . LYS B 1 103 ? 11.477 17.375 -17.422 1 94.75 103 LYS B N 1
ATOM 2721 C CA . LYS B 1 103 ? 10.172 17.875 -17.031 1 94.75 103 LYS B CA 1
ATOM 2722 C C . LYS B 1 103 ? 9.945 17.719 -15.523 1 94.75 103 LYS B C 1
ATOM 2724 O O . LYS B 1 103 ? 9.406 18.609 -14.875 1 94.75 103 LYS B O 1
ATOM 2729 N N . SER B 1 104 ? 10.375 16.625 -15.031 1 94.75 104 SER B N 1
ATOM 2730 C CA . SER B 1 104 ? 10.203 16.375 -13.602 1 94.75 104 SER B CA 1
ATOM 2731 C C . SER B 1 104 ? 11.094 17.297 -12.766 1 94.75 104 SER B C 1
ATOM 2733 O O . SER B 1 104 ? 10.68 17.766 -11.703 1 94.75 104 SER B O 1
ATOM 2735 N N . ILE B 1 105 ? 12.289 17.578 -13.227 1 94.25 105 ILE B N 1
ATOM 2736 C CA . ILE B 1 105 ? 13.188 18.5 -12.547 1 94.25 105 ILE B CA 1
ATOM 2737 C C . ILE B 1 105 ? 12.562 19.891 -12.492 1 94.25 105 ILE B C 1
ATOM 2739 O O . ILE B 1 105 ? 12.57 20.531 -11.445 1 94.25 105 ILE B O 1
ATOM 2743 N N . PHE B 1 106 ? 12.031 20.234 -13.617 1 96.38 106 PHE B N 1
ATOM 2744 C CA . PHE B 1 106 ? 11.367 21.531 -13.695 1 96.38 106 PHE B CA 1
ATOM 2745 C C . PHE B 1 106 ? 10.195 21.609 -12.711 1 96.38 106 PHE B C 1
ATOM 2747 O O . PHE B 1 106 ? 10.055 22.594 -11.977 1 96.38 106 PHE B O 1
ATOM 2754 N N . ASN B 1 107 ? 9.367 20.594 -12.672 1 97.19 107 ASN B N 1
ATOM 2755 C CA . ASN B 1 107 ? 8.227 20.547 -11.766 1 97.19 107 ASN B CA 1
ATOM 2756 C C . ASN B 1 107 ? 8.664 20.625 -10.305 1 97.19 107 ASN B C 1
ATOM 2758 O O . ASN B 1 107 ? 8.008 21.281 -9.5 1 97.19 107 ASN B O 1
ATOM 2762 N N . LEU B 1 108 ? 9.719 19.953 -9.984 1 97.75 108 LEU B N 1
ATOM 2763 C CA . LEU B 1 108 ? 10.234 19.984 -8.625 1 97.75 108 LEU B CA 1
ATOM 2764 C C . LEU B 1 108 ? 10.734 21.375 -8.258 1 97.75 108 LEU B C 1
ATOM 2766 O O . LEU B 1 108 ? 10.484 21.844 -7.145 1 97.75 108 LEU B O 1
ATOM 2770 N N . GLU B 1 109 ? 11.398 21.969 -9.172 1 96.94 109 GLU B N 1
ATOM 2771 C CA . GLU B 1 109 ? 11.891 23.328 -8.945 1 96.94 109 GLU B CA 1
ATOM 2772 C C . GLU B 1 109 ? 10.734 24.297 -8.695 1 96.94 109 GLU B C 1
ATOM 2774 O O . GLU B 1 109 ? 10.805 25.125 -7.789 1 96.94 109 GLU B O 1
ATOM 2779 N N . VAL B 1 110 ? 9.773 24.203 -9.555 1 97.88 110 VAL B N 1
ATOM 2780 C CA . VAL B 1 110 ? 8.609 25.078 -9.422 1 97.88 110 VAL B CA 1
ATOM 2781 C C . VAL B 1 110 ? 7.945 24.828 -8.062 1 97.88 110 VAL B C 1
ATOM 2783 O O . VAL B 1 110 ? 7.586 25.781 -7.367 1 97.88 110 VAL B O 1
ATOM 2786 N N . ASN B 1 111 ? 7.762 23.594 -7.707 1 98.12 111 ASN B N 1
ATOM 2787 C CA . ASN B 1 111 ? 7.191 23.234 -6.414 1 98.12 111 ASN B CA 1
ATOM 2788 C C . ASN B 1 111 ? 7.977 23.859 -5.262 1 98.12 111 ASN B C 1
ATOM 2790 O O . ASN B 1 111 ? 7.391 24.438 -4.348 1 98.12 111 ASN B O 1
ATOM 2794 N N . LEU B 1 112 ? 9.312 23.797 -5.328 1 97.75 112 LEU B N 1
ATOM 2795 C CA . LEU B 1 112 ? 10.172 24.312 -4.266 1 97.75 112 LEU B CA 1
ATOM 2796 C C . LEU B 1 112 ? 10.07 25.828 -4.168 1 97.75 112 LEU B C 1
ATOM 2798 O O . LEU B 1 112 ? 10.094 26.391 -3.068 1 97.75 112 LEU B O 1
ATOM 2802 N N . LYS B 1 113 ? 9.984 26.453 -5.309 1 97.44 113 LYS B N 1
ATOM 2803 C CA . LYS B 1 113 ? 9.805 27.906 -5.309 1 97.44 113 LYS B CA 1
ATOM 2804 C C . LYS B 1 113 ? 8.492 28.297 -4.637 1 97.44 113 LYS B C 1
ATOM 2806 O O . LYS B 1 113 ? 8.43 29.297 -3.91 1 97.44 113 LYS B O 1
ATOM 2811 N N . MET B 1 114 ? 7.488 27.562 -4.93 1 95.5 114 MET B N 1
ATOM 2812 C CA . MET B 1 114 ? 6.199 27.828 -4.297 1 95.5 114 MET B CA 1
ATOM 2813 C C . MET B 1 114 ? 6.27 27.578 -2.795 1 95.5 114 MET B C 1
ATOM 2815 O O . MET B 1 114 ? 5.691 28.328 -2.008 1 95.5 114 MET B O 1
ATOM 2819 N N . GLN B 1 115 ? 6.961 26.469 -2.367 1 94.5 115 GLN B N 1
ATOM 2820 C CA . GLN B 1 115 ? 7.164 26.234 -0.943 1 94.5 115 GLN B CA 1
ATOM 2821 C C . GLN B 1 115 ? 7.891 27.406 -0.288 1 94.5 115 GLN B C 1
ATOM 2823 O O . GLN B 1 115 ? 7.488 27.875 0.78 1 94.5 115 GLN B O 1
ATOM 2828 N N . GLU B 1 116 ? 8.914 27.828 -0.936 1 93.5 116 GLU B N 1
ATOM 2829 C CA . GLU B 1 116 ? 9.711 28.938 -0.431 1 93.5 116 GLU B CA 1
ATOM 2830 C C . GLU B 1 116 ? 8.859 30.203 -0.25 1 93.5 116 GLU B C 1
ATOM 2832 O O . GLU B 1 116 ? 8.992 30.906 0.75 1 93.5 116 GLU B O 1
ATOM 2837 N N . HIS B 1 117 ? 8.07 30.438 -1.233 1 91.81 117 HIS B N 1
ATOM 2838 C CA . HIS B 1 117 ? 7.168 31.578 -1.162 1 91.81 117 HIS B CA 1
ATOM 2839 C C . HIS B 1 117 ? 6.273 31.5 0.07 1 91.81 117 HIS B C 1
ATOM 2841 O O . HIS B 1 117 ? 6.082 32.5 0.768 1 91.81 117 HIS B O 1
ATOM 2847 N N . HIS B 1 118 ? 5.77 30.359 0.372 1 87.31 118 HIS B N 1
ATOM 2848 C CA . HIS B 1 118 ? 4.867 30.188 1.507 1 87.31 118 HIS B CA 1
ATOM 2849 C C . HIS B 1 118 ? 5.621 30.297 2.828 1 87.31 118 HIS B C 1
ATOM 2851 O O . HIS B 1 118 ? 5.098 30.828 3.809 1 87.31 118 HIS B O 1
ATOM 2857 N N . VAL B 1 119 ? 6.777 29.75 2.889 1 85.69 119 VAL B N 1
ATOM 2858 C CA . VAL B 1 119 ? 7.59 29.812 4.098 1 85.69 119 VAL B CA 1
ATOM 2859 C C . VAL B 1 119 ? 7.934 31.266 4.414 1 85.69 119 VAL B C 1
ATOM 2861 O O . VAL B 1 119 ? 7.918 31.672 5.578 1 85.69 119 VAL B O 1
ATOM 2864 N N . ASN B 1 120 ? 8.211 31.953 3.418 1 85.19 120 ASN B N 1
ATOM 2865 C CA . ASN B 1 120 ? 8.648 33.344 3.59 1 85.19 120 ASN B CA 1
ATOM 2866 C C . ASN B 1 120 ? 7.473 34.25 3.93 1 85.19 120 ASN B C 1
ATOM 2868 O O . ASN B 1 120 ? 7.66 35.312 4.531 1 85.19 120 ASN B O 1
ATOM 2872 N N . ASN B 1 121 ? 6.234 33.75 3.615 1 77.5 121 ASN B N 1
ATOM 2873 C CA . ASN B 1 121 ? 5.09 34.656 3.811 1 77.5 121 ASN B CA 1
ATOM 2874 C C . ASN B 1 121 ? 4.184 34.156 4.934 1 77.5 121 ASN B C 1
ATOM 2876 O O . ASN B 1 121 ? 3.094 34.688 5.141 1 77.5 121 ASN B O 1
ATOM 2880 N N . HIS B 1 122 ? 4.578 33.156 5.977 1 64.25 122 HIS B N 1
ATOM 2881 C CA . HIS B 1 122 ? 4.203 32.188 6.988 1 64.25 122 HIS B CA 1
ATOM 2882 C C . HIS B 1 122 ? 2.945 32.625 7.738 1 64.25 122 HIS B C 1
ATOM 2884 O O . HIS B 1 122 ? 2.52 31.938 8.68 1 64.25 122 HIS B O 1
ATOM 2890 N N . LYS B 1 123 ? 2.178 33.719 7.602 1 58.34 123 LYS B N 1
ATOM 2891 C CA . LYS B 1 123 ? 1.45 34.156 8.789 1 58.34 123 LYS B CA 1
ATOM 2892 C C . LYS B 1 123 ? 0.024 33.594 8.789 1 58.34 123 LYS B C 1
ATOM 2894 O O . LYS B 1 123 ? -0.72 33.812 9.75 1 58.34 123 LYS B O 1
ATOM 2899 N N . GLN B 1 124 ? -0.426 32.75 7.824 1 62.38 124 GLN B N 1
ATOM 2900 C CA . GLN B 1 124 ? -1.854 32.469 7.914 1 62.38 124 GLN B CA 1
ATOM 2901 C C . GLN B 1 124 ? -2.133 30.969 7.766 1 62.38 124 GLN B C 1
ATOM 2903 O O . GLN B 1 124 ? -1.323 30.234 7.191 1 62.38 124 GLN B O 1
ATOM 2908 N N . VAL B 1 125 ? -3.182 30.422 8.492 1 61.38 125 VAL B N 1
ATOM 2909 C CA . VAL B 1 125 ? -3.676 29.047 8.445 1 61.38 125 VAL B CA 1
ATOM 2910 C C . VAL B 1 125 ? -3.715 28.578 6.992 1 61.38 125 VAL B C 1
ATOM 2912 O O . VAL B 1 125 ? -3.305 27.453 6.695 1 61.38 125 VAL B O 1
ATOM 2915 N N . LYS B 1 126 ? -4.18 29.359 6.199 1 65.25 126 LYS B N 1
ATOM 2916 C CA . LYS B 1 126 ? -4.273 29.047 4.777 1 65.25 126 LYS B CA 1
ATOM 2917 C C . LYS B 1 126 ? -2.906 28.688 4.203 1 65.25 126 LYS B C 1
ATOM 2919 O O . LYS B 1 126 ? -2.812 27.875 3.277 1 65.25 126 LYS B O 1
ATOM 2924 N N . GLN B 1 127 ? -2.062 29.078 4.93 1 77.25 127 GLN B N 1
ATOM 2925 C CA . GLN B 1 127 ? -0.709 28.844 4.441 1 77.25 127 GLN B CA 1
ATOM 2926 C C . GLN B 1 127 ? -0.214 27.453 4.848 1 77.25 127 GLN B C 1
ATOM 2928 O O . GLN B 1 127 ? 0.545 26.828 4.113 1 77.25 127 GLN B O 1
ATOM 2933 N N . ILE B 1 128 ? -0.86 27.047 5.887 1 80.75 128 ILE B N 1
ATOM 2934 C CA . ILE B 1 128 ? -0.464 25.734 6.375 1 80.75 128 ILE B CA 1
ATOM 2935 C C . ILE B 1 128 ? -0.949 24.656 5.402 1 80.75 128 ILE B C 1
ATOM 2937 O O . ILE B 1 128 ? -0.186 23.766 5.02 1 80.75 128 ILE B O 1
ATOM 2941 N N . ASP B 1 129 ? -2.133 24.797 4.977 1 83.56 129 ASP B N 1
ATOM 2942 C CA . ASP B 1 129 ? -2.738 23.859 4.039 1 83.56 129 ASP B CA 1
ATOM 2943 C C . ASP B 1 129 ? -1.967 23.828 2.721 1 83.56 129 ASP B C 1
ATOM 2945 O O . ASP B 1 129 ? -1.715 22.75 2.17 1 83.56 129 ASP B O 1
ATOM 2949 N N . LYS B 1 130 ? -1.671 25 2.34 1 87.44 130 LYS B N 1
ATOM 2950 C CA . LYS B 1 130 ? -0.976 25.109 1.06 1 87.44 130 LYS B CA 1
ATOM 2951 C C . LYS B 1 130 ? 0.416 24.484 1.136 1 87.44 130 LYS B C 1
ATOM 2953 O O . LYS B 1 130 ? 0.845 23.797 0.208 1 87.44 130 LYS B O 1
ATOM 2958 N N . PHE B 1 131 ? 1.098 24.75 2.191 1 89.31 131 PHE B N 1
ATOM 2959 C CA . PHE B 1 131 ? 2.428 24.172 2.332 1 89.31 131 PHE B CA 1
ATOM 2960 C C . PHE B 1 131 ? 2.344 22.656 2.424 1 89.31 131 PHE B C 1
ATOM 2962 O O . PHE B 1 131 ? 3.158 21.938 1.826 1 89.31 131 PHE B O 1
ATOM 2969 N N . HIS B 1 132 ? 1.429 22.188 3.178 1 90.56 132 HIS B N 1
ATOM 2970 C CA . HIS B 1 132 ? 1.236 20.75 3.293 1 90.56 132 HIS B CA 1
ATOM 2971 C C . HIS B 1 132 ? 0.989 20.125 1.929 1 90.56 132 HIS B C 1
ATOM 2973 O O . HIS B 1 132 ? 1.544 19.062 1.621 1 90.56 132 HIS B O 1
ATOM 2979 N N . ASP B 1 133 ? 0.129 20.781 1.137 1 93.75 133 ASP B N 1
ATOM 2980 C CA . ASP B 1 133 ? -0.158 20.281 -0.208 1 93.75 133 ASP B CA 1
ATOM 2981 C C . ASP B 1 133 ? 1.104 20.266 -1.067 1 93.75 133 ASP B C 1
ATOM 2983 O O . ASP B 1 133 ? 1.341 19.312 -1.815 1 93.75 133 ASP B O 1
ATOM 2987 N N . LEU B 1 134 ? 1.835 21.312 -0.956 1 95.25 134 LEU B N 1
ATOM 2988 C CA . LEU B 1 134 ? 3.074 21.406 -1.721 1 95.25 134 LEU B CA 1
ATOM 2989 C C . LEU B 1 134 ? 4.074 20.344 -1.271 1 95.25 134 LEU B C 1
ATOM 2991 O O . LEU B 1 134 ? 4.785 19.781 -2.098 1 95.25 134 LEU B O 1
ATOM 2995 N N . ASP B 1 135 ? 4.152 20.172 0.001 1 95.06 135 ASP B N 1
ATOM 2996 C CA . ASP B 1 135 ? 4.988 19.094 0.547 1 95.06 135 ASP B CA 1
ATOM 2997 C C . ASP B 1 135 ? 4.598 17.75 -0.034 1 95.06 135 ASP B C 1
ATOM 2999 O O . ASP B 1 135 ? 5.453 17 -0.521 1 95.06 135 ASP B O 1
ATOM 3003 N N . GLU B 1 136 ? 3.363 17.422 -0.015 1 95.62 136 GLU B N 1
ATOM 3004 C CA . GLU B 1 136 ? 2.861 16.172 -0.573 1 95.62 136 GLU B CA 1
ATOM 3005 C C . GLU B 1 136 ? 3.158 16.078 -2.066 1 95.62 136 GLU B C 1
ATOM 3007 O O . GLU B 1 136 ? 3.561 15.016 -2.559 1 95.62 136 GLU B O 1
ATOM 3012 N N . HIS B 1 137 ? 2.934 17.141 -2.74 1 97.5 137 HIS B N 1
ATOM 3013 C CA . HIS B 1 137 ? 3.148 17.156 -4.184 1 97.5 137 HIS B CA 1
ATOM 3014 C C . HIS B 1 137 ? 4.621 16.953 -4.523 1 97.5 137 HIS B C 1
ATOM 3016 O O . HIS B 1 137 ? 4.949 16.359 -5.551 1 97.5 137 HIS B O 1
ATOM 3022 N N . PHE B 1 138 ? 5.52 17.516 -3.723 1 98.44 138 PHE B N 1
ATOM 3023 C CA . PHE B 1 138 ? 6.949 17.312 -3.914 1 98.44 138 PHE B CA 1
ATOM 3024 C C . PHE B 1 138 ? 7.289 15.828 -3.928 1 98.44 138 PHE B C 1
ATOM 3026 O O . PHE B 1 138 ? 7.953 15.344 -4.848 1 98.44 138 PHE B O 1
ATOM 3033 N N . HIS B 1 139 ? 6.805 15.094 -2.98 1 98.19 139 HIS B N 1
ATOM 3034 C CA . HIS B 1 139 ? 7.055 13.656 -2.895 1 98.19 139 HIS B CA 1
ATOM 3035 C C . HIS B 1 139 ? 6.379 12.914 -4.039 1 98.19 139 HIS B C 1
ATOM 3037 O O . HIS B 1 139 ? 6.98 12.031 -4.652 1 98.19 139 HIS B O 1
ATOM 3043 N N . LYS B 1 140 ? 5.145 13.289 -4.293 1 98 140 LYS B N 1
ATOM 3044 C CA . LYS B 1 140 ? 4.414 12.664 -5.391 1 98 140 LYS B CA 1
ATOM 3045 C C . LYS B 1 140 ? 5.18 12.797 -6.707 1 98 140 LYS B C 1
ATOM 3047 O O . LYS B 1 140 ? 5.266 11.844 -7.48 1 98 140 LYS B O 1
ATOM 3052 N N . GLU B 1 141 ? 5.715 13.984 -6.945 1 97.62 141 GLU B N 1
ATOM 3053 C CA . GLU B 1 141 ? 6.438 14.242 -8.188 1 97.62 141 GLU B CA 1
ATOM 3054 C C . GLU B 1 141 ? 7.641 13.32 -8.328 1 97.62 141 GLU B C 1
ATOM 3056 O O . GLU B 1 141 ? 7.996 12.914 -9.438 1 97.62 141 GLU B O 1
ATOM 3061 N N . LEU B 1 142 ? 8.281 13.016 -7.25 1 97.94 142 LEU B N 1
ATOM 3062 C CA . LEU B 1 142 ? 9.398 12.078 -7.289 1 97.94 142 LEU B CA 1
ATOM 3063 C C . LEU B 1 142 ? 8.945 10.703 -7.785 1 97.94 142 LEU B C 1
ATOM 3065 O O . LEU B 1 142 ? 9.648 10.055 -8.562 1 97.94 142 LEU B O 1
ATOM 3069 N N . PHE B 1 143 ? 7.801 10.273 -7.348 1 97.62 143 PHE B N 1
ATOM 3070 C CA . PHE B 1 143 ? 7.242 9.008 -7.805 1 97.62 143 PHE B CA 1
ATOM 3071 C C . PHE B 1 143 ? 6.891 9.07 -9.281 1 97.62 143 PHE B C 1
ATOM 3073 O O . PHE B 1 143 ? 7.164 8.133 -10.031 1 97.62 143 PHE B O 1
ATOM 3080 N N . ILE B 1 144 ? 6.285 10.172 -9.688 1 96.19 144 ILE B N 1
ATOM 3081 C CA . ILE B 1 144 ? 5.91 10.359 -11.086 1 96.19 144 ILE B CA 1
ATOM 3082 C C . ILE B 1 144 ? 7.156 10.297 -11.969 1 96.19 144 ILE B C 1
ATOM 3084 O O . ILE B 1 144 ? 7.145 9.664 -13.023 1 96.19 144 ILE B O 1
ATOM 3088 N N . ALA B 1 145 ? 8.219 10.906 -11.516 1 94.88 145 ALA B N 1
ATOM 3089 C CA . ALA B 1 145 ? 9.477 10.977 -12.258 1 94.88 145 ALA B CA 1
ATOM 3090 C C . ALA B 1 145 ? 10.023 9.578 -12.539 1 94.88 145 ALA B C 1
ATOM 3092 O O . ALA B 1 145 ? 10.719 9.367 -13.539 1 94.88 145 ALA B O 1
ATOM 3093 N N . CYS B 1 146 ? 9.648 8.656 -11.703 1 94 146 CYS B N 1
ATOM 3094 C CA . CYS B 1 146 ? 10.164 7.301 -11.844 1 94 146 CYS B CA 1
ATOM 3095 C C . CYS B 1 146 ? 9.086 6.355 -12.367 1 94 146 CYS B C 1
ATOM 3097 O O . CYS B 1 146 ? 9.273 5.137 -12.375 1 94 146 CYS B O 1
ATOM 3099 N N . GLY B 1 147 ? 7.957 6.871 -12.75 1 94 147 GLY B N 1
ATOM 3100 C CA . GLY B 1 147 ? 6.875 6.043 -13.25 1 94 147 GLY B CA 1
ATOM 3101 C C . GLY B 1 147 ? 6.242 5.172 -12.188 1 94 147 GLY B C 1
ATOM 3102 O O . GLY B 1 147 ? 5.875 4.023 -12.445 1 94 147 GLY B O 1
ATOM 3103 N N . LYS B 1 148 ? 6.215 5.645 -10.977 1 96.81 148 LYS B N 1
ATOM 3104 C CA . LYS B 1 148 ? 5.711 4.859 -9.852 1 96.81 148 LYS B CA 1
ATOM 3105 C C . LYS B 1 148 ? 4.508 5.539 -9.203 1 96.81 148 LYS B C 1
ATOM 3107 O O . LYS B 1 148 ? 4.371 5.527 -7.977 1 96.81 148 LYS B O 1
ATOM 3112 N N . GLU B 1 149 ? 3.676 6.223 -9.961 1 96 149 GLU B N 1
ATOM 3113 C CA . GLU B 1 149 ? 2.5 6.906 -9.438 1 96 149 GLU B CA 1
ATOM 3114 C C . GLU B 1 149 ? 1.565 5.934 -8.727 1 96 149 GLU B C 1
ATOM 3116 O O . GLU B 1 149 ? 0.923 6.293 -7.738 1 96 149 GLU B O 1
ATOM 3121 N N . ARG B 1 150 ? 1.438 4.727 -9.242 1 96.38 150 ARG B N 1
ATOM 3122 C CA . ARG B 1 150 ? 0.609 3.693 -8.633 1 96.38 150 ARG B CA 1
ATOM 3123 C C . ARG B 1 150 ? 1.101 3.357 -7.227 1 96.38 150 ARG B C 1
ATOM 3125 O O . ARG B 1 150 ? 0.298 3.174 -6.309 1 96.38 150 ARG B O 1
ATOM 3132 N N . THR B 1 151 ? 2.381 3.318 -7.055 1 97.69 151 THR B N 1
ATOM 3133 C CA . THR B 1 151 ? 2.986 3.07 -5.75 1 97.69 151 THR B CA 1
ATOM 3134 C C . THR B 1 151 ? 2.678 4.211 -4.785 1 97.69 151 THR B C 1
ATOM 3136 O O . THR B 1 151 ? 2.391 3.977 -3.611 1 97.69 151 THR B O 1
ATOM 3139 N N . TRP B 1 152 ? 2.717 5.426 -5.281 1 97.38 152 TRP B N 1
ATOM 3140 C CA . TRP B 1 152 ? 2.348 6.586 -4.477 1 97.38 152 TRP B CA 1
ATOM 3141 C C . TRP B 1 152 ? 0.917 6.457 -3.963 1 97.38 152 TRP B C 1
ATOM 3143 O O . TRP B 1 152 ? 0.657 6.664 -2.773 1 97.38 152 TRP B O 1
ATOM 3153 N N . LYS B 1 153 ? 0.03 6.109 -4.832 1 95.44 153 LYS B N 1
ATOM 3154 C CA . LYS B 1 153 ? -1.372 5.953 -4.461 1 95.44 153 LYS B CA 1
ATOM 3155 C C . LYS B 1 153 ? -1.539 4.883 -3.385 1 95.44 153 LYS B C 1
ATOM 3157 O O . LYS B 1 153 ? -2.336 5.043 -2.457 1 95.44 153 LYS B O 1
ATOM 3162 N N . MET B 1 154 ? -0.794 3.836 -3.541 1 96 154 MET B N 1
ATOM 3163 C CA . MET B 1 154 ? -0.808 2.77 -2.545 1 96 154 MET B CA 1
ATOM 3164 C C . MET B 1 154 ? -0.414 3.303 -1.172 1 96 154 MET B C 1
ATOM 3166 O O . MET B 1 154 ? -1.068 2.998 -0.173 1 96 154 MET B O 1
ATOM 3170 N N . ILE B 1 155 ? 0.612 4.074 -1.102 1 97.06 155 ILE B N 1
ATOM 3171 C CA . ILE B 1 155 ? 1.109 4.637 0.149 1 97.06 155 ILE B CA 1
ATOM 3172 C C . ILE B 1 155 ? 0.036 5.523 0.781 1 97.06 155 ILE B C 1
ATOM 3174 O O . ILE B 1 155 ? -0.186 5.469 1.993 1 97.06 155 ILE B O 1
ATOM 3178 N N . GLN B 1 156 ? -0.63 6.281 -0.074 1 94.94 156 GLN B N 1
ATOM 3179 C CA . GLN B 1 156 ? -1.64 7.211 0.423 1 94.94 156 GLN B CA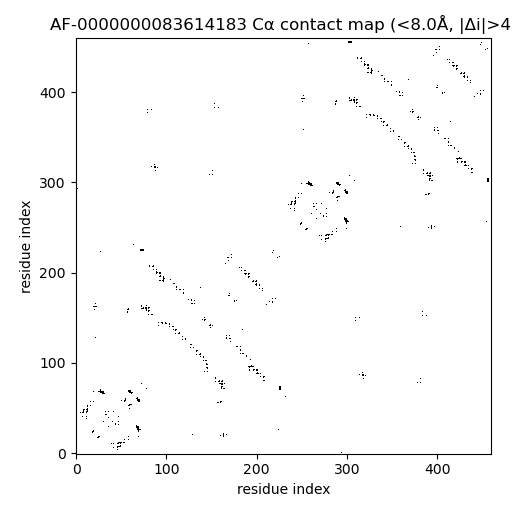 1
ATOM 3180 C C . GLN B 1 156 ? -2.771 6.469 1.126 1 94.94 156 GLN B C 1
ATOM 3182 O O . GLN B 1 156 ? -3.379 6.992 2.062 1 94.94 156 GLN B O 1
ATOM 3187 N N . ASN B 1 157 ? -2.986 5.281 0.808 1 93.19 157 ASN B N 1
ATOM 3188 C CA . ASN B 1 157 ? -4.078 4.5 1.384 1 93.19 157 ASN B CA 1
ATOM 3189 C C . ASN B 1 157 ? -3.816 4.168 2.85 1 93.19 157 ASN B C 1
ATOM 3191 O O . ASN B 1 157 ? -4.75 3.887 3.604 1 93.19 157 ASN B O 1
ATOM 3195 N N . ILE B 1 158 ? -2.553 4.203 3.293 1 95.88 158 ILE B N 1
ATOM 3196 C CA . ILE B 1 158 ? -2.275 3.855 4.684 1 95.88 158 ILE B CA 1
ATOM 3197 C C . ILE B 1 158 ? -1.726 5.074 5.418 1 95.88 158 ILE B C 1
ATOM 3199 O O . ILE B 1 158 ? -1.335 4.98 6.586 1 95.88 158 ILE B O 1
ATOM 3203 N N . ALA B 1 159 ? -1.714 6.23 4.746 1 96.69 159 ALA B N 1
ATOM 3204 C CA . ALA B 1 159 ? -0.99 7.379 5.281 1 96.69 159 ALA B CA 1
ATOM 3205 C C . ALA B 1 159 ? -1.929 8.312 6.043 1 96.69 159 ALA B C 1
ATOM 3207 O O . ALA B 1 159 ? -1.511 9.375 6.516 1 96.69 159 ALA B O 1
ATOM 3208 N N . GLY B 1 160 ? -3.18 7.977 6.184 1 97.19 160 GLY B N 1
ATOM 3209 C CA . GLY B 1 160 ? -4.164 8.859 6.785 1 97.19 160 GLY B CA 1
ATOM 3210 C C . GLY B 1 160 ? -3.766 9.344 8.172 1 97.19 160 GLY B C 1
ATOM 3211 O O . GLY B 1 160 ? -3.863 10.531 8.469 1 97.19 160 GLY B O 1
ATOM 3212 N N . HIS B 1 161 ? -3.352 8.414 9.047 1 97.31 161 HIS B N 1
ATOM 3213 C CA . HIS B 1 161 ? -2.912 8.766 10.391 1 97.31 161 HIS B CA 1
ATOM 3214 C C . HIS B 1 161 ? -1.653 9.625 10.352 1 97.31 161 HIS B C 1
ATOM 3216 O O . HIS B 1 161 ? -1.549 10.617 11.07 1 97.31 161 HIS B O 1
ATOM 3222 N N . LEU B 1 162 ? -0.756 9.258 9.484 1 96.5 162 LEU B N 1
ATOM 3223 C CA . LEU B 1 162 ? 0.493 10 9.359 1 96.5 162 LEU B CA 1
ATOM 3224 C C . LEU B 1 162 ? 0.236 11.406 8.844 1 96.5 162 LEU B C 1
ATOM 3226 O O . LEU B 1 162 ? 0.804 12.375 9.359 1 96.5 162 LEU B O 1
ATOM 3230 N N . ASN B 1 163 ? -0.612 11.547 7.836 1 95.69 163 ASN B N 1
ATOM 3231 C CA . ASN B 1 163 ? -0.889 12.844 7.23 1 95.69 163 ASN B CA 1
ATOM 3232 C C . ASN B 1 163 ? -1.538 13.805 8.227 1 95.69 163 ASN B C 1
ATOM 3234 O O . ASN B 1 163 ? -1.204 14.984 8.266 1 95.69 163 ASN B O 1
ATOM 3238 N N . ARG B 1 164 ? -2.445 13.312 9.008 1 95.19 164 ARG B N 1
ATOM 3239 C CA . ARG B 1 164 ? -3.072 14.164 10.016 1 95.19 164 ARG B CA 1
ATOM 3240 C C . ARG B 1 164 ? -2.074 14.555 11.102 1 95.19 164 ARG B C 1
ATOM 3242 O O . ARG B 1 164 ? -2.076 15.688 11.57 1 95.19 164 ARG B O 1
ATOM 3249 N N . PHE B 1 165 ? -1.243 13.594 11.461 1 93.19 165 PHE B N 1
ATOM 3250 C CA . PHE B 1 165 ? -0.16 13.891 12.391 1 93.19 165 PHE B CA 1
ATOM 3251 C C . PHE B 1 165 ? 0.719 15.016 11.859 1 93.19 165 PHE B C 1
ATOM 3253 O O . PHE B 1 165 ? 1.012 15.977 12.57 1 93.19 165 PHE B O 1
ATOM 3260 N N . ARG B 1 166 ? 1.144 14.875 10.633 1 91.44 166 ARG B N 1
ATOM 3261 C CA . ARG B 1 166 ? 2.029 15.852 10.008 1 91.44 166 ARG B CA 1
ATOM 3262 C C . ARG B 1 166 ? 1.362 17.219 9.922 1 91.44 166 ARG B C 1
ATOM 3264 O O . ARG B 1 166 ? 2.021 18.25 10.086 1 91.44 166 ARG B O 1
ATOM 3271 N N . LEU B 1 167 ? 0.13 17.25 9.602 1 90.56 167 LEU B N 1
ATOM 3272 C CA . LEU B 1 167 ? -0.593 18.516 9.523 1 90.56 167 LEU B CA 1
ATOM 3273 C C . LEU B 1 167 ? -0.643 19.203 10.891 1 90.56 167 LEU B C 1
ATOM 3275 O O . LEU B 1 167 ? -0.445 20.406 10.984 1 90.56 167 LEU B O 1
ATOM 3279 N N . LEU B 1 168 ? -0.9 18.438 11.93 1 89.25 168 LEU B N 1
ATOM 3280 C CA . LEU B 1 168 ? -0.919 18.984 13.281 1 89.25 168 LEU B CA 1
ATOM 3281 C C . LEU B 1 168 ? 0.435 19.578 13.641 1 89.25 168 LEU B C 1
ATOM 3283 O O . LEU B 1 168 ? 0.502 20.609 14.312 1 89.25 168 LEU B O 1
ATOM 3287 N N . ARG B 1 169 ? 1.399 18.891 13.203 1 84.62 169 ARG B N 1
ATOM 3288 C CA . ARG B 1 169 ? 2.754 19.375 13.438 1 84.62 169 ARG B CA 1
ATOM 3289 C C . ARG B 1 169 ? 2.959 20.75 12.812 1 84.62 169 ARG B C 1
ATOM 3291 O O . ARG B 1 169 ? 3.645 21.609 13.375 1 84.62 169 ARG B O 1
ATOM 3298 N N . LEU B 1 170 ? 2.383 21 11.68 1 82.25 170 LEU B N 1
ATOM 3299 C CA . LEU B 1 170 ? 2.541 22.266 10.953 1 82.25 170 LEU B CA 1
ATOM 3300 C C . LEU B 1 170 ? 1.747 23.375 11.625 1 82.25 170 LEU B C 1
ATOM 3302 O O . LEU B 1 170 ? 2.135 24.547 11.555 1 82.25 170 LEU B O 1
ATOM 3306 N N . ILE B 1 171 ? 0.666 23.047 12.266 1 77.38 171 ILE B N 1
ATOM 3307 C CA . ILE B 1 171 ? -0.201 24.016 12.922 1 77.38 171 ILE B CA 1
ATOM 3308 C C . ILE B 1 171 ? 0.45 24.5 14.219 1 77.38 171 ILE B C 1
ATOM 3310 O O . ILE B 1 171 ? 0.434 25.688 14.523 1 77.38 171 ILE B O 1
ATOM 3314 N N . ASP B 1 172 ? 0.692 23.609 15.109 1 65.38 172 ASP B N 1
ATOM 3315 C CA . ASP B 1 172 ? 0.997 23.938 16.5 1 65.38 172 ASP B CA 1
ATOM 3316 C C . ASP B 1 172 ? 2.434 24.438 16.656 1 65.38 172 ASP B C 1
ATOM 3318 O O . ASP B 1 172 ? 2.758 25.141 17.594 1 65.38 172 ASP B O 1
ATOM 3322 N N . THR B 1 173 ? 3.232 23.719 15.922 1 56.56 173 THR B N 1
ATOM 3323 C CA . THR B 1 173 ? 4.566 23.828 16.5 1 56.56 173 THR B CA 1
ATOM 3324 C C . THR B 1 173 ? 5.238 25.125 16.094 1 56.56 173 THR B C 1
ATOM 3326 O O . THR B 1 173 ? 5.316 25.453 14.906 1 56.56 173 THR B O 1
ATOM 3329 N N . LYS B 1 174 ? 4.914 26.078 17 1 53.72 174 LYS B N 1
ATOM 3330 C CA . LYS B 1 174 ? 5.738 27.281 16.953 1 53.72 174 LYS B CA 1
ATOM 3331 C C . LYS B 1 174 ? 7.098 27 16.312 1 53.72 174 LYS B C 1
ATOM 3333 O O . LYS B 1 174 ? 7.68 27.859 15.664 1 53.72 174 LYS B O 1
ATOM 3338 N N . ASP B 1 175 ? 7.453 25.688 16.578 1 51.88 175 ASP B N 1
ATOM 3339 C CA . ASP B 1 175 ? 8.867 25.438 16.281 1 51.88 175 ASP B CA 1
ATOM 3340 C C . ASP B 1 175 ? 9.031 24.562 15.055 1 51.88 175 ASP B C 1
ATOM 3342 O O . ASP B 1 175 ? 10.141 24.141 14.727 1 51.88 175 ASP B O 1
ATOM 3346 N N . LEU B 1 176 ? 7.848 23.844 14.68 1 55.84 176 LEU B N 1
ATOM 3347 C CA . LEU B 1 176 ? 8.289 23.109 13.508 1 55.84 176 LEU B CA 1
ATOM 3348 C C . LEU B 1 176 ? 8.648 24.047 12.367 1 55.84 176 LEU B C 1
ATOM 3350 O O . LEU B 1 176 ? 7.852 24.922 12.008 1 55.84 176 LEU B O 1
ATOM 3354 N N . ASP B 1 177 ? 9.867 24 12.117 1 71.81 177 ASP B N 1
ATOM 3355 C CA . ASP B 1 177 ? 10.578 24.938 11.25 1 71.81 177 ASP B CA 1
ATOM 3356 C C . ASP B 1 177 ? 10.281 24.641 9.781 1 71.81 177 ASP B C 1
ATOM 3358 O O . ASP B 1 177 ? 10.914 23.766 9.18 1 71.81 177 ASP B O 1
ATOM 3362 N N . TRP B 1 178 ? 9.086 25.109 9.289 1 81.5 178 TRP B N 1
ATOM 3363 C CA . TRP B 1 178 ? 8.852 25.109 7.848 1 81.5 178 TRP B CA 1
ATOM 3364 C C . TRP B 1 178 ? 10.156 25.312 7.086 1 81.5 178 TRP B C 1
ATOM 3366 O O . TRP B 1 178 ? 10.359 24.719 6.02 1 81.5 178 TRP B O 1
ATOM 3376 N N . ALA B 1 179 ? 10.898 26.031 7.734 1 86 179 ALA B N 1
ATOM 3377 C CA . ALA B 1 179 ? 12.188 26.312 7.117 1 86 179 ALA B CA 1
ATOM 3378 C C . ALA B 1 179 ? 13.047 25.047 7.039 1 86 179 ALA B C 1
ATOM 3380 O O . ALA B 1 179 ? 13.766 24.844 6.059 1 86 179 ALA B O 1
ATOM 3381 N N . LEU B 1 180 ? 12.93 24.297 8.109 1 89.25 180 LEU B N 1
ATOM 3382 C CA . LEU B 1 180 ? 13.688 23.062 8.125 1 89.25 180 LEU B CA 1
ATOM 3383 C C . LEU B 1 180 ? 13.18 22.094 7.051 1 89.25 180 LEU B C 1
ATOM 3385 O O . LEU B 1 180 ? 13.977 21.469 6.355 1 89.25 180 LEU B O 1
ATOM 3389 N N . LEU B 1 181 ? 11.922 21.969 6.898 1 91.56 181 LEU B N 1
ATOM 3390 C CA . LEU B 1 181 ? 11.328 21.094 5.883 1 91.56 181 LEU B CA 1
ATOM 3391 C C . LEU B 1 181 ? 11.719 21.562 4.48 1 91.56 181 LEU B C 1
ATOM 3393 O O . LEU B 1 181 ? 12.109 20.734 3.643 1 91.56 181 LEU B O 1
ATOM 3397 N N . LEU B 1 182 ? 11.594 22.828 4.281 1 93.44 182 LEU B N 1
ATOM 3398 C CA . LEU B 1 182 ? 11.969 23.391 2.988 1 93.44 182 LEU B CA 1
ATOM 3399 C C . LEU B 1 182 ? 13.445 23.125 2.691 1 93.44 182 LEU B C 1
ATOM 3401 O O . LEU B 1 182 ? 13.797 22.766 1.57 1 93.44 182 LEU B O 1
ATOM 3405 N N . ALA B 1 183 ? 14.266 23.328 3.699 1 95.44 183 ALA B N 1
ATOM 3406 C CA . ALA B 1 183 ? 15.695 23.094 3.527 1 95.44 183 ALA B CA 1
ATOM 3407 C C . ALA B 1 183 ? 15.977 21.641 3.133 1 95.44 183 ALA B C 1
ATOM 3409 O O . ALA B 1 183 ? 16.781 21.391 2.238 1 95.44 183 ALA B O 1
ATOM 3410 N N . HIS B 1 184 ? 15.312 20.719 3.809 1 96.56 184 HIS B N 1
ATOM 3411 C CA . HIS B 1 184 ? 15.469 19.297 3.482 1 96.56 184 HIS B CA 1
ATOM 3412 C C . HIS B 1 184 ? 15.031 19.016 2.051 1 96.56 184 HIS B C 1
ATOM 3414 O O . HIS B 1 184 ? 15.727 18.312 1.315 1 96.56 184 HIS B O 1
ATOM 3420 N N . HIS B 1 185 ? 13.875 19.547 1.629 1 98 185 HIS B N 1
ATOM 3421 C CA . HIS B 1 185 ? 13.398 19.328 0.269 1 98 185 HIS B CA 1
ATOM 3422 C C . HIS B 1 185 ? 14.383 19.875 -0.758 1 98 185 HIS B C 1
ATOM 3424 O O . HIS B 1 185 ? 14.664 19.219 -1.764 1 98 185 HIS B O 1
ATOM 3430 N N . LYS B 1 186 ? 14.891 21.031 -0.471 1 98.19 186 LYS B N 1
ATOM 3431 C CA . LYS B 1 186 ? 15.859 21.641 -1.375 1 98.19 186 LYS B CA 1
ATOM 3432 C C . LYS B 1 186 ? 17.125 20.797 -1.486 1 98.19 186 LYS B C 1
ATOM 3434 O O . LYS B 1 186 ? 17.656 20.625 -2.58 1 98.19 186 LYS B O 1
ATOM 3439 N N . GLU B 1 187 ? 17.578 20.344 -0.379 1 98.62 187 GLU B N 1
ATOM 3440 C CA . GLU B 1 187 ? 18.797 19.531 -0.363 1 98.62 187 GLU B CA 1
ATOM 3441 C C . GLU B 1 187 ? 18.578 18.203 -1.105 1 98.62 187 GLU B C 1
ATOM 3443 O O . GLU B 1 187 ? 19.469 17.75 -1.825 1 98.62 187 GLU B O 1
ATOM 3448 N N . ILE B 1 188 ? 17.469 17.609 -0.929 1 98.5 188 ILE B N 1
ATOM 3449 C CA . ILE B 1 188 ? 17.141 16.375 -1.641 1 98.5 188 ILE B CA 1
ATOM 3450 C C . ILE B 1 188 ? 17.109 16.641 -3.145 1 98.5 188 ILE B C 1
ATOM 3452 O O . ILE B 1 188 ? 17.688 15.898 -3.928 1 98.5 188 ILE B O 1
ATOM 3456 N N . TYR B 1 189 ? 16.422 17.75 -3.533 1 98.19 189 TYR B N 1
ATOM 3457 C CA . TYR B 1 189 ? 16.359 18.156 -4.934 1 98.19 189 TYR B CA 1
ATOM 3458 C C . TYR B 1 189 ? 17.766 18.328 -5.508 1 98.19 189 TYR B C 1
ATOM 3460 O O . TYR B 1 189 ? 18.062 17.859 -6.605 1 98.19 189 TYR B O 1
ATOM 3468 N N . GLN B 1 190 ? 18.594 19 -4.75 1 97.94 190 GLN B N 1
ATOM 3469 C CA . GLN B 1 190 ? 19.953 19.266 -5.211 1 97.94 190 GLN B CA 1
ATOM 3470 C C . GLN B 1 190 ? 20.734 17.969 -5.383 1 97.94 190 GLN B C 1
ATOM 3472 O O . GLN B 1 190 ? 21.469 17.812 -6.359 1 97.94 190 GLN B O 1
ATOM 3477 N N . ALA B 1 191 ? 20.609 17.094 -4.422 1 98.19 191 ALA B N 1
ATOM 3478 C CA . ALA B 1 191 ? 21.297 15.812 -4.504 1 98.19 191 ALA B CA 1
ATOM 3479 C C . ALA B 1 191 ? 20.844 15.031 -5.738 1 98.19 191 ALA B C 1
ATOM 3481 O O . ALA B 1 191 ? 21.672 14.398 -6.406 1 98.19 191 ALA B O 1
ATOM 3482 N N . ILE B 1 192 ? 19.609 15.062 -6.082 1 97.69 192 ILE B N 1
ATOM 3483 C CA . ILE B 1 192 ? 19.062 14.383 -7.254 1 97.69 192 ILE B CA 1
ATOM 3484 C C . ILE B 1 192 ? 19.625 15.023 -8.523 1 97.69 192 ILE B C 1
ATOM 3486 O O . ILE B 1 192 ? 20.078 14.32 -9.43 1 97.69 192 ILE B O 1
ATOM 3490 N N . ALA B 1 193 ? 19.578 16.344 -8.562 1 95.38 193 ALA B N 1
ATOM 3491 C CA . ALA B 1 193 ? 20.078 17.078 -9.727 1 95.38 193 ALA B CA 1
ATOM 3492 C C . ALA B 1 193 ? 21.562 16.781 -9.969 1 95.38 193 ALA B C 1
ATOM 3494 O O . ALA B 1 193 ? 22 16.75 -11.117 1 95.38 193 ALA B O 1
ATOM 3495 N N . GLU B 1 194 ? 22.281 16.578 -8.898 1 96.06 194 GLU B N 1
ATOM 3496 C CA . GLU B 1 194 ? 23.703 16.312 -8.969 1 96.06 194 GLU B CA 1
ATOM 3497 C C . GLU B 1 194 ? 23.984 14.812 -9.133 1 96.06 194 GLU B C 1
ATOM 3499 O O . GLU B 1 194 ? 25.141 14.398 -9.203 1 96.06 194 GLU B O 1
ATOM 3504 N N . LYS B 1 195 ? 22.953 14.047 -9.078 1 96.88 195 LYS B N 1
ATOM 3505 C CA . LYS B 1 195 ? 23.016 12.602 -9.227 1 96.88 195 LYS B CA 1
ATOM 3506 C C . LYS B 1 195 ? 23.828 11.969 -8.109 1 96.88 195 LYS B C 1
ATOM 3508 O O . LYS B 1 195 ? 24.562 11 -8.344 1 96.88 195 LYS B O 1
ATOM 3513 N N . ASP B 1 196 ? 23.828 12.602 -7.02 1 97.75 196 ASP B N 1
ATOM 3514 C CA . ASP B 1 196 ? 24.484 12.07 -5.828 1 97.75 196 ASP B CA 1
ATOM 3515 C C . ASP B 1 196 ? 23.547 11.141 -5.059 1 97.75 196 ASP B C 1
ATOM 3517 O O . ASP B 1 196 ? 22.891 11.562 -4.113 1 97.75 196 ASP B O 1
ATOM 3521 N N . LYS B 1 197 ? 23.609 9.883 -5.363 1 97.69 197 LYS B N 1
ATOM 3522 C CA . LYS B 1 197 ? 22.672 8.891 -4.848 1 97.69 197 LYS B CA 1
ATOM 3523 C C . LYS B 1 197 ? 22.781 8.766 -3.33 1 97.69 197 LYS B C 1
ATOM 3525 O O . LYS B 1 197 ? 21.766 8.805 -2.623 1 97.69 197 LYS B O 1
ATOM 3530 N N . ASN B 1 198 ? 23.953 8.578 -2.873 1 97.88 198 ASN B N 1
ATOM 3531 C CA . ASN B 1 198 ? 24.156 8.375 -1.445 1 97.88 198 ASN B CA 1
ATOM 3532 C C . ASN B 1 198 ? 23.641 9.547 -0.623 1 97.88 198 ASN B C 1
ATOM 3534 O O . ASN B 1 198 ? 22.953 9.344 0.387 1 97.88 198 ASN B O 1
ATOM 3538 N N . ARG B 1 199 ? 23.953 10.695 -1.07 1 98.31 199 ARG B N 1
ATOM 3539 C CA . ARG B 1 199 ? 23.5 11.898 -0.372 1 98.31 199 ARG B CA 1
ATOM 3540 C C . ARG B 1 199 ? 21.969 12.008 -0.409 1 98.31 199 ARG B C 1
ATOM 3542 O O . ARG B 1 199 ? 21.344 12.352 0.595 1 98.31 199 ARG B O 1
ATOM 3549 N N . ALA B 1 200 ? 21.328 11.781 -1.573 1 98.25 200 ALA B N 1
ATOM 3550 C CA . ALA B 1 200 ? 19.875 11.844 -1.71 1 98.25 200 ALA B CA 1
ATOM 3551 C C . ALA B 1 200 ? 19.203 10.891 -0.741 1 98.25 200 ALA B C 1
ATOM 3553 O O . ALA B 1 200 ? 18.234 11.258 -0.068 1 98.25 200 ALA B O 1
ATOM 3554 N N . VAL B 1 201 ? 19.734 9.703 -0.653 1 98 201 VAL B N 1
ATOM 3555 C CA . VAL B 1 201 ? 19.188 8.656 0.205 1 98 201 VAL B CA 1
ATOM 3556 C C . VAL B 1 201 ? 19.297 9.078 1.668 1 98 201 VAL B C 1
ATOM 3558 O O . VAL B 1 201 ? 18.312 9.023 2.414 1 98 201 VAL B O 1
ATOM 3561 N N . GLU B 1 202 ? 20.438 9.531 2.086 1 98.19 202 GLU B N 1
ATOM 3562 C CA . GLU B 1 202 ? 20.656 9.945 3.467 1 98.19 202 GLU B CA 1
ATOM 3563 C C . GLU B 1 202 ? 19.734 11.102 3.85 1 98.19 202 GLU B C 1
ATOM 3565 O O . GLU B 1 202 ? 19.172 11.102 4.941 1 98.19 202 GLU B O 1
ATOM 3570 N N . LEU B 1 203 ? 19.625 12.055 2.996 1 98.25 203 LEU B N 1
ATOM 3571 C CA . LEU B 1 203 ? 18.781 13.219 3.252 1 98.25 203 LEU B CA 1
ATOM 3572 C C . LEU B 1 203 ? 17.312 12.828 3.361 1 98.25 203 LEU B C 1
ATOM 3574 O O . LEU B 1 203 ? 16.594 13.336 4.227 1 98.25 203 LEU B O 1
ATOM 3578 N N . MET B 1 204 ? 16.859 11.953 2.494 1 98.31 204 MET B N 1
ATOM 3579 C CA . MET B 1 204 ? 15.477 11.508 2.551 1 98.31 204 MET B CA 1
ATOM 3580 C C . MET B 1 204 ? 15.195 10.75 3.846 1 98.31 204 MET B C 1
ATOM 3582 O O . MET B 1 204 ? 14.148 10.93 4.465 1 98.31 204 MET B O 1
ATOM 3586 N N . GLU B 1 205 ? 16.125 9.891 4.234 1 97.25 205 GLU B N 1
ATOM 3587 C CA . GLU B 1 205 ? 15.984 9.18 5.504 1 97.25 205 GLU B CA 1
ATOM 3588 C C . GLU B 1 205 ? 15.844 10.156 6.668 1 97.25 205 GLU B C 1
ATOM 3590 O O . GLU B 1 205 ? 14.961 10 7.512 1 97.25 205 GLU B O 1
ATOM 3595 N N . GLU B 1 206 ? 16.719 11.156 6.703 1 96.06 206 GLU B N 1
ATOM 3596 C CA . GLU B 1 206 ? 16.672 12.164 7.754 1 96.06 206 GLU B CA 1
ATOM 3597 C C . GLU B 1 206 ? 15.344 12.922 7.738 1 96.06 206 GLU B C 1
ATOM 3599 O O . GLU B 1 206 ? 14.742 13.141 8.789 1 96.06 206 GLU B O 1
ATOM 3604 N N . HIS B 1 207 ? 14.93 13.32 6.539 1 96.06 207 HIS B N 1
ATOM 3605 C CA . HIS B 1 207 ? 13.68 14.055 6.363 1 96.06 207 HIS B CA 1
ATOM 3606 C C . HIS B 1 207 ? 12.492 13.258 6.895 1 96.06 207 HIS B C 1
ATOM 3608 O O . HIS B 1 207 ? 11.641 13.797 7.598 1 96.06 207 HIS B O 1
ATOM 3614 N N . MET B 1 208 ? 12.469 11.984 6.629 1 94.69 208 MET B N 1
ATOM 3615 C CA . MET B 1 208 ? 11.336 11.125 6.973 1 94.69 208 MET B CA 1
ATOM 3616 C C . MET B 1 208 ? 11.328 10.812 8.469 1 94.69 208 MET B C 1
ATOM 3618 O O . MET B 1 208 ? 10.297 10.422 9.016 1 94.69 208 MET B O 1
ATOM 3622 N N . ARG B 1 209 ? 12.375 10.969 9.148 1 91.94 209 ARG B N 1
ATOM 3623 C CA . ARG B 1 209 ? 12.477 10.586 10.555 1 91.94 209 ARG B CA 1
ATOM 3624 C C . ARG B 1 209 ? 12.195 11.773 11.469 1 91.94 209 ARG B C 1
ATOM 3626 O O . ARG B 1 209 ? 12.188 11.633 12.695 1 91.94 209 ARG B O 1
ATOM 3633 N N . LEU B 1 210 ? 11.914 12.93 10.906 1 87.75 210 LEU B N 1
ATOM 3634 C CA . LEU B 1 210 ? 11.617 14.133 11.68 1 87.75 210 LEU B CA 1
ATOM 3635 C C . LEU B 1 210 ? 10.43 13.891 12.617 1 87.75 210 LEU B C 1
ATOM 3637 O O . LEU B 1 210 ? 10.398 14.414 13.734 1 87.75 210 LEU B O 1
ATOM 3641 N N . MET B 1 211 ? 9.445 13.148 12.148 1 83.25 211 MET B N 1
ATOM 3642 C CA . MET B 1 211 ? 8.234 12.914 12.93 1 83.25 211 MET B CA 1
ATOM 3643 C C . MET B 1 211 ? 8.562 12.242 14.258 1 83.25 211 MET B C 1
ATOM 3645 O O . MET B 1 211 ? 7.859 12.438 15.25 1 83.25 211 MET B O 1
ATOM 3649 N N . LEU B 1 212 ? 9.578 11.406 14.297 1 83.81 212 LEU B N 1
ATOM 3650 C CA . LEU B 1 212 ? 9.922 10.625 15.477 1 83.81 212 LEU B CA 1
ATOM 3651 C C . LEU B 1 212 ? 10.25 11.539 16.656 1 83.81 212 LEU B C 1
ATOM 3653 O O . LEU B 1 212 ? 10.031 11.172 17.812 1 83.81 212 LEU B O 1
ATOM 3657 N N . PHE B 1 213 ? 10.625 12.727 16.375 1 82.25 213 PHE B N 1
ATOM 3658 C CA . PHE B 1 213 ? 11.07 13.648 17.422 1 82.25 213 PHE B CA 1
ATOM 3659 C C . PHE B 1 213 ? 9.922 14.531 17.891 1 82.25 213 PHE B C 1
ATOM 3661 O O . PHE B 1 213 ? 10.016 15.188 18.922 1 82.25 213 PHE B O 1
ATOM 3668 N N . GLU B 1 214 ? 8.859 14.438 17.25 1 81.38 214 GLU B N 1
ATOM 3669 C CA . GLU B 1 214 ? 7.801 15.406 17.531 1 81.38 214 GLU B CA 1
ATOM 3670 C C . GLU B 1 214 ? 6.562 14.719 18.109 1 81.38 214 GLU B C 1
ATOM 3672 O O . GLU B 1 214 ? 5.574 15.383 18.422 1 81.38 214 GLU B O 1
ATOM 3677 N N . LYS B 1 215 ? 6.617 13.484 18.188 1 86.12 215 LYS B N 1
ATOM 3678 C CA . LYS B 1 215 ? 5.48 12.688 18.641 1 86.12 215 LYS B CA 1
ATOM 3679 C C . LYS B 1 215 ? 4.969 13.172 20 1 86.12 215 LYS B C 1
ATOM 3681 O O . LYS B 1 215 ? 3.771 13.414 20.156 1 86.12 215 LYS B O 1
ATOM 3686 N N . GLU B 1 216 ? 5.828 13.359 20.984 1 85.44 216 GLU B N 1
ATOM 3687 C CA . GLU B 1 216 ? 5.461 13.711 22.344 1 85.44 216 GLU B CA 1
ATOM 3688 C C . GLU B 1 216 ? 4.848 15.109 22.406 1 85.44 216 GLU B C 1
ATOM 3690 O O . GLU B 1 216 ? 3.939 15.352 23.203 1 85.44 216 GLU B O 1
ATOM 3695 N N . ILE B 1 217 ? 5.34 15.945 21.641 1 84.31 217 ILE B N 1
ATOM 3696 C CA . ILE B 1 217 ? 4.871 17.328 21.641 1 84.31 217 ILE B CA 1
ATOM 3697 C C . ILE B 1 217 ? 3.4 17.375 21.219 1 84.31 217 ILE B C 1
ATOM 3699 O O . ILE B 1 217 ? 2.586 18.031 21.875 1 84.31 217 ILE B O 1
ATOM 3703 N N . LEU B 1 218 ? 3.074 16.625 20.234 1 87 218 LEU B N 1
ATOM 3704 C CA . LEU B 1 218 ? 1.71 16.656 19.719 1 87 218 LEU B CA 1
ATOM 3705 C C . LEU B 1 218 ? 0.751 15.969 20.672 1 87 218 LEU B C 1
ATOM 3707 O O . LEU B 1 218 ? -0.398 16.391 20.828 1 87 218 LEU B O 1
ATOM 3711 N N . LEU B 1 219 ? 1.244 14.906 21.312 1 89.19 219 LEU B N 1
ATOM 3712 C CA . LEU B 1 219 ? 0.42 14.234 22.297 1 89.19 219 LEU B CA 1
ATOM 3713 C C . LEU B 1 219 ? 0.067 15.172 23.453 1 89.19 219 LEU B C 1
ATOM 3715 O O . LEU B 1 219 ? -1.024 15.086 24.016 1 89.19 219 LEU B O 1
ATOM 3719 N N . HIS B 1 220 ? 1.002 15.992 23.75 1 88.62 220 HIS B N 1
ATOM 3720 C CA . HIS B 1 220 ? 0.788 16.953 24.828 1 88.62 220 HIS B CA 1
ATOM 3721 C C . HIS B 1 220 ? -0.141 18.078 24.375 1 88.62 220 HIS B C 1
ATOM 3723 O O . HIS B 1 220 ? -1.012 18.5 25.141 1 88.62 220 HIS B O 1
ATOM 3729 N N . GLU B 1 221 ? 0.023 18.547 23.219 1 88.12 221 GLU B N 1
ATOM 3730 C CA . GLU B 1 221 ? -0.706 19.719 22.734 1 88.12 221 GLU B CA 1
ATOM 3731 C C . GLU B 1 221 ? -2.127 19.359 22.312 1 88.12 221 GLU B C 1
ATOM 3733 O O . GLU B 1 221 ? -3.051 20.156 22.469 1 88.12 221 GLU B O 1
ATOM 3738 N N . PHE B 1 222 ? -2.27 18.156 21.75 1 91.62 222 PHE B N 1
ATOM 3739 C CA . PHE B 1 222 ? -3.57 17.734 21.25 1 91.62 222 PHE B CA 1
ATOM 3740 C C . PHE B 1 222 ? -3.949 16.375 21.812 1 91.62 222 PHE B C 1
ATOM 3742 O O . PHE B 1 222 ? -4.277 15.445 21.062 1 91.62 222 PHE B O 1
ATOM 3749 N N . PRO B 1 223 ? -4.008 16.156 23.062 1 91.88 223 PRO B N 1
ATOM 3750 C CA . PRO B 1 223 ? -4.258 14.844 23.656 1 91.88 223 PRO B CA 1
ATOM 3751 C C . PRO B 1 223 ? -5.598 14.25 23.219 1 91.88 223 PRO B C 1
ATOM 3753 O O . PRO B 1 223 ? -5.738 13.031 23.141 1 91.88 223 PRO B O 1
ATOM 3756 N N . GLU B 1 224 ? -6.516 15.055 22.859 1 93.62 224 GLU B N 1
ATOM 3757 C CA . GLU B 1 224 ? -7.859 14.578 22.547 1 93.62 224 GLU B CA 1
ATOM 3758 C C . GLU B 1 224 ? -7.922 14 21.125 1 93.62 224 GLU B C 1
ATOM 3760 O O . GLU B 1 224 ? -8.891 13.328 20.766 1 93.62 224 GLU B O 1
ATOM 3765 N N . TYR B 1 225 ? -6.91 14.281 20.328 1 95.12 225 TYR B N 1
ATOM 3766 C CA . TYR B 1 225 ? -6.922 13.867 18.938 1 95.12 225 TYR B CA 1
ATOM 3767 C C . TYR B 1 225 ? -6.27 12.5 18.766 1 95.12 225 TYR B C 1
ATOM 3769 O O . TYR B 1 225 ? -6.312 11.914 17.688 1 95.12 225 TYR B O 1
ATOM 3777 N N . PHE B 1 226 ? -5.684 11.93 19.797 1 95.44 226 PHE B N 1
ATOM 3778 C CA . PHE B 1 226 ? -4.906 10.703 19.688 1 95.44 226 PHE B CA 1
ATOM 3779 C C . PHE B 1 226 ? -5.516 9.602 20.547 1 95.44 226 PHE B C 1
ATOM 3781 O O . PHE B 1 226 ? -6.168 9.875 21.547 1 95.44 226 PHE B O 1
ATOM 3788 N N . TYR B 1 227 ? -5.301 8.352 20.047 1 89.44 227 TYR B N 1
ATOM 3789 C CA . TYR B 1 227 ? -5.703 7.211 20.859 1 89.44 227 TYR B CA 1
ATOM 3790 C C . TYR B 1 227 ? -4.918 7.164 22.172 1 89.44 227 TYR B C 1
ATOM 3792 O O . TYR B 1 227 ? -3.727 7.48 22.188 1 89.44 227 TYR B O 1
ATOM 3800 N N . SER B 1 228 ? -5.652 6.941 23.297 1 72.62 228 SER B N 1
ATOM 3801 C CA . SER B 1 228 ? -5.016 6.891 24.609 1 72.62 228 SER B CA 1
ATOM 3802 C C . SER B 1 228 ? -4.016 5.742 24.688 1 72.62 228 SER B C 1
ATOM 3804 O O . SER B 1 228 ? -4.254 4.66 24.156 1 72.62 228 SER B O 1
ATOM 3806 N N . SER B 1 229 ? -2.719 6.039 24.734 1 59.31 229 SER B N 1
ATOM 3807 C CA . SER B 1 229 ? -1.714 5.02 25.016 1 59.31 229 SER B CA 1
ATOM 3808 C C . SER B 1 229 ? -2.127 4.141 26.203 1 59.31 229 SER B C 1
ATOM 3810 O O . SER B 1 229 ? -2.471 4.648 27.266 1 59.31 229 SER B O 1
ATOM 3812 N N . GLU B 1 230 ? -2.984 3.076 25.984 1 44.62 230 GLU B N 1
ATOM 3813 C CA . GLU B 1 230 ? -3.064 2.254 27.188 1 44.62 230 GLU B CA 1
ATOM 3814 C C . GLU B 1 230 ? -1.677 1.833 27.656 1 44.62 230 GLU B C 1
ATOM 3816 O O . GLU B 1 230 ? -0.779 1.605 26.844 1 44.62 230 GLU B O 1
#

Foldseek 3Di:
DVVVLVVLLVVLLVVVLCCLLLCVQAFFDFDALVVSCVVVVHDSVSNVSSQVLCVQLVQWDQDPPPGITGHFQEVVLQVVLLVVCLVVLLVLLLLLLVFFDPVLLVVLVVLLVVLVVLLVVVDDPVSLVVNLVSLLVNSCSSCVRNVNNVVSVVSVSSNSSNSSLVSLCSPPDPPPRSPVLSVLSVQLSVCSVVSPSVSNSVSSNVNSCVSVVCVVVSCVVPVVRHDPPD/DCVVLVVLLVVLLVVVLCCLLLCVQAFFDFDALVVSCVVVVHDSVSNVSSQVLCVQLVQWDQDPPPGITGHFQEVVLQVVLLVVCLVVLLVLLLLLLVFFDPVLLVVLVVLLVVLVVLLVVPDDSVSLVVNLVSLLVNSCSSCVRNVNNVVSVVSVSSNSSNSSLVSLCSPPPPPPRSVVLSVLSVQLSVCSVVSPSVSNSVSSNVNSCVSVVCVVVSCVVPVVRHDPPD

Solvent-accessible surface area (backbone atoms only — not comparable to full-atom values): 23869 Å² total; per-residue (Å²): 105,72,68,55,48,54,45,45,26,50,48,42,32,51,53,53,49,49,30,43,50,69,52,73,44,41,45,60,40,75,52,52,55,66,61,50,17,66,72,68,71,42,62,51,65,35,37,48,53,24,48,54,54,36,33,74,41,56,51,29,43,77,41,85,98,76,45,32,26,31,31,48,35,40,66,69,54,15,49,50,33,44,51,52,47,37,58,51,51,27,52,39,45,36,48,32,29,77,44,59,48,69,66,44,54,51,52,48,50,52,46,49,53,53,43,49,53,45,57,76,63,63,81,45,74,72,42,48,58,50,43,52,50,46,54,50,46,52,56,49,47,48,27,48,43,62,72,34,50,69,59,49,54,56,51,57,52,52,26,50,38,33,47,36,50,53,48,50,43,64,69,64,36,88,68,57,46,60,61,53,56,49,50,48,53,51,50,33,50,50,22,33,76,67,44,36,42,70,58,21,28,53,46,41,46,55,60,56,49,52,58,74,76,44,52,66,58,47,48,68,76,42,51,78,37,38,58,77,81,123,106,70,70,54,47,53,46,45,25,50,47,41,31,51,53,53,49,48,30,44,51,68,52,75,44,41,45,60,40,75,53,50,54,65,61,48,18,64,73,67,71,44,63,52,66,35,38,49,52,25,48,54,54,35,32,73,43,57,50,30,42,78,41,85,98,77,45,34,25,30,31,49,36,40,64,69,55,16,50,50,33,45,51,52,48,39,57,53,50,29,52,39,45,38,46,32,28,76,43,59,50,69,67,43,53,50,51,47,50,53,47,48,52,53,43,48,52,45,57,74,64,62,81,45,73,72,45,49,56,49,43,51,49,44,55,52,47,51,56,49,46,48,27,48,43,60,73,33,50,68,58,49,55,55,52,56,52,53,26,51,39,32,49,35,51,53,49,49,43,64,71,65,36,88,68,55,47,60,61,54,56,50,49,48,52,51,50,32,52,48,22,33,77,67,44,35,40,70,58,20,29,53,47,42,46,54,59,56,49,51,60,74,76,44,50,67,58,47,48,69,76,42,51,79,37,38,59,76,82,124

Radius of gyration: 23.4 Å; Cα contacts (8 Å, |Δi|>4): 559; chains: 2; bounding box: 53×70×55 Å

InterPro domains:
  IPR000524 Transcription regulator HTH, GntR [PF00392] (10-70)
  IPR000524 Transcription regulator HTH, GntR [PS50949] (6-73)
  IPR000524 Transcription regulator HTH, GntR [SM00345] (12-70)
  IPR000524 Transcription regulator HTH, GntR [cd07377] (13-71)
  IPR008920 Transcription regulator FadR/GntR, C-terminal [G3DSA:1.20.120.530] (77-215)
  IPR008920 Transcription regulator FadR/GntR, C-terminal [SSF48008] (79-209)
  IPR011711 GntR, C-terminal [PF07729] (84-209)
  IPR011711 GntR, C-terminal [SM00895] (80-210)
  IPR036388 Winged helix-like DNA-binding domain superfamily [G3DSA:1.10.10.10] (4-71)
  IPR036390 Winged helix DNA-binding domain superfamily [SSF46785] (9-74)

pLDDT: mean 90.8, std 11.7, range [38.09, 98.62]

Nearest PDB structures (foldseek):
  7u5q-assembly2_B  TM=9.187E-01  e=5.037E-14  Brucella melitensis ATCC 23457
  4p9f-assembly1_A  TM=8.553E-01  e=6.265E-09  Escherichia coli UMEA 3718-1
  6za7-assembly1_A  TM=6.475E-01  e=9.493E-11  Agrobacterium fabrum str. C58
  7xp1-assembly1_A-2  TM=8.160E-01  e=1.132E-08  Pseudomonas aeruginosa PAO1
  3ihu-assembly2_B  TM=8.203E-01  e=1.974E-07  Cupriavidus pinatubonensis JMP134

Secondary structure (DSSP, 8-state):
-HHHHHHHHHHHHHHHHHHHHTTSS-TT-EE-HHHHHHHHT--HHHHHHHHHHHHHTTSEEEETTTEEEEPPB-HHHHHHHHHHHHHHHHHHHHHHHH---HHHHHHHHHHHHHHHHHHHT--SHHHHHHHHHHHHHHHHHHHHHTT-HHHHHHHHTT-HHHHHHHHHHHHH-TT--HHHHHHHHHHHHHHHHTT-HHHHHHHHHHHHTGGGGTHHHHHHH-GGGB----/-HHHHHHHHHHHHHHHHHHHHTTSS-TT-EE-HHHHHHHHT--HHHHHHHHHHHHHTTSEEEETTTEEEEPPB-HHHHHHHHHHHHHHHHHHHHHHHH---HHHHHHHHHHHHHHHHHHHT--SHHHHHHHHHHHHHHHHHHHHHTT-HHHHHHHHTT-HHHHHHHHHHHHH-TT--HHHHHHHHHHHHHHHHTT-HHHHHHHHHHHHTGGGGTHHHHHHH-GGGB----

Organism: NCBI:txid2304605